Protein AF-A0A9D8AY39-F1 (afdb_monomer)

Mean predicted aligned error: 14.64 Å

Radius of gyration: 35.93 Å; Cα contacts (8 Å, |Δi|>4): 963; chains: 1; bounding box: 73×75×111 Å

Secondary structure (DSSP, 8-state):
------HHHHHHHHHHHHHH-TT-EEHHHHHHHHT--HHHHHHHHHHHHHHH-EEE-TTSEEEE-TTS--------HHHHHHHHHHHHHHHHH-SB--HHHHHHHHHHHHHHTTT-HHHHHHHHHHHHHTT-TTSB--HHHHHHHHHHHHHHHTTEEEEEEEE-TTS-EEEEEEEEEEEEEETTTTEEEEEEEEETTTEEEEEEGGGEEEEEEEEEE----TT--HHHHTTT-SSS---SSPPEEEEEEEPGGGHHHHHTS---TT-EEEE-TTS-EEEEEEES-GGGGHHHHHHHGGGEEEEE-HHHHHHHHHHHHHHHHHTT-S---PPPGGGG-EEEEETTTTEEEEHHHHHHHHHHHHHHIIIIIS-HHHHHHHHHHHTS-HHHHHHHHHHHHHTTTGGGSSHHHHTTSHHHHHHHHHTT------SSPPP--HHHHHHHHHHHHHHHHH---HHHHHHHHHHHHTTTSSPPPHHHHHH--HHHH--HHHHHHHHHHHHHHHHHH-PPP---S-SSHHHHHHHHHHHHHHHHHHHHHHT-TTTSPPPPSS--HHHHHHHHHHHHHHHHHHTTSSS----SS---HHHHSSSPPPHHHHHHHHHHTT--S---------TTS-HHHHHHHHHHHHHHHS---------SSHHHHHHHHHHHHHHHHHH-TTS-------STTGGG-GGG---

Foldseek 3Di:
DDDPDDPVNLLVVLLVVQVVPQVFAALVRSCVVSVHDSVVSVVCVVVNCVPFVWDADPVRGIHGDPVPGDDDDDDDPVRLVVLLVVLLLLLVQALAQDLVSLVVLQVSLVVCCVPPVVVSVSSNVSSVSSVDPNRDHDVQLVVLVVLLVVLQVVQFWKWWWFADPLRDIDIKTWRFPDKDQWRLVSFIWTWTAIPVVGGTDIGTSVRTRDMDTDPHGHDDDPPDDPCVQCQQALTNDADPDWFDKWKKKFALVCVVVVVVDDSHPQWDWDADPNNIIIIMGGHRDCVVCLSVQVVRPPRMATPDDVVSNVVVVVVVVVVCVVVVNDPPPAADLLQLQFDDADPSVRFGFGLLLLLLLLLLLLLCCLPFQDDPVVLVVQCVLQVHPSLLSSLQLSLLLSLLQLLSLWLLNQVVDPVSVVVSVVVVFDQDDDPDNDDALSLLLQLLLQLVVCCVPQVEDSVLSSLSSQLSSCLVPHGDDPCNSVVDDCNRNPDVSSSVSSNVSSVLSCVQSVRHHGHGGGPDPVSNVVSSNVSSVSSNVSSVLSVPCVLPPGDDPDDDSNVSSVSSNVSSVVSCQVLQSGFDWQDQDDDDLCLLPVDDADPLLVVLVVVLVVDLDDDDDDRDDDPPNCVVSSVVNSVSSCCHRVVDDDDDDDDPDLVVLVVVQVSVVSSCCSVCVPTDHRGDRDDPCRVVDPVPPDD

Sequence (695 aa):
MERATGKAERLLQIETLLLAYPEGLTQAEIARRTGVNRSTINRYLPDLTSRFSIHEDDEGRLFIDRDHYLMNVKLTLHEAMSVHLAARLMATRMDKQNPHAAAALRKLGLALEKLAPRIAEHLKASAEVMEDQAQRHDPVYLDVLETLTRAWSDGRVARLWHRMEDGRVFAYRFAPYFIEPYAVGQTTHAIGWRKPPEAVRTLKLERIQRIELTDELYTIPEDFELRALLADAWGIWYSETEPVEVALRFHPRVVSRVRETQWHRSEEVEEQEDGSLVWRARVAEVREMVPWIRGWGADVEVLEPEELKEQMIAESRRMATLYGIAEARPPPLYQLLWAKTDRKTEQTHPLICHMIDVGQVAWTLWSEALTESIRSQLADALGLDVDAAGRTIAFWASLHDLGKASPCFQRKYRPAQEALEQAGIAFPKLFVKEPCPHGTISAAALGSMLEAQNGLPRRLAQRVARALGGHHGEWPAPDEVQGLRSSQKGDSGWTALQDDLLQVLVDLYKAPVVERLGHTTEEENALLTLLSGLVSAADWLGSMERFFPYATLPVDPVRYSERATKQARQALHKLGWIGWSPPTQARSFSELFTFSPRPAQDTVIELAQRLDQPSLVIIEAPTGTGKTESALYLADHWARTCKQRGLYVAMPTMATSNQMFARVQEVLARRYPHSLVNTHLIHSQARWRKDMQDI

Solvent-accessible surface area (backbone atoms only — not comparable to full-atom values): 38778 Å² total; per-residue (Å²): 136,81,76,84,74,50,74,69,59,53,52,52,52,50,50,56,48,30,70,75,36,70,89,32,42,36,55,65,55,50,15,62,77,70,71,48,56,48,72,55,48,63,70,40,42,67,58,41,37,74,73,64,56,44,44,69,51,99,87,56,25,38,21,48,51,72,96,76,58,79,86,86,81,89,72,55,74,66,56,51,47,52,53,46,53,54,51,48,49,46,50,77,43,37,59,62,57,43,67,67,62,20,52,50,31,37,54,52,14,62,71,27,44,85,81,39,48,75,59,15,52,52,29,36,53,48,19,50,60,30,62,38,84,88,40,47,85,48,73,55,50,50,53,41,53,53,47,49,51,48,22,43,75,69,32,18,27,28,40,33,32,39,46,46,94,90,66,52,71,46,75,33,41,33,38,54,75,47,78,48,81,38,76,91,78,31,42,49,33,36,36,23,42,27,39,80,92,70,44,75,46,76,44,55,48,89,35,39,75,48,68,41,79,48,90,49,72,60,79,83,62,93,86,68,51,68,70,70,61,42,58,39,22,75,65,82,52,61,50,99,54,79,56,44,64,37,32,36,42,32,38,49,94,48,43,69,69,56,67,76,47,88,86,51,92,62,54,46,79,44,81,42,98,87,52,28,32,39,40,34,34,53,32,29,36,65,76,70,44,51,68,59,55,56,73,52,45,93,43,49,43,63,70,32,45,62,71,60,32,51,50,52,51,52,49,51,52,51,49,31,46,76,71,65,75,42,86,74,75,71,59,61,73,52,59,65,38,52,70,46,70,43,86,87,79,72,46,48,24,30,30,59,57,51,25,43,26,13,13,28,25,35,32,44,40,50,74,64,47,51,37,70,68,59,43,50,53,55,6,57,30,38,73,40,55,56,68,53,34,37,29,37,52,12,42,53,33,24,47,30,60,49,19,37,54,15,46,45,46,41,53,77,39,61,72,53,34,52,55,39,47,76,71,70,49,85,68,69,90,72,94,62,94,73,88,65,60,32,28,37,40,15,20,49,55,36,19,59,49,35,28,73,75,38,63,20,51,61,72,56,17,38,51,52,17,25,28,34,14,14,40,89,78,55,64,55,51,72,66,60,44,68,65,60,48,58,65,44,53,37,58,70,70,33,50,50,39,44,50,53,51,48,49,56,46,45,70,71,42,62,46,67,70,42,87,49,59,33,95,43,74,68,45,28,50,51,51,42,53,52,48,20,55,50,35,29,53,16,42,60,57,43,60,36,52,94,56,48,62,71,60,71,86,69,74,56,71,68,66,48,42,60,51,29,36,54,30,33,49,50,48,36,40,76,63,28,63,27,78,64,74,55,47,87,72,89,76,57,68,49,72,60,42,95,50,81,80,44,77,72,32,48,56,45,57,62,49,46,79,75,56,75,63,98,73,92,82,85,86,89,73,69,86,92,60,50,69,65,59,39,52,53,50,48,50,54,49,37,17,42,69,61,47,41,78,83,85,82,86,89,56,98,42,71,71,54,40,57,59,46,49,58,56,50,50,53,37,46,47,66,74,41,76,88,40,60,74,65,83,83,76,89,53,98,68,48,85,77,42,81,94,63,73,87,129

pLDDT: mean 88.05, std 9.13, range [33.03, 98.75]

Structure (mmCIF, N/CA/C/O backbone):
data_AF-A0A9D8AY39-F1
#
_entry.id   AF-A0A9D8AY39-F1
#
loop_
_atom_site.group_PDB
_atom_site.id
_atom_site.type_symbol
_atom_site.label_atom_id
_atom_site.label_alt_id
_atom_site.label_comp_id
_atom_site.label_asym_id
_atom_site.label_entity_id
_atom_site.label_seq_id
_atom_site.pdbx_PDB_ins_code
_atom_site.Cartn_x
_atom_site.Cartn_y
_atom_site.Cartn_z
_atom_site.occupancy
_atom_site.B_iso_or_equiv
_atom_site.auth_seq_id
_atom_site.auth_comp_id
_atom_site.auth_asym_id
_atom_site.auth_atom_id
_atom_site.pdbx_PDB_model_num
ATOM 1 N N . MET A 1 1 ? 10.915 -6.606 -73.318 1.00 33.03 1 MET A N 1
ATOM 2 C CA . MET A 1 1 ? 10.438 -5.327 -73.888 1.00 33.03 1 MET A CA 1
ATOM 3 C C . MET A 1 1 ? 9.623 -4.619 -72.818 1.00 33.03 1 MET A C 1
ATOM 5 O O . MET A 1 1 ? 8.421 -4.833 -72.733 1.00 33.03 1 MET A O 1
ATOM 9 N N . GLU A 1 2 ? 10.283 -3.850 -71.954 1.00 40.47 2 GLU A N 1
ATOM 10 C CA . GLU A 1 2 ? 9.591 -2.965 -71.012 1.00 40.47 2 GLU A CA 1
ATOM 11 C C . GLU A 1 2 ? 9.042 -1.762 -71.781 1.00 40.47 2 GLU A C 1
ATOM 13 O O . GLU A 1 2 ? 9.735 -1.161 -72.604 1.00 40.47 2 GLU A O 1
ATOM 18 N N . ARG A 1 3 ? 7.758 -1.469 -71.566 1.00 45.03 3 ARG A N 1
ATOM 19 C CA . ARG A 1 3 ? 7.065 -0.319 -72.150 1.00 45.03 3 ARG A CA 1
ATOM 20 C C . ARG A 1 3 ? 7.813 0.961 -71.779 1.00 45.03 3 ARG A C 1
ATOM 22 O O . ARG A 1 3 ? 8.257 1.108 -70.646 1.00 45.03 3 ARG A O 1
ATOM 29 N N . ALA A 1 4 ? 7.905 1.897 -72.719 1.00 50.34 4 ALA A N 1
ATOM 30 C CA . ALA A 1 4 ? 8.368 3.249 -72.446 1.00 50.34 4 ALA A CA 1
ATOM 31 C C . ALA A 1 4 ? 7.462 3.891 -71.378 1.00 50.34 4 ALA A C 1
ATOM 33 O O . ALA A 1 4 ? 6.379 4.379 -71.699 1.00 50.34 4 ALA A O 1
ATOM 34 N N . THR A 1 5 ? 7.883 3.863 -70.111 1.00 59.78 5 THR A N 1
ATOM 35 C CA . THR A 1 5 ? 7.279 4.663 -69.037 1.00 59.78 5 THR A CA 1
ATOM 36 C C . THR A 1 5 ? 7.329 6.125 -69.463 1.00 59.78 5 THR A C 1
ATOM 38 O O . THR A 1 5 ? 8.392 6.633 -69.842 1.00 59.78 5 THR A O 1
ATOM 41 N N . GLY A 1 6 ? 6.178 6.794 -69.469 1.00 77.62 6 GLY A N 1
ATOM 42 C CA . GLY A 1 6 ? 6.071 8.174 -69.932 1.00 77.62 6 GLY A CA 1
ATOM 43 C C . GLY A 1 6 ? 6.905 9.125 -69.067 1.00 77.62 6 GLY A C 1
ATOM 44 O O . GLY A 1 6 ? 7.145 8.866 -67.890 1.00 77.62 6 GLY A O 1
ATOM 45 N N . LYS A 1 7 ? 7.312 10.272 -69.629 1.00 83.00 7 LYS A N 1
ATOM 46 C CA . LYS A 1 7 ? 8.082 11.311 -68.913 1.00 83.00 7 LYS A CA 1
ATOM 47 C C . LYS A 1 7 ? 7.482 11.648 -67.536 1.00 83.00 7 LYS A C 1
ATOM 49 O O . LYS A 1 7 ? 8.226 11.796 -66.579 1.00 83.00 7 LYS A O 1
ATOM 54 N N . ALA A 1 8 ? 6.153 11.729 -67.428 1.00 79.81 8 ALA A N 1
ATOM 55 C CA . ALA A 1 8 ? 5.457 12.048 -66.178 1.00 79.81 8 ALA A CA 1
ATOM 56 C C . ALA A 1 8 ? 5.640 10.983 -65.079 1.00 79.81 8 ALA A C 1
ATOM 58 O O . ALA A 1 8 ? 5.870 11.332 -63.928 1.00 79.81 8 ALA A O 1
ATOM 59 N N . GLU A 1 9 ? 5.591 9.700 -65.434 1.00 83.00 9 GLU A N 1
ATOM 60 C CA . GLU A 1 9 ? 5.790 8.585 -64.499 1.00 83.00 9 GLU A CA 1
ATOM 61 C C . GLU A 1 9 ? 7.237 8.542 -63.996 1.00 83.00 9 GLU A C 1
ATOM 63 O O . GLU A 1 9 ? 7.494 8.344 -62.811 1.00 83.00 9 GLU A O 1
ATOM 68 N N . ARG A 1 10 ? 8.194 8.836 -64.885 1.00 86.38 10 ARG A N 1
ATOM 69 C CA . ARG A 1 10 ? 9.616 8.898 -64.532 1.00 86.38 10 ARG A CA 1
ATOM 70 C C . ARG A 1 10 ? 9.937 10.056 -63.587 1.00 86.38 10 ARG A C 1
ATOM 72 O O . ARG A 1 10 ? 10.782 9.901 -62.714 1.00 86.38 10 ARG A O 1
ATOM 79 N N . LEU A 1 11 ? 9.266 11.197 -63.748 1.00 87.00 11 LEU A N 1
ATOM 80 C CA . LEU A 1 11 ? 9.397 12.331 -62.833 1.00 87.00 11 LEU A CA 1
ATOM 81 C C . LEU A 1 11 ? 8.888 11.981 -61.422 1.00 87.00 11 LEU A C 1
ATOM 83 O O . LEU A 1 11 ? 9.601 12.243 -60.460 1.00 87.00 11 LEU A O 1
ATOM 87 N N . LEU A 1 12 ? 7.731 11.314 -61.307 1.00 84.56 12 LEU A N 1
ATOM 88 C CA . LEU A 1 12 ? 7.191 10.834 -60.021 1.00 84.56 12 LEU A CA 1
ATOM 89 C C . LEU A 1 12 ? 8.103 9.788 -59.357 1.00 84.56 12 LEU A C 1
ATOM 91 O O . LEU A 1 12 ? 8.261 9.767 -58.138 1.00 84.56 12 LEU A O 1
ATOM 95 N N . GLN A 1 13 ? 8.739 8.924 -60.154 1.00 86.44 13 GLN A N 1
ATOM 96 C CA . GLN A 1 13 ? 9.707 7.952 -59.643 1.00 86.44 13 GLN A CA 1
ATOM 97 C C . GLN A 1 13 ? 10.954 8.639 -59.061 1.00 86.44 13 GLN A C 1
ATOM 99 O O . GLN A 1 13 ? 11.463 8.208 -58.029 1.00 86.44 13 GLN A O 1
ATOM 104 N N . ILE A 1 14 ? 11.443 9.703 -59.709 1.00 88.50 14 ILE A N 1
ATOM 105 C CA . ILE A 1 14 ? 12.576 10.496 -59.209 1.00 88.50 14 ILE A CA 1
ATOM 106 C C . ILE A 1 14 ? 12.178 11.263 -57.942 1.00 88.50 14 ILE A C 1
ATOM 108 O O . ILE A 1 14 ? 12.948 11.269 -56.990 1.00 88.50 14 ILE A O 1
ATOM 112 N N . GLU A 1 15 ? 10.980 11.847 -57.899 1.00 87.50 15 GLU A N 1
ATOM 113 C CA . GLU A 1 15 ? 10.433 12.489 -56.696 1.00 87.50 15 GLU A CA 1
ATOM 114 C C . GLU A 1 15 ? 10.370 11.505 -55.517 1.00 87.50 15 GLU A C 1
ATOM 116 O O . GLU A 1 15 ? 10.936 11.773 -54.461 1.00 87.50 15 GLU A O 1
ATOM 121 N N . THR A 1 16 ? 9.768 10.328 -55.718 1.00 84.81 16 THR A N 1
ATOM 122 C CA . THR A 1 16 ? 9.678 9.275 -54.688 1.00 84.81 16 THR A CA 1
ATOM 123 C C . THR A 1 16 ? 11.065 8.859 -54.196 1.00 84.81 16 THR A C 1
ATOM 125 O O . THR A 1 16 ? 11.271 8.637 -53.004 1.00 84.81 16 THR A O 1
ATOM 128 N N . LEU A 1 17 ? 12.035 8.772 -55.112 1.00 88.81 17 LEU A N 1
ATOM 129 C CA . LEU A 1 17 ? 13.410 8.435 -54.773 1.00 88.81 17 LEU A CA 1
ATOM 130 C C . LEU A 1 17 ? 14.070 9.530 -53.925 1.00 88.81 17 LEU A C 1
ATOM 132 O O . LEU A 1 17 ? 14.690 9.211 -52.920 1.00 88.81 17 LEU A O 1
ATOM 136 N N . LEU A 1 18 ? 13.936 10.801 -54.298 1.00 87.56 18 LEU A N 1
ATOM 137 C CA . LEU A 1 18 ? 14.520 11.910 -53.539 1.00 87.56 18 LEU A CA 1
ATOM 138 C C . LEU A 1 18 ? 13.842 12.113 -52.178 1.00 87.56 18 LEU A C 1
ATOM 140 O O . LEU A 1 18 ? 14.512 12.473 -51.217 1.00 87.56 18 LEU A O 1
ATOM 144 N N . LEU A 1 19 ? 12.549 11.797 -52.050 1.00 83.25 19 LEU A N 1
ATOM 145 C CA . LEU A 1 19 ? 11.874 11.755 -50.750 1.00 83.25 19 LEU A CA 1
ATOM 146 C C . LEU A 1 19 ? 12.456 10.668 -49.831 1.00 83.25 19 LEU A C 1
ATOM 148 O O . LEU A 1 19 ? 12.510 10.875 -48.619 1.00 83.25 19 LEU A O 1
ATOM 152 N N . ALA A 1 20 ? 12.923 9.545 -50.386 1.00 82.75 20 ALA A N 1
ATOM 153 C CA . ALA A 1 20 ? 13.543 8.455 -49.628 1.00 82.75 20 ALA A CA 1
ATOM 154 C C . ALA A 1 20 ? 15.005 8.727 -49.212 1.00 82.75 20 ALA A C 1
ATOM 156 O O . ALA A 1 20 ? 15.500 8.048 -48.316 1.00 82.75 20 ALA A O 1
ATOM 157 N N . TYR A 1 21 ? 15.679 9.701 -49.836 1.00 85.38 21 TYR A N 1
ATOM 158 C CA . TYR A 1 21 ? 17.082 10.064 -49.584 1.00 85.38 21 TYR A CA 1
ATOM 159 C C . TYR A 1 21 ? 17.201 11.566 -49.255 1.00 85.38 21 TYR A C 1
ATOM 161 O O . TYR A 1 21 ? 17.571 12.356 -50.129 1.00 85.38 21 TYR A O 1
ATOM 169 N N . PRO A 1 22 ? 16.840 11.986 -48.024 1.00 76.19 22 PRO A N 1
ATOM 170 C CA . PRO A 1 22 ? 16.809 13.397 -47.626 1.00 76.19 22 PRO A CA 1
ATOM 171 C C . PRO A 1 22 ? 18.162 14.115 -47.695 1.00 76.19 22 PRO A C 1
ATOM 173 O O . PRO A 1 22 ? 18.190 15.327 -47.869 1.00 76.19 22 PRO A O 1
ATOM 176 N N . GLU A 1 23 ? 19.274 13.389 -47.603 1.00 80.50 23 GLU A N 1
ATOM 177 C CA . GLU A 1 23 ? 20.635 13.907 -47.789 1.00 80.50 23 GLU A CA 1
ATOM 178 C C . GLU A 1 23 ? 20.968 14.278 -49.245 1.00 80.50 23 GLU A C 1
ATOM 180 O O . GLU A 1 23 ? 22.042 14.807 -49.526 1.00 80.50 23 GLU A O 1
ATOM 185 N N . GLY A 1 24 ? 20.061 13.984 -50.178 1.00 86.12 24 GLY A N 1
ATOM 186 C CA . GLY A 1 24 ? 20.229 14.260 -51.594 1.00 86.12 24 GLY A CA 1
ATOM 187 C C . GLY A 1 24 ? 21.087 13.234 -52.330 1.00 86.12 24 GLY A C 1
ATOM 188 O O . GLY A 1 24 ? 21.971 12.572 -51.781 1.00 86.12 24 GLY A O 1
ATOM 189 N N . LEU A 1 25 ? 20.828 13.107 -53.630 1.00 90.94 25 LEU A N 1
ATOM 190 C CA . LEU A 1 25 ? 21.525 12.181 -54.518 1.00 90.94 25 LEU A CA 1
ATOM 191 C C . LEU A 1 25 ? 22.137 12.921 -55.701 1.00 90.94 25 LEU A C 1
ATOM 193 O O . LEU A 1 25 ? 21.512 13.784 -56.316 1.00 90.94 25 LEU A O 1
ATOM 197 N N . THR A 1 26 ? 23.334 12.518 -56.109 1.00 92.00 26 THR A N 1
ATOM 198 C CA . THR A 1 26 ? 23.928 13.010 -57.354 1.00 92.00 26 THR A CA 1
ATOM 199 C C . THR A 1 26 ? 23.119 12.533 -58.563 1.00 92.00 26 THR A C 1
ATOM 201 O O . THR A 1 26 ? 22.514 11.453 -58.570 1.00 92.00 26 THR A O 1
ATOM 204 N N . GLN A 1 27 ? 23.177 13.277 -59.672 1.00 90.06 27 GLN A N 1
ATOM 205 C CA . GLN A 1 27 ? 22.509 12.872 -60.920 1.00 90.06 27 GLN A CA 1
ATOM 206 C C . GLN A 1 27 ? 22.921 11.465 -61.401 1.00 90.06 27 GLN A C 1
ATOM 208 O O . GLN A 1 27 ? 22.136 10.775 -62.054 1.00 90.06 27 GLN A O 1
ATOM 213 N N . ALA A 1 28 ? 24.152 11.029 -61.099 1.00 87.94 28 ALA A N 1
ATOM 214 C CA . ALA A 1 28 ? 24.653 9.700 -61.446 1.00 87.94 28 ALA A CA 1
ATOM 215 C C . ALA A 1 28 ? 24.011 8.587 -60.598 1.00 87.94 28 ALA A C 1
ATOM 217 O O . ALA A 1 28 ? 23.727 7.504 -61.114 1.00 87.94 28 ALA A O 1
ATOM 218 N N . GLU A 1 29 ? 23.752 8.849 -59.318 1.00 90.31 29 GLU A N 1
ATOM 219 C CA . GLU A 1 29 ? 23.069 7.918 -58.416 1.00 90.31 29 GLU A CA 1
ATOM 220 C C . GLU A 1 29 ? 21.588 7.795 -58.762 1.00 90.31 29 GLU A C 1
ATOM 222 O O . GLU A 1 29 ? 21.074 6.678 -58.846 1.00 90.31 29 GLU A O 1
ATOM 227 N N . ILE A 1 30 ? 20.925 8.916 -59.061 1.00 90.94 30 ILE A N 1
ATOM 228 C CA . ILE A 1 30 ? 19.529 8.932 -59.517 1.00 90.94 30 ILE A CA 1
ATOM 229 C C . ILE A 1 30 ? 19.400 8.157 -60.831 1.00 90.94 30 ILE A C 1
ATOM 231 O O . ILE A 1 30 ? 18.527 7.299 -60.962 1.00 90.94 30 ILE A O 1
ATOM 235 N N . ALA A 1 31 ? 20.296 8.400 -61.793 1.00 89.94 31 ALA A N 1
ATOM 236 C CA . ALA A 1 31 ? 20.328 7.691 -63.071 1.00 89.94 31 ALA A CA 1
ATOM 237 C C . ALA A 1 31 ? 20.461 6.169 -62.884 1.00 89.94 31 ALA A C 1
ATOM 239 O O . ALA A 1 31 ? 19.694 5.403 -63.468 1.00 89.94 31 ALA A O 1
ATOM 240 N N . ARG A 1 32 ? 21.371 5.733 -62.002 1.00 89.75 32 ARG A N 1
ATOM 241 C CA . ARG A 1 32 ? 21.591 4.314 -61.683 1.00 89.75 32 ARG A CA 1
ATOM 242 C C . ARG A 1 32 ? 20.368 3.667 -61.031 1.00 89.75 32 ARG A C 1
ATOM 244 O O . ARG A 1 32 ? 19.972 2.584 -61.441 1.00 89.75 32 ARG A O 1
ATOM 251 N N . ARG A 1 33 ? 19.771 4.330 -60.037 1.00 89.56 33 ARG A N 1
ATOM 252 C CA . ARG A 1 33 ? 18.642 3.807 -59.242 1.00 89.56 33 ARG A CA 1
ATOM 253 C C . ARG A 1 33 ? 17.317 3.818 -60.002 1.00 89.56 33 ARG A C 1
ATOM 255 O O . ARG A 1 33 ? 16.462 2.981 -59.745 1.00 89.56 33 ARG A O 1
ATOM 262 N N . THR A 1 34 ? 17.155 4.737 -60.951 1.00 86.56 34 THR A N 1
ATOM 263 C CA . THR A 1 34 ? 15.968 4.797 -61.816 1.00 86.56 34 THR A CA 1
ATOM 264 C C . THR A 1 34 ? 16.155 4.062 -63.142 1.00 86.56 34 THR A C 1
ATOM 266 O O . THR A 1 34 ? 15.185 3.900 -63.869 1.00 86.56 34 THR A O 1
ATOM 269 N N . GLY A 1 35 ? 17.368 3.612 -63.487 1.00 85.19 35 GLY A N 1
ATOM 270 C CA . GLY A 1 35 ? 17.657 2.897 -64.735 1.00 85.19 35 GLY A CA 1
ATOM 271 C C . GLY A 1 35 ? 17.619 3.780 -65.991 1.00 85.19 35 GLY A C 1
ATOM 272 O O . GLY A 1 35 ? 17.210 3.314 -67.051 1.00 85.19 35 GLY A O 1
ATOM 273 N N . VAL A 1 36 ? 17.965 5.073 -65.890 1.00 87.06 36 VAL A N 1
ATOM 274 C CA . VAL A 1 36 ? 18.155 5.975 -67.053 1.00 87.06 36 VAL A CA 1
ATOM 275 C C . VAL A 1 36 ? 19.613 6.389 -67.221 1.00 87.06 36 VAL A C 1
ATOM 277 O O . VAL A 1 36 ? 20.426 6.259 -66.316 1.00 87.06 36 VAL A O 1
ATOM 280 N N . ASN A 1 37 ? 19.931 7.000 -68.363 1.00 87.81 37 ASN A N 1
ATOM 281 C CA . ASN A 1 37 ? 21.193 7.713 -68.547 1.00 87.81 37 ASN A CA 1
ATOM 282 C C . ASN A 1 37 ? 21.195 9.064 -67.815 1.00 87.81 37 ASN A C 1
ATOM 284 O O . ASN A 1 37 ? 20.185 9.767 -67.792 1.00 87.81 37 ASN A O 1
ATOM 288 N N . ARG A 1 38 ? 22.363 9.495 -67.322 1.00 87.06 38 ARG A N 1
ATOM 289 C CA . ARG A 1 38 ? 22.559 10.805 -66.665 1.00 87.06 38 ARG A CA 1
ATOM 290 C C . ARG A 1 38 ? 22.073 11.988 -67.514 1.00 87.06 38 ARG A C 1
ATOM 292 O O . ARG A 1 38 ? 21.470 12.916 -66.987 1.00 87.06 38 ARG A O 1
ATOM 299 N N . SER A 1 39 ? 22.242 11.924 -68.837 1.00 85.44 39 SER A N 1
ATOM 300 C CA . SER A 1 39 ? 21.727 12.936 -69.775 1.00 85.44 39 SER A CA 1
ATOM 301 C C . SER A 1 39 ? 20.199 13.077 -69.746 1.00 85.44 39 SER A C 1
ATOM 303 O O . SER A 1 39 ? 19.671 14.145 -70.043 1.00 85.44 39 SER A O 1
ATOM 305 N N . THR A 1 40 ? 19.479 12.020 -69.358 1.00 86.81 40 THR A N 1
ATOM 306 C CA . THR A 1 40 ? 18.021 12.045 -69.183 1.00 86.81 40 THR A CA 1
ATOM 307 C C . THR A 1 40 ? 17.624 12.740 -67.884 1.00 86.81 40 THR A C 1
ATOM 309 O O . THR A 1 40 ? 16.682 13.524 -67.916 1.00 86.81 40 THR A O 1
ATOM 312 N N . ILE A 1 41 ? 18.365 12.528 -66.789 1.00 88.69 41 ILE A N 1
ATOM 313 C CA . ILE A 1 41 ? 18.161 13.254 -65.522 1.00 88.69 41 ILE A CA 1
ATOM 314 C C . ILE A 1 41 ? 18.408 14.750 -65.721 1.00 88.69 41 ILE A C 1
ATOM 316 O O . ILE A 1 41 ? 17.540 15.551 -65.394 1.00 88.69 41 ILE A O 1
ATOM 320 N N . ASN A 1 42 ? 19.513 15.123 -66.373 1.00 87.56 42 ASN A N 1
ATOM 321 C CA . ASN A 1 42 ? 19.813 16.524 -66.677 1.00 87.56 42 ASN A CA 1
ATOM 322 C C . ASN A 1 42 ? 18.719 17.185 -67.541 1.00 87.56 42 ASN A C 1
ATOM 324 O O . ASN A 1 42 ? 18.335 18.327 -67.319 1.00 87.56 42 ASN A O 1
ATOM 328 N N . ARG A 1 43 ? 18.151 16.445 -68.504 1.00 88.50 43 ARG A N 1
ATOM 329 C CA . ARG A 1 43 ? 17.026 16.923 -69.326 1.00 88.50 43 ARG A CA 1
ATOM 330 C C . ARG A 1 43 ? 15.721 17.068 -68.534 1.00 88.50 43 ARG A C 1
ATOM 332 O O . ARG A 1 43 ? 14.866 17.850 -68.934 1.00 88.50 43 ARG A O 1
ATOM 339 N N . TYR A 1 44 ? 15.534 16.288 -67.472 1.00 90.25 44 TYR A N 1
ATOM 340 C CA . TYR A 1 44 ? 14.359 16.355 -66.600 1.00 90.25 44 TYR A CA 1
ATOM 341 C C . TYR A 1 44 ? 14.506 17.378 -65.476 1.00 90.25 44 TYR A C 1
ATOM 343 O O . TYR A 1 44 ? 13.492 17.765 -64.907 1.00 90.25 44 TYR A O 1
ATOM 351 N N . LEU A 1 45 ? 15.721 17.854 -65.197 1.00 85.62 45 LEU A N 1
ATOM 352 C CA . LEU A 1 45 ? 16.007 18.794 -64.117 1.00 85.62 45 LEU A CA 1
ATOM 353 C C . LEU A 1 45 ? 15.111 20.051 -64.141 1.00 85.62 45 LEU A C 1
ATOM 355 O O . LEU A 1 45 ? 14.522 20.347 -63.108 1.00 85.62 45 LEU A O 1
ATOM 359 N N . PRO A 1 46 ? 14.855 20.718 -65.289 1.00 86.06 46 PRO A N 1
ATOM 360 C CA . PRO A 1 46 ? 13.935 21.860 -65.317 1.00 86.06 46 PRO A CA 1
ATOM 361 C C . PRO A 1 46 ? 12.490 21.504 -64.923 1.00 86.06 46 PRO A C 1
ATOM 363 O O . PRO A 1 46 ? 11.812 22.287 -64.258 1.00 86.06 46 PRO A O 1
ATOM 366 N N . ASP A 1 47 ? 12.000 20.321 -65.310 1.00 84.81 47 ASP A N 1
ATOM 367 C CA . ASP A 1 47 ? 10.665 19.848 -64.915 1.00 84.81 47 ASP A CA 1
ATOM 368 C C . ASP A 1 47 ? 10.628 19.422 -63.443 1.00 84.81 47 ASP A C 1
ATOM 370 O O . ASP A 1 47 ? 9.613 19.609 -62.781 1.00 84.81 47 ASP A O 1
ATOM 374 N N . LEU A 1 48 ? 11.722 18.852 -62.934 1.00 83.00 48 LEU A N 1
ATOM 375 C CA . LEU A 1 48 ? 11.868 18.436 -61.542 1.00 83.00 48 LEU A CA 1
ATOM 376 C C . LEU A 1 48 ? 11.879 19.647 -60.600 1.00 83.00 48 LEU A C 1
ATOM 378 O O . LEU A 1 48 ? 11.099 19.690 -59.651 1.00 83.00 48 LEU A O 1
ATOM 382 N N . THR A 1 49 ? 12.678 20.667 -60.913 1.00 82.94 49 THR A N 1
ATOM 383 C CA . THR A 1 49 ? 12.762 21.909 -60.132 1.00 82.94 49 THR A CA 1
ATOM 384 C C . THR A 1 49 ? 11.462 22.714 -60.189 1.00 82.94 49 THR A C 1
ATOM 386 O O . THR A 1 49 ? 11.033 23.245 -59.172 1.00 82.94 49 THR A O 1
ATOM 389 N N . SER A 1 50 ? 10.786 22.777 -61.345 1.00 80.19 50 SER A N 1
ATOM 390 C CA . SER A 1 50 ? 9.537 23.552 -61.479 1.00 80.19 50 SER A CA 1
ATOM 391 C C . SER A 1 50 ? 8.298 22.874 -60.888 1.00 80.19 50 SER A C 1
ATOM 393 O O . SER A 1 50 ? 7.348 23.572 -60.538 1.00 80.19 50 SER A O 1
ATOM 395 N N . ARG A 1 51 ? 8.268 21.536 -60.801 1.00 76.69 51 ARG A N 1
ATOM 396 C CA . ARG A 1 51 ? 7.081 20.787 -60.344 1.00 76.69 51 ARG A CA 1
ATOM 397 C C . ARG A 1 51 ? 7.177 20.258 -58.918 1.00 76.69 51 ARG A C 1
ATOM 399 O O . ARG A 1 51 ? 6.132 20.113 -58.293 1.00 76.69 51 ARG A O 1
ATOM 406 N N . PHE A 1 52 ? 8.379 19.951 -58.432 1.00 74.69 52 PHE A N 1
ATOM 407 C CA . PHE A 1 52 ? 8.580 19.227 -57.169 1.00 74.69 52 PHE A CA 1
ATOM 408 C C . PHE A 1 52 ? 9.545 19.929 -56.205 1.00 74.69 52 PHE A C 1
ATOM 410 O O . PHE A 1 52 ? 9.980 19.309 -55.240 1.00 74.69 52 PHE A O 1
ATOM 417 N N . SER A 1 53 ? 9.891 21.199 -56.463 1.00 76.88 53 SER A N 1
ATOM 418 C CA . SER A 1 53 ? 10.796 22.003 -55.622 1.00 76.88 53 SER A CA 1
ATOM 419 C C . SER A 1 53 ? 12.109 21.276 -55.291 1.00 76.88 53 SER A C 1
ATOM 421 O O . SER A 1 53 ? 12.529 21.198 -54.141 1.00 76.88 53 SER A O 1
ATOM 423 N N . ILE A 1 54 ? 12.735 20.679 -56.310 1.00 84.06 54 ILE A N 1
ATOM 424 C CA . ILE A 1 54 ? 14.028 19.998 -56.169 1.00 84.06 54 ILE A CA 1
ATOM 425 C C . ILE A 1 54 ? 15.160 21.024 -56.272 1.00 84.06 54 ILE A C 1
ATOM 427 O O . ILE A 1 54 ? 15.241 21.764 -57.260 1.00 84.06 54 ILE A O 1
ATOM 431 N N . HIS A 1 55 ? 16.034 21.019 -55.268 1.00 84.75 55 HIS A N 1
ATOM 432 C CA . HIS A 1 55 ? 17.197 21.891 -55.116 1.00 84.75 55 HIS A CA 1
ATOM 433 C C . HIS A 1 55 ? 18.495 21.117 -55.366 1.00 84.75 55 HIS A C 1
ATOM 435 O O . HIS A 1 55 ? 18.521 19.895 -55.236 1.00 84.75 55 HIS A O 1
ATOM 441 N N . GLU A 1 56 ? 19.560 21.829 -55.735 1.00 87.31 56 GLU A N 1
ATOM 442 C CA . GLU A 1 56 ? 20.915 21.289 -55.884 1.00 87.31 56 GLU A CA 1
ATOM 443 C C . GLU A 1 56 ? 21.822 21.959 -54.847 1.00 87.31 56 GLU A C 1
ATOM 445 O O . GLU A 1 56 ? 21.776 23.183 -54.711 1.00 87.31 56 GLU A O 1
ATOM 450 N N . ASP A 1 57 ? 22.585 21.172 -54.087 1.00 85.56 57 ASP A N 1
ATOM 451 C CA . ASP A 1 57 ? 23.574 21.696 -53.139 1.00 85.56 57 ASP A CA 1
ATOM 452 C C . ASP A 1 57 ? 24.917 22.031 -53.818 1.00 85.56 57 ASP A C 1
ATOM 454 O O . ASP A 1 57 ? 25.128 21.767 -55.006 1.00 85.56 57 ASP A O 1
ATOM 458 N N . ASP A 1 58 ? 25.852 22.596 -53.050 1.00 82.31 58 ASP A N 1
ATOM 459 C CA . ASP A 1 58 ? 27.189 22.969 -53.533 1.00 82.31 58 ASP A CA 1
ATOM 460 C C . ASP A 1 58 ? 28.039 21.755 -53.981 1.00 82.31 58 ASP A C 1
ATOM 462 O O . ASP A 1 58 ? 29.041 21.919 -54.683 1.00 82.31 58 ASP A O 1
ATOM 466 N N . GLU A 1 59 ? 27.644 20.530 -53.611 1.00 82.75 59 GLU A N 1
ATOM 467 C CA . GLU A 1 59 ? 28.284 19.271 -54.012 1.00 82.75 59 GLU A CA 1
ATOM 468 C C . GLU A 1 59 ? 27.632 18.629 -55.257 1.00 82.75 59 GLU A C 1
ATOM 470 O O . GLU A 1 59 ? 28.089 17.584 -55.736 1.00 82.75 59 GLU A O 1
ATOM 475 N N . GLY A 1 60 ? 26.588 19.246 -55.824 1.00 83.44 60 GLY A N 1
ATOM 476 C CA . GLY A 1 60 ? 25.866 18.749 -56.998 1.00 83.44 60 GLY A CA 1
ATOM 477 C C . GLY A 1 60 ? 24.882 17.609 -56.697 1.00 83.44 60 GLY A C 1
ATOM 478 O O . GLY A 1 60 ? 24.572 16.790 -57.580 1.00 83.44 60 GLY A O 1
ATOM 479 N N . ARG A 1 61 ? 24.419 17.497 -55.447 1.00 89.56 61 ARG A N 1
ATOM 480 C CA . ARG A 1 61 ? 23.363 16.567 -55.030 1.00 89.56 61 ARG A CA 1
ATOM 481 C C . ARG A 1 61 ? 22.009 17.236 -55.170 1.00 89.56 61 ARG A C 1
ATOM 483 O O . ARG A 1 61 ? 21.796 18.352 -54.713 1.00 89.56 61 ARG A O 1
ATOM 490 N N . LEU A 1 62 ? 21.072 16.513 -55.771 1.00 90.06 62 LEU A N 1
ATOM 491 C CA . LEU A 1 62 ? 19.680 16.922 -55.864 1.00 90.06 62 LEU A CA 1
ATOM 492 C C . LEU A 1 62 ? 18.920 16.432 -54.633 1.00 90.06 62 LEU A C 1
ATOM 494 O O . LEU A 1 62 ? 18.977 15.241 -54.326 1.00 90.06 62 LEU A O 1
ATOM 498 N N . PHE A 1 63 ? 18.183 17.318 -53.971 1.00 87.12 63 PHE A N 1
ATOM 499 C CA . PHE A 1 63 ? 17.362 17.009 -52.800 1.00 87.12 63 PHE A CA 1
ATOM 500 C C . PHE A 1 63 ? 16.028 17.765 -52.839 1.00 87.12 63 PHE A C 1
ATOM 502 O O . PHE A 1 63 ? 15.855 18.718 -53.600 1.00 87.12 63 PHE A O 1
ATOM 509 N N . ILE A 1 64 ? 15.062 17.316 -52.038 1.00 84.69 64 ILE A N 1
ATOM 510 C CA . ILE A 1 64 ? 13.778 18.001 -51.848 1.00 84.69 64 ILE A CA 1
ATOM 511 C C . ILE A 1 64 ? 13.835 18.738 -50.515 1.00 84.69 64 ILE A C 1
ATOM 513 O O . ILE A 1 64 ? 14.115 18.123 -49.486 1.00 84.69 64 ILE A O 1
ATOM 517 N N . ASP A 1 65 ? 13.533 20.036 -50.533 1.00 77.00 65 ASP A N 1
ATOM 518 C CA . ASP A 1 65 ? 13.337 20.796 -49.303 1.00 77.00 65 ASP A CA 1
ATOM 519 C C . ASP A 1 65 ? 12.019 20.365 -48.644 1.00 77.00 65 ASP A C 1
ATOM 521 O O . ASP A 1 65 ? 10.925 20.709 -49.099 1.00 77.00 65 ASP A O 1
ATOM 525 N N . ARG A 1 66 ? 12.129 19.573 -47.574 1.00 73.12 66 ARG A N 1
ATOM 526 C CA . ARG A 1 66 ? 10.978 19.029 -46.845 1.00 73.12 66 ARG A CA 1
ATOM 527 C C . ARG A 1 66 ? 10.194 20.097 -46.085 1.00 73.12 66 ARG A C 1
ATOM 529 O O . ARG A 1 66 ? 8.996 19.904 -45.901 1.00 73.12 66 ARG A O 1
ATOM 536 N N . ASP A 1 67 ? 10.820 21.215 -45.711 1.00 66.62 67 ASP A N 1
ATOM 537 C CA . ASP A 1 67 ? 10.148 22.299 -44.979 1.00 66.62 67 ASP A CA 1
ATOM 538 C C . ASP A 1 67 ? 9.155 23.056 -45.889 1.00 66.62 67 ASP A C 1
ATOM 540 O O . ASP A 1 67 ? 8.177 23.632 -45.410 1.00 66.62 67 ASP A O 1
ATOM 544 N N . HIS A 1 68 ? 9.354 23.000 -47.212 1.00 68.94 68 HIS A N 1
ATOM 545 C CA . HIS A 1 68 ? 8.517 23.677 -48.213 1.00 68.94 68 HIS A CA 1
ATOM 546 C C . HIS A 1 68 ? 7.835 22.721 -49.207 1.00 68.94 68 HIS A C 1
ATOM 548 O O . HIS A 1 68 ? 7.208 23.166 -50.176 1.00 68.94 68 HIS A O 1
ATOM 554 N N . TYR A 1 69 ? 7.929 21.407 -48.986 1.00 74.31 69 TYR A N 1
ATOM 555 C CA . TYR A 1 69 ? 7.324 20.410 -49.863 1.00 74.31 69 TYR A CA 1
ATOM 556 C C . TYR A 1 69 ? 5.793 20.383 -49.714 1.00 74.31 69 TYR A C 1
ATOM 558 O O . TYR A 1 69 ? 5.245 20.202 -48.626 1.00 74.31 69 TYR A O 1
ATOM 566 N N . LEU A 1 70 ? 5.077 20.526 -50.833 1.00 70.31 70 LEU A N 1
ATOM 567 C CA . LEU A 1 70 ? 3.616 20.462 -50.870 1.00 70.31 70 LEU A CA 1
ATOM 568 C C . LEU A 1 70 ? 3.148 19.052 -51.239 1.00 70.31 70 LEU A C 1
ATOM 570 O O . LEU A 1 70 ? 3.322 18.602 -52.370 1.00 70.31 70 LEU A O 1
ATOM 574 N N . MET A 1 71 ? 2.478 18.378 -50.303 1.00 69.88 71 MET A N 1
ATOM 575 C CA . MET A 1 71 ? 1.888 17.065 -50.564 1.00 69.88 71 MET A CA 1
ATOM 576 C C . MET A 1 71 ? 0.648 17.170 -51.463 1.00 69.88 71 MET A C 1
ATOM 578 O O . MET A 1 71 ? -0.313 17.872 -51.144 1.00 69.88 71 MET A O 1
ATOM 582 N N . ASN A 1 72 ? 0.634 16.406 -52.558 1.00 72.44 72 ASN A N 1
ATOM 583 C CA . ASN A 1 72 ? -0.515 16.291 -53.458 1.00 72.44 72 ASN A CA 1
ATOM 584 C C . ASN A 1 72 ? -1.275 14.982 -53.205 1.00 72.44 72 ASN A C 1
ATOM 586 O O . ASN A 1 72 ? -0.921 13.933 -53.740 1.00 72.44 72 ASN A O 1
ATOM 590 N N . VAL A 1 73 ? -2.353 15.047 -52.420 1.00 77.31 73 VAL A N 1
ATOM 591 C CA . VAL A 1 73 ? -3.207 13.887 -52.115 1.00 77.31 73 VAL A CA 1
ATOM 592 C C . VAL A 1 73 ? -4.473 13.924 -52.971 1.00 77.31 73 VAL A C 1
ATOM 594 O O . VAL A 1 73 ? -5.159 14.944 -53.043 1.00 77.31 73 VAL A O 1
ATOM 597 N N . LYS A 1 74 ? -4.806 12.804 -53.622 1.00 81.56 74 LYS A N 1
ATOM 598 C CA . LYS A 1 74 ? -6.095 12.622 -54.304 1.00 81.56 74 LYS A CA 1
ATOM 599 C C . LYS A 1 74 ? -7.041 11.886 -53.369 1.00 81.56 74 LYS A C 1
ATOM 601 O O . LYS A 1 74 ? -6.718 10.787 -52.939 1.00 81.56 74 LYS A O 1
ATOM 606 N N . LEU A 1 75 ? -8.194 12.486 -53.094 1.00 83.50 75 LEU A N 1
ATOM 607 C CA . LEU A 1 75 ? -9.225 11.916 -52.233 1.00 83.50 75 LEU A CA 1
ATOM 608 C C . LEU A 1 75 ? -10.518 11.724 -53.023 1.00 83.50 75 LEU A C 1
ATOM 610 O O . LEU A 1 75 ? -10.910 12.571 -53.829 1.00 83.50 75 LEU A O 1
ATOM 614 N N . THR A 1 76 ? -11.198 10.620 -52.761 1.00 86.81 76 THR A N 1
ATOM 615 C CA . THR A 1 76 ? -12.601 10.420 -53.114 1.00 86.81 76 THR A CA 1
ATOM 616 C C . THR A 1 76 ? -13.501 11.303 -52.248 1.00 86.81 76 THR A C 1
ATOM 618 O O . THR A 1 76 ? -13.098 11.827 -51.206 1.00 86.81 76 THR A O 1
ATOM 621 N N . LEU A 1 77 ? -14.769 11.436 -52.647 1.00 83.19 77 LEU A N 1
ATOM 622 C CA . LEU A 1 77 ? -15.754 12.175 -51.857 1.00 83.19 77 LEU A CA 1
ATOM 623 C C . LEU A 1 77 ? -15.942 11.578 -50.449 1.00 83.19 77 LEU A C 1
ATOM 625 O O . LEU A 1 77 ? -16.087 12.322 -49.482 1.00 83.19 77 LEU A O 1
ATOM 629 N N . HIS A 1 78 ? -15.923 10.246 -50.330 1.00 86.94 78 HIS A N 1
ATOM 630 C CA . HIS A 1 78 ? -16.086 9.557 -49.049 1.00 86.94 78 HIS A CA 1
ATOM 631 C C . HIS A 1 78 ? -14.866 9.732 -48.141 1.00 86.94 78 HIS A C 1
ATOM 633 O O . HIS A 1 78 ? -15.038 9.998 -46.957 1.00 86.94 78 HIS A O 1
ATOM 639 N N . GLU A 1 79 ? -13.646 9.679 -48.682 1.00 86.81 79 GLU A N 1
ATOM 640 C CA . GLU A 1 79 ? -12.427 9.954 -47.907 1.00 86.81 79 GLU A CA 1
ATOM 641 C C . GLU A 1 79 ? -12.387 11.407 -47.422 1.00 86.81 79 GLU A C 1
ATOM 643 O O . GLU A 1 79 ? -12.076 11.662 -46.260 1.00 86.81 79 GLU A O 1
ATOM 648 N N . ALA A 1 80 ? -12.785 12.365 -48.266 1.00 84.69 80 ALA A N 1
ATOM 649 C CA . ALA A 1 80 ? -12.895 13.763 -47.856 1.00 84.69 80 ALA A CA 1
ATOM 650 C C . ALA A 1 80 ? -13.951 13.970 -46.752 1.00 84.69 80 ALA A C 1
ATOM 652 O O . ALA A 1 80 ? -13.743 14.774 -45.842 1.00 84.69 80 ALA A O 1
ATOM 653 N N . MET A 1 81 ? -15.059 13.220 -46.788 1.00 84.19 81 MET A N 1
ATOM 654 C CA . MET A 1 81 ? -16.056 13.224 -45.713 1.00 84.19 81 MET A CA 1
ATOM 655 C C . MET A 1 81 ? -15.506 12.611 -44.416 1.00 84.19 81 MET A C 1
ATOM 657 O O . MET A 1 81 ? -15.755 13.147 -43.340 1.00 84.19 81 MET A O 1
ATOM 661 N N . SER A 1 82 ? -14.718 11.537 -44.485 1.00 87.25 82 SER A N 1
ATOM 662 C CA . SER A 1 82 ? -14.058 10.974 -43.299 1.00 87.25 82 SER A CA 1
ATOM 663 C C . SER A 1 82 ? -13.107 11.983 -42.647 1.00 87.25 82 SER A C 1
ATOM 665 O O . SER A 1 82 ? -13.137 12.155 -41.428 1.00 87.25 82 SER A O 1
ATOM 667 N N . VAL A 1 83 ? -12.329 12.721 -43.450 1.00 84.50 83 VAL A N 1
ATOM 668 C CA . VAL A 1 83 ? -11.472 13.813 -42.952 1.00 84.50 83 VAL A CA 1
ATOM 669 C C . VAL A 1 83 ? -12.311 14.939 -42.335 1.00 84.50 83 VAL A C 1
ATOM 671 O O . VAL A 1 83 ? -11.955 15.447 -41.272 1.00 84.50 83 VAL A O 1
ATOM 674 N N . HIS A 1 84 ? -13.453 15.294 -42.938 1.00 82.62 84 HIS A N 1
ATOM 675 C CA . HIS A 1 84 ? -14.391 16.263 -42.359 1.00 82.62 84 HIS A CA 1
ATOM 676 C C . HIS A 1 84 ? -14.882 15.835 -40.971 1.00 82.62 84 HIS A C 1
ATOM 678 O O . HIS A 1 84 ? -14.843 16.637 -40.042 1.00 82.62 84 HIS A O 1
ATOM 684 N N . LEU A 1 85 ? -15.335 14.586 -40.819 1.00 83.69 85 LEU A N 1
ATOM 685 C CA . LEU A 1 85 ? -15.847 14.070 -39.548 1.00 83.69 85 LEU A CA 1
ATOM 686 C C . LEU A 1 85 ? -14.763 14.063 -38.464 1.00 83.69 85 LEU A C 1
ATOM 688 O O . LEU A 1 85 ? -15.019 14.522 -37.351 1.00 83.69 85 LEU A O 1
ATOM 692 N N . ALA A 1 86 ? -13.548 13.616 -38.797 1.00 82.56 86 ALA A N 1
ATOM 693 C CA . ALA A 1 86 ? -12.412 13.624 -37.877 1.00 82.56 86 ALA A CA 1
ATOM 694 C C . ALA A 1 86 ? -12.062 15.048 -37.417 1.00 82.56 86 ALA A C 1
ATOM 696 O O . ALA A 1 86 ? -11.944 15.316 -36.221 1.00 82.56 86 ALA A O 1
ATOM 697 N N . ALA A 1 87 ? -11.976 15.992 -38.354 1.00 78.88 87 ALA A N 1
ATOM 698 C CA . ALA A 1 87 ? -11.673 17.375 -38.022 1.00 78.88 87 ALA A CA 1
ATOM 699 C C . ALA A 1 87 ? -12.819 18.056 -37.256 1.00 78.88 87 ALA A C 1
ATOM 701 O O . ALA A 1 87 ? -12.568 18.844 -36.352 1.00 78.88 87 ALA A O 1
ATOM 702 N N . ARG A 1 88 ? -14.082 17.717 -37.536 1.00 77.69 88 ARG A N 1
ATOM 703 C CA . ARG A 1 88 ? -15.234 18.225 -36.776 1.00 77.69 88 ARG A CA 1
ATOM 704 C C . ARG A 1 88 ? -15.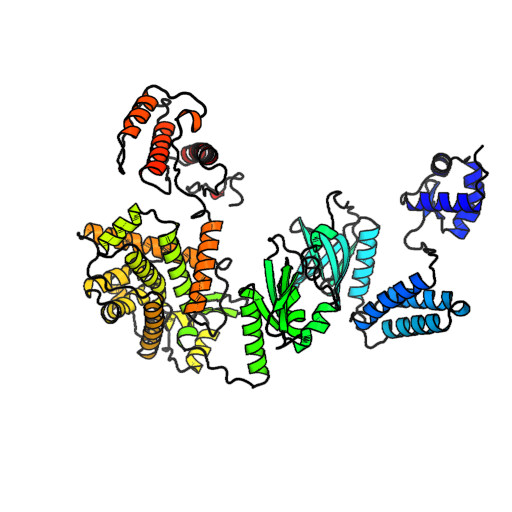267 17.691 -35.343 1.00 77.69 88 ARG A C 1
ATOM 706 O O . ARG A 1 88 ? -15.623 18.431 -34.424 1.00 77.69 88 ARG A O 1
ATOM 713 N N . LEU A 1 89 ? -14.871 16.436 -35.127 1.00 78.38 89 LEU A N 1
ATOM 714 C CA . LEU A 1 89 ? -14.664 15.898 -33.781 1.00 78.38 89 LEU A CA 1
ATOM 715 C C . LEU A 1 89 ? -13.570 16.681 -33.053 1.00 78.38 89 LEU A C 1
ATOM 717 O O . LEU A 1 89 ? -13.808 17.124 -31.936 1.00 78.38 89 LEU A O 1
ATOM 721 N N . MET A 1 90 ? -12.430 16.947 -33.698 1.00 75.31 90 MET A N 1
ATOM 722 C CA . MET A 1 90 ? -11.381 17.796 -33.116 1.00 75.31 90 MET A CA 1
ATOM 723 C C . MET A 1 90 ? -11.901 19.207 -32.797 1.00 75.31 90 MET A C 1
ATOM 725 O O . MET A 1 90 ? -11.712 19.686 -31.686 1.00 75.31 90 MET A O 1
ATOM 729 N N . ALA A 1 91 ? -12.639 19.837 -33.714 1.00 73.00 91 ALA A N 1
ATOM 730 C CA . ALA A 1 91 ? -13.171 21.192 -33.550 1.00 73.00 91 ALA A CA 1
ATOM 731 C C . ALA A 1 91 ? -14.119 21.335 -32.351 1.00 73.00 91 ALA A C 1
ATOM 733 O O . ALA A 1 91 ? -14.192 22.392 -31.733 1.00 73.00 91 ALA A O 1
ATOM 734 N N . THR A 1 92 ? -14.873 20.277 -32.046 1.00 71.69 92 THR A N 1
ATOM 735 C CA . THR A 1 92 ? -15.894 20.274 -30.986 1.00 71.69 92 THR A CA 1
ATOM 736 C C . THR A 1 92 ? -15.395 19.696 -29.666 1.00 71.69 92 THR A C 1
ATOM 738 O O . THR A 1 92 ? -16.063 19.845 -28.642 1.00 71.69 92 THR A O 1
ATOM 741 N N . ARG A 1 93 ? -14.251 19.005 -29.680 1.00 73.69 93 ARG A N 1
ATOM 742 C CA . ARG A 1 93 ? -13.700 18.291 -28.523 1.00 73.69 93 ARG A CA 1
ATOM 743 C C . ARG A 1 93 ? -12.325 18.781 -28.100 1.00 73.69 93 ARG A C 1
ATOM 745 O O . ARG A 1 93 ? -11.814 18.215 -27.152 1.00 73.69 93 ARG A O 1
ATOM 752 N N . MET A 1 94 ? -11.711 19.754 -28.763 1.00 73.06 94 MET A N 1
ATOM 753 C CA . MET A 1 94 ? -10.421 20.317 -28.354 1.00 73.06 94 MET A CA 1
ATOM 754 C C . MET A 1 94 ? -10.572 21.794 -28.002 1.00 73.06 94 MET A C 1
ATOM 756 O O . MET A 1 94 ? -11.282 22.527 -28.686 1.00 73.06 94 MET A O 1
ATOM 760 N N . ASP A 1 95 ? -9.897 22.229 -26.936 1.00 70.25 95 ASP A N 1
ATOM 761 C CA . ASP A 1 95 ? -9.959 23.614 -26.447 1.00 70.25 95 ASP A CA 1
ATOM 762 C C . ASP A 1 95 ? -8.863 24.524 -27.038 1.00 70.25 95 ASP A C 1
ATOM 764 O O . ASP A 1 95 ? -8.908 25.750 -26.871 1.00 70.25 95 ASP A O 1
ATOM 768 N N . LYS A 1 96 ? -7.880 23.926 -27.726 1.00 74.88 96 LYS A N 1
ATOM 769 C CA . LYS A 1 96 ? -6.766 24.607 -28.393 1.00 74.88 96 LYS A CA 1
ATOM 770 C C . LYS A 1 96 ? -7.050 24.830 -29.867 1.00 74.88 96 LYS A C 1
ATOM 772 O O . LYS A 1 96 ? -7.444 23.907 -30.580 1.00 74.88 96 LYS A O 1
ATOM 777 N N . GLN A 1 97 ? -6.742 26.039 -30.326 1.00 75.00 97 GLN A N 1
ATOM 778 C CA . GLN A 1 97 ? -6.794 26.365 -31.742 1.00 75.00 97 GLN A CA 1
ATOM 779 C C . GLN A 1 97 ? -5.783 25.510 -32.519 1.00 75.00 97 GLN A C 1
ATOM 781 O O . GLN A 1 97 ? -4.625 25.385 -32.118 1.00 75.00 97 GLN A O 1
ATOM 786 N N . ASN A 1 98 ? -6.212 24.947 -33.649 1.00 78.94 98 ASN A N 1
ATOM 787 C CA . ASN A 1 98 ? -5.336 24.248 -34.586 1.00 78.94 98 ASN A CA 1
ATOM 788 C C . ASN A 1 98 ? -5.490 24.865 -35.990 1.00 78.94 98 ASN A C 1
ATOM 790 O O . ASN A 1 98 ? -6.320 24.402 -36.784 1.00 78.94 98 ASN A O 1
ATOM 794 N N . PRO A 1 99 ? -4.706 25.911 -36.312 1.00 81.50 99 PRO A N 1
ATOM 795 C CA . PRO A 1 99 ? -4.807 26.604 -37.591 1.00 81.50 99 PRO A CA 1
ATOM 796 C C . PRO A 1 99 ? -4.452 25.686 -38.769 1.00 81.50 99 PRO A C 1
ATOM 798 O O . PRO A 1 99 ? -5.001 25.854 -3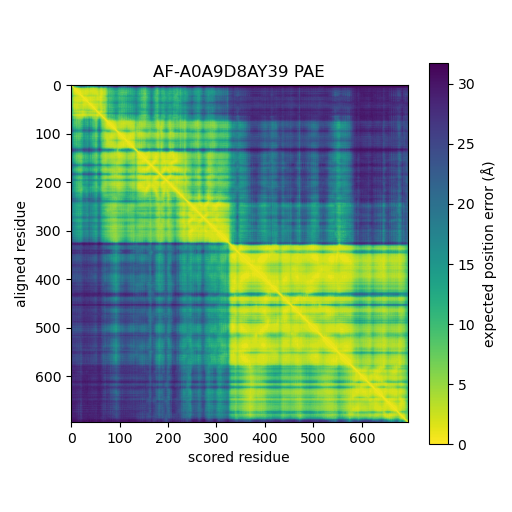9.857 1.00 81.50 99 PRO A O 1
ATOM 801 N N . HIS A 1 100 ? -3.610 24.666 -38.556 1.00 84.75 100 HIS A N 1
ATOM 802 C CA . HIS A 1 100 ? -3.253 23.683 -39.584 1.00 84.75 100 HIS A CA 1
ATOM 803 C C . HIS A 1 100 ? -4.455 22.832 -40.000 1.00 84.75 100 HIS A C 1
ATOM 805 O O . HIS A 1 100 ? -4.717 22.674 -41.194 1.00 84.75 100 HIS A O 1
ATOM 811 N N . ALA A 1 101 ? -5.235 22.343 -39.030 1.00 83.62 101 ALA A N 1
ATOM 812 C CA . ALA A 1 101 ? -6.460 21.587 -39.295 1.00 83.62 101 ALA A CA 1
ATOM 813 C C . ALA A 1 101 ? -7.521 22.451 -39.999 1.00 83.62 101 ALA A C 1
ATOM 815 O O . ALA A 1 101 ? -8.119 22.021 -40.989 1.00 83.62 101 ALA A O 1
ATOM 816 N N . ALA A 1 102 ? -7.700 23.697 -39.549 1.00 85.44 102 ALA A N 1
ATOM 817 C CA . ALA A 1 102 ? -8.627 24.635 -40.173 1.00 85.44 102 ALA A CA 1
ATOM 818 C C . ALA A 1 102 ? -8.223 24.952 -41.627 1.00 85.44 102 ALA A C 1
ATOM 820 O O . ALA A 1 102 ? -9.048 24.883 -42.543 1.00 85.44 102 ALA A O 1
ATOM 821 N N . ALA A 1 103 ? -6.938 25.227 -41.871 1.00 87.12 103 ALA A N 1
ATOM 822 C CA . ALA A 1 103 ? -6.413 25.488 -43.206 1.00 87.12 103 ALA A CA 1
ATOM 823 C C . ALA A 1 103 ? -6.576 24.275 -44.137 1.00 87.12 103 ALA A C 1
ATOM 825 O O . ALA A 1 103 ? -6.941 24.443 -45.304 1.00 87.12 103 ALA A O 1
ATOM 826 N N . ALA A 1 104 ? -6.349 23.057 -43.633 1.00 86.06 104 ALA A N 1
ATOM 827 C CA . ALA A 1 104 ? -6.567 21.824 -44.385 1.00 86.06 104 ALA A CA 1
ATOM 828 C C . ALA A 1 104 ? -8.039 21.662 -44.801 1.00 86.06 104 ALA A C 1
ATOM 830 O O . ALA A 1 104 ? -8.320 21.427 -45.980 1.00 86.06 104 ALA A O 1
ATOM 831 N N . LEU A 1 105 ? -8.988 21.874 -43.880 1.00 87.56 105 LEU A N 1
ATOM 832 C CA . LEU A 1 105 ? -10.420 21.823 -44.195 1.00 87.56 105 LEU A CA 1
ATOM 833 C C . LEU A 1 105 ? -10.846 22.892 -45.201 1.00 87.56 105 LEU A C 1
ATOM 835 O O . LEU A 1 105 ? -11.622 22.592 -46.108 1.00 87.56 105 LEU A O 1
ATOM 839 N N . ARG A 1 106 ? -10.313 24.115 -45.099 1.00 88.69 106 ARG A N 1
ATOM 840 C CA . ARG A 1 106 ? -10.564 25.177 -46.087 1.00 88.69 106 ARG A CA 1
ATOM 841 C C . ARG A 1 106 ? -10.097 24.771 -47.479 1.00 88.69 106 ARG A C 1
ATOM 843 O O . ARG A 1 106 ? -10.856 24.908 -48.438 1.00 88.69 106 ARG A O 1
ATOM 850 N N . LYS A 1 107 ? -8.874 24.242 -47.593 1.00 87.94 107 LYS A N 1
ATOM 851 C CA . LYS A 1 107 ? -8.311 23.761 -48.866 1.00 87.94 107 LYS A CA 1
ATOM 852 C C . LYS A 1 107 ? -9.159 22.630 -49.455 1.00 87.94 107 LYS A C 1
ATOM 854 O O . LYS A 1 107 ? -9.467 22.666 -50.645 1.00 87.94 107 LYS A O 1
ATOM 859 N N . LEU A 1 108 ? -9.605 21.679 -48.629 1.00 87.50 108 LEU A N 1
ATOM 860 C CA . LEU A 1 108 ? -10.517 20.608 -49.051 1.00 87.50 108 LEU A CA 1
ATOM 861 C C . LEU A 1 108 ? -11.881 21.148 -49.497 1.00 87.50 108 LEU A C 1
ATOM 863 O O . LEU A 1 108 ? -12.395 20.740 -50.537 1.00 87.50 108 LEU A O 1
ATOM 867 N N . GLY A 1 109 ? -12.450 22.099 -48.754 1.00 87.81 109 GLY A N 1
ATOM 868 C CA . GLY A 1 109 ? -13.707 22.753 -49.111 1.00 87.81 109 GLY A CA 1
ATOM 869 C C . GLY A 1 109 ? -13.620 23.482 -50.454 1.00 87.81 109 GLY A C 1
ATOM 870 O O . GLY A 1 109 ? -14.517 23.351 -51.280 1.00 87.81 109 GLY A O 1
ATOM 871 N N . LEU A 1 110 ? -12.519 24.194 -50.715 1.00 89.25 110 LEU A N 1
ATOM 872 C CA . LEU A 1 110 ? -12.262 24.835 -52.011 1.00 89.25 110 LEU A CA 1
ATOM 873 C C . LEU A 1 110 ? -12.126 23.807 -53.145 1.00 89.25 110 LEU A C 1
ATOM 875 O O . LEU A 1 110 ? -12.721 23.980 -54.206 1.00 89.25 110 LEU A O 1
ATOM 879 N N . ALA A 1 111 ? -11.400 22.709 -52.919 1.00 86.81 111 ALA A N 1
ATOM 880 C CA . ALA A 1 111 ? -11.237 21.649 -53.916 1.00 86.81 111 ALA A CA 1
ATOM 881 C C . ALA A 1 111 ? -12.570 20.969 -54.289 1.00 86.81 111 ALA A C 1
ATOM 883 O O . ALA A 1 111 ? -12.762 20.562 -55.437 1.00 86.81 111 ALA A O 1
ATOM 884 N N . LEU A 1 112 ? -13.507 20.874 -53.340 1.00 87.50 112 LEU A N 1
ATOM 885 C CA . LEU A 1 112 ? -14.816 20.243 -53.531 1.00 87.50 112 LEU A CA 1
ATOM 886 C C . LEU A 1 112 ? -15.918 21.195 -54.006 1.00 87.50 112 LEU A C 1
ATOM 888 O O . LEU A 1 112 ? -17.016 20.730 -54.304 1.00 87.50 112 LEU A O 1
ATOM 892 N N . GLU A 1 113 ? -15.649 22.493 -54.130 1.00 89.31 113 GLU A N 1
ATOM 893 C CA . GLU A 1 113 ? -16.659 23.522 -54.414 1.00 89.31 113 GLU A CA 1
ATOM 894 C C . GLU A 1 113 ? -17.480 23.239 -55.682 1.00 89.31 113 GLU A C 1
ATOM 896 O O . GLU A 1 113 ? -18.691 23.452 -55.704 1.00 89.31 113 GLU A O 1
ATOM 901 N N . LYS A 1 114 ? -16.840 22.681 -56.718 1.00 85.25 114 LYS A N 1
ATOM 902 C CA . LYS A 1 114 ? -17.503 22.307 -57.979 1.00 85.25 114 LYS A CA 1
ATOM 903 C C . LYS A 1 114 ? -18.118 20.907 -57.966 1.00 85.25 114 LYS A C 1
ATOM 905 O O . LYS A 1 114 ? -19.090 20.674 -58.676 1.00 85.25 114 LYS A O 1
ATOM 910 N N . LEU A 1 115 ? -17.536 19.974 -57.211 1.00 85.06 115 LEU A N 1
ATOM 911 C CA . LEU A 1 115 ? -17.935 18.562 -57.219 1.00 85.06 115 LEU A CA 1
ATOM 912 C C . LEU A 1 115 ? -19.075 18.276 -56.230 1.00 85.06 115 LEU A C 1
ATOM 914 O O . LEU A 1 115 ? -19.964 17.485 -56.526 1.00 85.06 115 LEU A O 1
ATOM 918 N N . ALA A 1 116 ? -19.044 18.909 -55.056 1.00 87.25 116 ALA A N 1
ATOM 919 C CA . ALA A 1 116 ? -19.960 18.661 -53.949 1.00 87.25 116 ALA A CA 1
ATOM 920 C C . ALA A 1 116 ? -20.179 19.941 -53.108 1.00 87.25 116 ALA A C 1
ATOM 922 O O . ALA A 1 116 ? -19.705 20.028 -51.971 1.00 87.25 116 ALA A O 1
ATOM 923 N N . PRO A 1 117 ? -20.926 20.937 -53.622 1.00 87.19 117 PRO A N 1
ATOM 924 C CA . PRO A 1 117 ? -21.023 22.272 -53.020 1.00 87.19 117 PRO A CA 1
ATOM 925 C C . PRO A 1 117 ? -21.574 22.277 -51.584 1.00 87.19 117 PRO A C 1
ATOM 927 O O . PRO A 1 117 ? -21.082 23.021 -50.743 1.00 87.19 117 PRO A O 1
ATOM 930 N N . ARG A 1 118 ? -22.534 21.398 -51.260 1.00 84.69 118 ARG A N 1
ATOM 931 C CA . ARG A 1 118 ? -23.089 21.286 -49.894 1.00 84.69 118 ARG A CA 1
ATOM 932 C C . ARG A 1 118 ? -22.062 20.785 -48.873 1.00 84.69 118 ARG A C 1
ATOM 934 O O . ARG A 1 118 ? -22.071 21.207 -47.723 1.00 84.69 118 ARG A O 1
ATOM 941 N N . ILE A 1 119 ? -21.180 19.876 -49.291 1.00 84.25 119 ILE A N 1
ATOM 942 C CA . ILE A 1 119 ? -20.112 19.336 -48.436 1.00 84.25 119 ILE A CA 1
ATOM 943 C C . ILE A 1 119 ? -18.995 20.374 -48.302 1.00 84.25 119 ILE A C 1
ATOM 945 O O . ILE A 1 119 ? -18.481 20.585 -47.207 1.00 84.25 119 ILE A O 1
ATOM 949 N N . ALA A 1 120 ? -18.669 21.065 -49.397 1.00 87.00 120 ALA A N 1
ATOM 950 C CA . ALA A 1 120 ? -17.717 22.168 -49.403 1.00 87.00 120 ALA A CA 1
ATOM 951 C C . ALA A 1 120 ? -18.108 23.284 -48.420 1.00 87.00 120 ALA A C 1
ATOM 953 O O . ALA A 1 120 ? -17.258 23.761 -47.672 1.00 87.00 120 ALA A O 1
ATOM 954 N N . GLU A 1 121 ? -19.386 23.666 -48.377 1.00 87.88 121 GLU A N 1
ATOM 955 C CA . GLU A 1 121 ? -19.909 24.642 -47.414 1.00 87.88 121 GLU A CA 1
ATOM 956 C C . GLU A 1 121 ? -19.734 24.162 -45.965 1.00 87.88 121 GLU A C 1
ATOM 958 O O . GLU A 1 121 ? -19.215 24.895 -45.126 1.00 87.88 121 GLU A O 1
ATOM 963 N N . HIS A 1 122 ? -20.064 22.899 -45.680 1.00 84.88 122 HIS A N 1
ATOM 964 C CA . HIS A 1 122 ? -19.888 22.309 -44.349 1.00 84.88 122 HIS A CA 1
ATOM 965 C C . HIS A 1 122 ? -18.419 22.250 -43.897 1.00 84.88 122 HIS A C 1
ATOM 967 O O . HIS A 1 122 ? -18.114 22.508 -42.730 1.00 84.88 122 HIS A O 1
ATOM 973 N N . LEU A 1 123 ? -17.503 21.931 -44.817 1.00 85.44 123 LEU A N 1
ATOM 974 C CA . LEU A 1 123 ? -16.057 21.936 -44.583 1.00 85.44 123 LEU A CA 1
ATOM 975 C C . LEU A 1 123 ? -15.542 23.337 -44.244 1.00 85.44 123 LEU A C 1
ATOM 977 O O . LEU A 1 123 ? -14.800 23.492 -43.275 1.00 85.44 123 LEU A O 1
ATOM 981 N N . LYS A 1 124 ? -15.964 24.352 -45.008 1.00 87.25 124 LYS A N 1
ATOM 982 C CA . LYS A 1 124 ? -15.605 25.755 -44.760 1.00 87.25 124 LYS A CA 1
ATOM 983 C C . LYS A 1 124 ? -16.150 26.235 -43.411 1.00 87.25 124 LYS A C 1
ATOM 985 O O . LYS A 1 124 ? -15.380 26.770 -42.623 1.00 87.25 124 LYS A O 1
ATOM 990 N N . ALA A 1 125 ? -17.408 25.932 -43.090 1.00 85.00 125 ALA A N 1
ATOM 991 C CA . ALA A 1 125 ? -18.003 26.273 -41.797 1.00 85.00 125 ALA A CA 1
ATOM 992 C C . ALA A 1 125 ? -17.282 25.593 -40.616 1.00 85.00 125 ALA A C 1
ATOM 994 O O . ALA A 1 125 ? -17.061 26.207 -39.579 1.00 85.00 125 ALA A O 1
ATOM 995 N N . SER A 1 126 ? -16.861 24.330 -40.757 1.00 84.56 126 SER A N 1
ATOM 996 C CA . SER A 1 126 ? -16.051 23.669 -39.718 1.00 84.56 126 SER A CA 1
ATOM 997 C C . SER A 1 126 ? -14.660 24.288 -39.569 1.00 84.56 126 SER A C 1
ATOM 999 O O . SER A 1 126 ? -14.165 24.381 -38.450 1.00 84.56 126 SER A O 1
ATOM 1001 N N . ALA A 1 127 ? -14.050 24.755 -40.662 1.00 85.56 127 ALA A N 1
ATOM 1002 C CA . ALA A 1 127 ? -12.794 25.498 -40.604 1.00 85.56 127 ALA A CA 1
ATOM 1003 C C . ALA A 1 127 ? -12.946 26.847 -39.876 1.00 85.56 127 ALA A C 1
ATOM 1005 O O . ALA A 1 127 ? -12.042 27.234 -39.145 1.00 85.56 127 ALA A O 1
ATOM 1006 N N . GLU A 1 128 ? -14.081 27.534 -40.044 1.00 83.81 128 GLU A N 1
ATOM 1007 C CA . GLU A 1 128 ? -14.405 28.770 -39.316 1.00 83.81 128 GLU A CA 1
ATOM 1008 C C . GLU A 1 128 ? -14.595 28.514 -37.815 1.00 83.81 128 GLU A C 1
ATOM 1010 O O . GLU A 1 128 ? -14.029 29.236 -37.003 1.00 83.81 128 GLU A O 1
ATOM 1015 N N . VAL A 1 129 ? -15.304 27.445 -37.430 1.00 78.69 129 VAL A N 1
ATOM 1016 C CA . VAL A 1 129 ? -15.463 27.054 -36.013 1.00 78.69 129 VAL A CA 1
ATOM 1017 C C . VAL A 1 129 ? -14.115 26.730 -35.355 1.00 78.69 129 VAL A C 1
ATOM 1019 O O . VAL A 1 129 ? -13.901 27.071 -34.198 1.00 78.69 129 VAL A O 1
ATOM 1022 N N . MET A 1 130 ? -13.186 26.104 -36.085 1.00 76.38 130 MET A N 1
ATOM 1023 C CA . MET A 1 130 ? -11.818 25.839 -35.602 1.00 76.38 130 MET A CA 1
ATOM 1024 C C . MET A 1 130 ? -10.945 27.098 -35.497 1.00 76.38 130 MET A C 1
ATOM 1026 O O . MET A 1 130 ? -9.886 27.059 -34.877 1.00 76.38 130 MET A O 1
ATOM 1030 N N . GLU A 1 131 ? -11.349 28.196 -36.133 1.00 74.25 131 GLU A N 1
ATOM 1031 C CA . GLU A 1 131 ? -10.676 29.493 -36.053 1.00 74.25 131 GLU A CA 1
ATOM 1032 C C . GLU A 1 131 ? -11.367 30.477 -35.106 1.00 74.25 131 GLU A C 1
ATOM 1034 O O . GLU A 1 131 ? -10.842 31.573 -34.899 1.00 74.25 131 GLU A O 1
ATOM 1039 N N . ASP A 1 132 ? -12.509 30.099 -34.526 1.00 68.81 132 ASP A N 1
ATOM 1040 C CA . ASP A 1 132 ? -13.293 30.959 -33.647 1.00 68.81 132 ASP A CA 1
ATOM 1041 C C . ASP A 1 132 ? -12.446 31.472 -32.466 1.00 68.81 132 ASP A C 1
ATOM 1043 O O . ASP A 1 132 ? -11.736 30.721 -31.791 1.00 68.81 132 ASP A O 1
ATOM 1047 N N . GLN A 1 133 ? -12.551 32.776 -32.199 1.00 52.94 133 GLN A N 1
ATOM 1048 C CA . GLN A 1 133 ? -11.804 33.501 -31.166 1.00 52.94 133 GLN A CA 1
ATOM 1049 C C . GLN A 1 133 ? -12.140 33.042 -29.740 1.00 52.94 133 GLN A C 1
ATOM 1051 O O . GLN A 1 133 ? -11.419 33.381 -28.802 1.00 52.94 133 GLN A O 1
ATOM 1056 N N . ALA A 1 134 ? -13.225 32.284 -29.560 1.00 55.09 134 ALA A N 1
ATOM 1057 C CA . ALA A 1 134 ? -13.555 31.648 -28.289 1.00 55.09 134 ALA A CA 1
ATOM 1058 C C . ALA A 1 134 ? -12.592 30.499 -27.910 1.00 55.09 134 ALA A C 1
ATOM 1060 O O . ALA A 1 134 ? -12.498 30.157 -26.727 1.00 55.09 134 ALA A O 1
ATOM 1061 N N . GLN A 1 135 ? -11.866 29.907 -28.870 1.00 62.06 135 GLN A N 1
ATOM 1062 C CA . GLN A 1 135 ? -10.832 28.903 -28.589 1.00 62.06 135 GLN A CA 1
ATOM 1063 C C . GLN A 1 135 ? -9.545 29.562 -28.074 1.00 62.06 135 GLN A C 1
ATOM 1065 O O . GLN A 1 135 ? -9.170 30.662 -28.483 1.00 62.06 135 GLN A O 1
ATOM 1070 N N . ARG A 1 136 ? -8.833 28.898 -27.152 1.00 61.56 136 ARG A N 1
ATOM 1071 C CA . ARG A 1 136 ? -7.614 29.469 -26.560 1.00 61.56 136 ARG A CA 1
ATOM 1072 C C . ARG A 1 136 ? -6.488 29.485 -27.592 1.00 61.56 136 ARG A C 1
ATOM 1074 O O . ARG A 1 136 ? -5.921 28.437 -27.901 1.00 61.56 136 ARG A O 1
ATOM 1081 N N . HIS A 1 137 ? -6.115 30.677 -28.053 1.00 70.19 137 HIS A N 1
ATOM 1082 C CA . HIS A 1 137 ? -4.861 30.880 -28.773 1.00 70.19 137 HIS A CA 1
ATOM 1083 C C . HIS A 1 137 ? -3.689 30.687 -27.803 1.00 70.19 137 HIS A C 1
ATOM 1085 O O . HIS A 1 137 ? -3.482 31.480 -26.881 1.00 70.19 137 HIS A O 1
ATOM 1091 N N . ASP A 1 138 ? -2.953 29.597 -27.988 1.00 77.44 138 ASP A N 1
ATOM 1092 C CA . ASP A 1 138 ? -1.816 29.217 -27.159 1.00 77.44 138 ASP A CA 1
ATOM 1093 C C . ASP A 1 138 ? -0.589 29.035 -28.065 1.00 77.44 138 ASP A C 1
ATOM 1095 O O . ASP A 1 138 ? -0.405 27.963 -28.648 1.00 77.44 138 ASP A O 1
ATOM 1099 N N . PRO A 1 139 ? 0.235 30.085 -28.235 1.00 80.38 139 PRO A N 1
ATOM 1100 C CA . PRO A 1 139 ? 1.376 30.032 -29.144 1.00 80.38 139 PRO A CA 1
ATOM 1101 C C . PRO A 1 139 ? 2.416 28.992 -28.710 1.00 80.38 139 PRO A C 1
ATOM 1103 O O . PRO A 1 139 ? 3.113 28.447 -29.557 1.00 80.38 139 PRO A O 1
ATOM 1106 N N . VAL A 1 140 ? 2.490 28.671 -27.411 1.00 87.25 140 VAL A N 1
ATOM 1107 C CA . VAL A 1 140 ? 3.392 27.630 -26.900 1.00 87.25 140 VAL A CA 1
ATOM 1108 C C . VAL A 1 140 ? 2.905 26.252 -27.333 1.00 87.25 140 VAL A C 1
ATOM 1110 O O . VAL A 1 140 ? 3.703 25.431 -27.766 1.00 87.25 140 VAL A O 1
ATOM 1113 N N . TYR A 1 141 ? 1.599 25.992 -27.261 1.00 88.19 141 TYR A N 1
ATOM 1114 C CA . TYR A 1 141 ? 1.035 24.724 -27.731 1.00 88.19 141 TYR A CA 1
ATOM 1115 C C . TYR A 1 141 ? 1.291 24.491 -29.228 1.00 88.19 141 TYR A C 1
ATOM 1117 O O . TYR A 1 141 ? 1.643 23.377 -29.616 1.00 88.19 141 TYR A O 1
ATOM 1125 N N . LEU A 1 142 ? 1.135 25.529 -30.057 1.00 87.50 142 LEU A N 1
ATOM 1126 C CA . LEU A 1 142 ? 1.392 25.431 -31.498 1.00 87.50 142 LEU A CA 1
ATOM 1127 C C . LEU A 1 142 ? 2.865 25.142 -31.795 1.00 87.50 142 LEU A C 1
ATOM 1129 O O . LEU A 1 142 ? 3.149 24.187 -32.513 1.00 87.50 142 LEU A O 1
ATOM 1133 N N . ASP A 1 143 ? 3.780 25.885 -31.170 1.00 90.56 143 ASP A N 1
ATOM 1134 C CA . ASP A 1 143 ? 5.227 25.651 -31.272 1.00 90.56 143 ASP A CA 1
ATOM 1135 C C . ASP A 1 143 ? 5.609 24.224 -30.836 1.00 90.56 143 ASP A C 1
ATOM 1137 O O . ASP A 1 143 ? 6.398 23.538 -31.491 1.00 90.56 143 ASP A O 1
ATOM 1141 N N . VAL A 1 144 ? 4.973 23.725 -29.770 1.00 93.44 144 VAL A N 1
ATOM 1142 C CA . VAL A 1 144 ? 5.141 22.347 -29.295 1.00 93.44 144 VAL A CA 1
ATOM 1143 C C . VAL A 1 144 ? 4.687 21.324 -30.328 1.00 93.44 144 VAL A C 1
ATOM 1145 O O . VAL A 1 144 ? 5.425 20.378 -30.608 1.00 93.44 144 VAL A O 1
ATOM 1148 N N . LEU A 1 145 ? 3.491 21.492 -30.892 1.00 91.25 145 LEU A N 1
ATOM 1149 C CA . LEU A 1 145 ? 2.945 20.568 -31.882 1.00 91.25 145 LEU A CA 1
ATOM 1150 C C . LEU A 1 145 ? 3.790 20.552 -33.164 1.00 91.25 145 LEU A C 1
ATOM 1152 O O . LEU A 1 145 ? 4.100 19.475 -33.676 1.00 91.25 145 LEU A O 1
ATOM 1156 N N . GLU A 1 146 ? 4.196 21.721 -33.657 1.00 91.00 146 GLU A N 1
ATOM 1157 C CA . GLU A 1 146 ? 5.038 21.864 -34.850 1.00 91.00 146 GLU A CA 1
ATOM 1158 C C . GLU A 1 146 ? 6.419 21.238 -34.636 1.00 91.00 146 GLU A C 1
ATOM 1160 O O . GLU A 1 146 ? 6.860 20.404 -35.433 1.00 91.00 146 GLU A O 1
ATOM 1165 N N . THR A 1 147 ? 7.070 21.551 -33.514 1.00 94.00 147 THR A N 1
ATOM 1166 C CA . THR A 1 147 ? 8.395 21.011 -33.189 1.00 94.00 147 THR A CA 1
ATOM 1167 C C . THR A 1 147 ? 8.358 19.499 -32.969 1.00 94.00 147 THR A C 1
ATOM 1169 O O . THR A 1 147 ? 9.260 18.801 -33.430 1.00 94.00 147 THR A O 1
ATOM 1172 N N . LEU A 1 148 ? 7.322 18.957 -32.312 1.00 94.62 148 LEU A N 1
ATOM 1173 C CA . LEU A 1 148 ? 7.159 17.505 -32.156 1.00 94.62 148 LEU A CA 1
ATOM 1174 C C . LEU A 1 148 ? 6.887 16.807 -33.489 1.00 94.62 148 LEU A C 1
ATOM 1176 O O . LEU A 1 148 ? 7.430 15.729 -33.723 1.00 94.62 148 LEU A O 1
ATOM 1180 N N . THR A 1 149 ? 6.087 17.418 -34.366 1.00 91.12 149 THR A N 1
ATOM 1181 C CA . THR A 1 149 ? 5.824 16.885 -35.711 1.00 91.12 149 THR A CA 1
ATOM 1182 C C . THR A 1 149 ? 7.123 16.798 -36.511 1.00 91.12 149 THR A C 1
ATOM 1184 O O . THR A 1 149 ? 7.401 15.768 -37.126 1.00 91.12 149 THR A O 1
ATOM 1187 N N . ARG A 1 150 ? 7.968 17.834 -36.431 1.00 89.44 150 ARG A N 1
ATOM 1188 C CA . ARG A 1 150 ? 9.292 17.845 -37.063 1.00 89.44 150 ARG A CA 1
ATOM 1189 C C . ARG A 1 150 ? 10.238 16.812 -36.448 1.00 89.44 150 ARG A C 1
ATOM 1191 O O . ARG A 1 150 ? 10.839 16.030 -37.173 1.00 89.44 150 ARG A O 1
ATOM 1198 N N . ALA A 1 151 ? 10.317 16.750 -35.119 1.00 93.56 151 ALA A N 1
ATOM 1199 C CA . ALA A 1 151 ? 11.112 15.756 -34.395 1.00 93.56 151 ALA A CA 1
ATOM 1200 C C . ALA A 1 151 ? 10.735 14.314 -34.774 1.00 93.56 151 ALA A C 1
ATOM 1202 O O . ALA A 1 151 ? 11.607 13.460 -34.945 1.00 93.56 151 ALA A O 1
ATOM 1203 N N . TRP A 1 152 ? 9.439 14.044 -34.946 1.00 92.94 152 TRP A N 1
ATOM 1204 C CA . TRP A 1 152 ? 8.951 12.736 -35.368 1.00 92.94 152 TRP A CA 1
ATOM 1205 C C . TRP A 1 152 ? 9.297 12.430 -36.828 1.00 92.94 152 TRP A C 1
ATOM 1207 O O . TRP A 1 152 ? 9.877 11.383 -37.103 1.00 92.94 152 TRP A O 1
ATOM 1217 N N . SER A 1 153 ? 9.020 13.366 -37.740 1.00 86.62 153 SER A N 1
ATOM 1218 C CA . SER A 1 153 ? 9.332 13.242 -39.173 1.00 86.62 153 SER A CA 1
ATOM 1219 C C . SER A 1 153 ? 10.824 13.022 -39.444 1.00 86.62 153 SER A C 1
ATOM 1221 O O . SER A 1 153 ? 11.194 12.201 -40.285 1.00 86.62 153 SER A O 1
ATOM 1223 N N . ASP A 1 154 ? 11.685 13.743 -38.726 1.00 87.12 154 ASP A N 1
ATOM 1224 C CA . ASP A 1 154 ? 13.129 13.755 -38.972 1.00 87.12 154 ASP A CA 1
ATOM 1225 C C . ASP A 1 154 ? 13.887 12.691 -38.161 1.00 87.12 154 ASP A C 1
ATOM 1227 O O . ASP A 1 154 ? 15.107 12.584 -38.282 1.00 87.12 154 ASP A O 1
ATOM 1231 N N . GLY A 1 155 ? 13.195 11.924 -37.308 1.00 90.62 155 GLY A N 1
ATOM 1232 C CA . GLY A 1 155 ? 13.838 10.977 -36.395 1.00 90.62 155 GLY A CA 1
ATOM 1233 C C . GLY A 1 155 ? 14.792 11.669 -35.417 1.00 90.62 155 GLY A C 1
ATOM 1234 O O . GLY A 1 155 ? 15.847 11.129 -35.098 1.00 90.62 155 GLY A O 1
ATOM 1235 N N . ARG A 1 156 ? 14.454 12.883 -34.965 1.00 94.00 156 ARG A N 1
ATOM 1236 C CA . ARG A 1 156 ? 15.279 13.714 -34.076 1.00 94.00 156 ARG A CA 1
ATOM 1237 C C . ARG A 1 156 ? 14.716 13.788 -32.663 1.00 94.00 156 ARG A C 1
ATOM 1239 O O . ARG A 1 156 ? 13.512 13.893 -32.450 1.00 94.00 156 ARG A O 1
ATOM 1246 N N . VAL A 1 157 ? 15.600 13.790 -31.676 1.00 96.12 157 VAL A N 1
ATOM 1247 C CA . VAL A 1 157 ? 15.239 13.993 -30.272 1.00 96.12 157 VAL A CA 1
ATOM 1248 C C . VAL A 1 157 ? 14.877 15.461 -30.049 1.00 96.12 157 VAL A C 1
ATOM 1250 O O . VAL A 1 157 ? 15.567 16.369 -30.517 1.00 96.12 157 VAL A O 1
ATOM 1253 N N . ALA A 1 158 ? 13.819 15.707 -29.283 1.00 97.25 158 ALA A N 1
ATOM 1254 C CA . ALA A 1 158 ? 13.455 17.031 -28.799 1.00 97.25 158 ALA A CA 1
ATOM 1255 C C . ALA A 1 158 ? 13.829 17.189 -27.321 1.00 97.25 158 ALA A C 1
ATOM 1257 O O . ALA A 1 158 ? 13.636 16.286 -26.502 1.00 97.25 158 ALA A O 1
ATOM 1258 N N . ARG A 1 159 ? 14.341 18.360 -26.948 1.00 97.44 159 ARG A N 1
ATOM 1259 C CA . ARG A 1 159 ? 14.491 18.762 -25.551 1.00 97.44 159 ARG A CA 1
ATOM 1260 C C . ARG A 1 159 ? 13.254 19.544 -25.137 1.00 97.44 159 ARG A C 1
ATOM 1262 O O . ARG A 1 159 ? 12.955 20.567 -25.734 1.00 97.44 159 ARG A O 1
ATOM 1269 N N . LEU A 1 160 ? 12.549 19.095 -24.106 1.00 97.06 160 LEU A N 1
ATOM 1270 C CA . LEU A 1 160 ? 11.300 19.719 -23.662 1.00 97.06 160 LEU A CA 1
ATOM 1271 C C . LEU A 1 160 ? 11.282 19.982 -22.158 1.00 97.06 160 LEU A C 1
ATOM 1273 O O . LEU A 1 160 ? 11.952 19.289 -21.394 1.00 97.06 160 LEU A O 1
ATOM 1277 N N . TRP A 1 161 ? 10.496 20.972 -21.735 1.00 96.56 161 TRP A N 1
ATOM 1278 C CA . TRP A 1 161 ? 10.269 21.327 -20.333 1.00 96.56 161 TRP A CA 1
ATOM 1279 C C . TRP A 1 161 ? 8.816 21.048 -19.976 1.00 96.56 161 TRP A C 1
ATOM 1281 O O . TRP A 1 161 ? 7.918 21.780 -20.386 1.00 96.56 161 TRP A O 1
ATOM 1291 N N . HIS A 1 162 ? 8.582 19.980 -19.221 1.00 95.12 162 HIS A N 1
ATOM 1292 C CA . HIS A 1 162 ? 7.246 19.499 -18.893 1.00 95.12 162 HIS A CA 1
ATOM 1293 C C . HIS A 1 162 ? 6.895 19.819 -17.437 1.00 95.12 162 HIS A C 1
ATOM 1295 O O . HIS A 1 162 ? 7.640 19.488 -16.510 1.00 95.12 162 HIS A O 1
ATOM 1301 N N . ARG A 1 163 ? 5.741 20.458 -17.239 1.00 93.38 163 ARG A N 1
ATOM 1302 C CA . ARG A 1 163 ? 5.180 20.803 -15.931 1.00 93.38 163 ARG A CA 1
ATOM 1303 C C . ARG A 1 163 ? 4.406 19.618 -15.348 1.00 93.38 163 ARG A C 1
ATOM 1305 O O . ARG A 1 163 ? 3.499 19.084 -15.980 1.00 93.38 163 ARG A O 1
ATOM 1312 N N . MET A 1 164 ? 4.753 19.228 -14.130 1.00 87.00 164 MET A N 1
ATOM 1313 C CA . MET A 1 164 ? 4.068 18.199 -13.347 1.00 87.00 164 MET A CA 1
ATOM 1314 C C . MET A 1 164 ? 2.826 18.777 -12.654 1.00 87.00 164 MET A C 1
ATOM 1316 O O . MET A 1 164 ? 2.617 19.989 -12.628 1.00 87.00 164 MET A O 1
ATOM 1320 N N . GLU A 1 165 ? 1.986 17.910 -12.091 1.00 76.69 165 GLU A N 1
ATOM 1321 C CA . GLU A 1 165 ? 0.731 18.309 -11.428 1.00 76.69 165 GLU A CA 1
ATOM 1322 C C . GLU A 1 165 ? 0.949 19.175 -10.189 1.00 76.69 165 GLU A C 1
ATOM 1324 O O . GLU A 1 165 ? 0.173 20.088 -9.932 1.00 76.69 165 GLU A O 1
ATOM 1329 N N . ASP A 1 166 ? 2.057 18.954 -9.486 1.00 79.25 166 ASP A N 1
ATOM 1330 C CA . ASP A 1 166 ? 2.495 19.760 -8.343 1.00 79.25 166 ASP A CA 1
ATOM 1331 C C . ASP A 1 166 ? 3.137 21.106 -8.740 1.00 79.25 166 ASP A C 1
ATOM 1333 O O . ASP A 1 166 ? 3.669 21.824 -7.895 1.00 79.25 166 ASP A O 1
ATOM 1337 N N . GLY A 1 167 ? 3.124 21.443 -10.033 1.00 82.50 167 GLY A N 1
ATOM 1338 C CA . GLY A 1 167 ? 3.652 22.689 -10.580 1.00 82.50 167 GLY A CA 1
ATOM 1339 C C . GLY A 1 167 ? 5.155 22.686 -10.869 1.00 82.50 167 GLY A C 1
ATOM 1340 O O . GLY A 1 167 ? 5.634 23.618 -11.518 1.00 82.50 167 GLY A O 1
ATOM 1341 N N . ARG A 1 168 ? 5.913 21.659 -10.460 1.00 88.50 168 ARG A N 1
ATOM 1342 C CA . ARG A 1 168 ? 7.351 21.573 -10.764 1.00 88.50 168 ARG A CA 1
ATOM 1343 C C . ARG A 1 168 ? 7.583 21.334 -12.251 1.00 88.50 168 ARG A C 1
ATOM 1345 O O . ARG A 1 168 ? 6.821 20.629 -12.906 1.00 88.50 168 ARG A O 1
ATOM 1352 N N . VAL A 1 169 ? 8.672 21.882 -12.778 1.00 91.62 169 VAL A N 1
ATOM 1353 C CA . VAL A 1 169 ? 9.032 21.772 -14.196 1.00 91.62 169 VAL A CA 1
ATOM 1354 C C . VAL A 1 169 ? 10.314 20.967 -14.326 1.00 91.62 169 VAL A C 1
ATOM 1356 O O . VAL A 1 169 ? 11.303 21.255 -13.653 1.00 91.62 169 VAL A O 1
ATOM 1359 N N . PHE A 1 170 ? 10.301 19.970 -15.207 1.00 92.38 170 PHE A N 1
ATOM 1360 C CA . PHE A 1 170 ? 11.456 19.123 -15.481 1.00 92.38 170 PHE A CA 1
ATOM 1361 C C . PHE A 1 170 ? 11.812 19.158 -16.960 1.00 92.38 170 PHE A C 1
ATOM 1363 O O . PHE A 1 170 ? 10.932 19.178 -17.820 1.00 92.38 170 PHE A O 1
ATOM 1370 N N . ALA A 1 171 ? 13.112 19.145 -17.241 1.00 94.69 171 ALA A N 1
ATOM 1371 C CA . ALA A 1 171 ? 13.624 19.051 -18.597 1.00 94.69 171 ALA A CA 1
ATOM 1372 C C . ALA A 1 171 ? 13.871 17.584 -18.971 1.00 94.69 171 ALA A C 1
ATOM 1374 O O . ALA A 1 171 ? 14.508 16.852 -18.210 1.00 94.69 171 ALA A O 1
ATOM 1375 N N . TYR A 1 172 ? 13.416 17.185 -20.155 1.00 95.44 172 TYR A N 1
ATOM 1376 C CA . TYR A 1 172 ? 13.593 15.842 -20.700 1.00 95.44 172 TYR A CA 1
ATOM 1377 C C . TYR A 1 172 ? 14.170 15.907 -22.111 1.00 95.44 172 TYR A C 1
ATOM 1379 O O . TYR A 1 172 ? 13.880 16.836 -22.864 1.00 95.44 172 TYR A O 1
ATOM 1387 N N . ARG A 1 173 ? 14.962 14.897 -22.473 1.00 96.62 173 ARG A N 1
ATOM 1388 C CA . ARG A 1 173 ? 15.166 14.512 -23.874 1.00 96.62 173 ARG A CA 1
ATOM 1389 C C . ARG A 1 173 ? 14.070 13.529 -24.253 1.00 96.62 173 ARG A C 1
ATOM 1391 O O . ARG A 1 173 ? 13.820 12.609 -23.477 1.00 96.62 173 ARG A O 1
ATOM 1398 N N . PHE A 1 174 ? 13.415 13.743 -25.385 1.00 97.44 174 PHE A N 1
ATOM 1399 C CA . PHE A 1 174 ? 12.235 13.000 -25.804 1.00 97.44 174 PHE A CA 1
ATOM 1400 C C . PHE A 1 174 ? 12.325 12.617 -27.281 1.00 97.44 174 PHE A C 1
ATOM 1402 O O . PHE A 1 174 ? 12.483 13.481 -28.139 1.00 97.44 174 PHE A O 1
ATOM 1409 N N . ALA A 1 175 ? 12.217 11.325 -27.557 1.00 96.69 175 ALA A N 1
ATOM 1410 C CA . ALA A 1 175 ? 12.122 10.751 -28.889 1.00 96.69 175 ALA A CA 1
ATOM 1411 C C . ALA A 1 175 ? 10.646 10.399 -29.159 1.00 96.69 175 ALA A C 1
ATOM 1413 O O . ALA A 1 175 ? 10.157 9.423 -28.582 1.00 96.69 175 ALA A O 1
ATOM 1414 N N . PRO A 1 176 ? 9.904 11.203 -29.943 1.00 95.50 176 PRO A N 1
ATOM 1415 C CA . PRO A 1 176 ? 8.474 10.992 -30.163 1.00 95.50 176 PRO A CA 1
ATOM 1416 C C . PRO A 1 176 ? 8.225 9.773 -31.051 1.00 95.50 176 PRO A C 1
ATOM 1418 O O . PRO A 1 176 ? 8.735 9.697 -32.155 1.00 95.50 176 PRO A O 1
ATOM 1421 N N . TYR A 1 177 ? 7.420 8.819 -30.600 1.00 92.81 177 TYR A N 1
ATOM 1422 C CA . TYR A 1 177 ? 7.041 7.653 -31.410 1.00 92.81 177 TYR A CA 1
ATOM 1423 C C . TYR A 1 177 ? 5.658 7.834 -32.029 1.00 92.81 177 TYR A C 1
ATOM 1425 O O . TYR A 1 177 ? 5.373 7.274 -33.087 1.00 92.81 177 TYR A O 1
ATOM 1433 N N . PHE A 1 178 ? 4.795 8.600 -31.357 1.00 89.94 178 PHE A N 1
ATOM 1434 C CA . PHE A 1 178 ? 3.418 8.816 -31.768 1.00 89.94 178 PHE A CA 1
ATOM 1435 C C . PHE A 1 178 ? 2.827 10.090 -31.150 1.00 89.94 178 PHE A C 1
ATOM 1437 O O . PHE A 1 178 ? 3.230 10.493 -30.055 1.00 89.94 178 PHE A O 1
ATOM 1444 N N . ILE A 1 179 ? 1.843 10.692 -31.822 1.00 89.19 179 ILE A N 1
ATOM 1445 C CA . ILE A 1 179 ? 1.049 11.825 -31.327 1.00 89.19 179 ILE A CA 1
ATOM 1446 C C . ILE A 1 179 ? -0.428 11.443 -31.445 1.00 89.19 179 ILE A C 1
ATOM 1448 O O . ILE A 1 179 ? -0.889 11.162 -32.547 1.00 89.19 179 ILE A O 1
ATOM 1452 N N . GLU A 1 180 ? -1.157 11.451 -30.328 1.00 84.56 180 GLU A N 1
ATOM 1453 C CA . GLU A 1 180 ? -2.536 10.960 -30.241 1.00 84.56 180 GLU A CA 1
ATOM 1454 C C . GLU A 1 180 ? -3.472 11.993 -29.582 1.00 84.56 180 GLU A C 1
ATOM 1456 O O . GLU A 1 180 ? -3.163 12.511 -28.496 1.00 84.56 180 GLU A O 1
ATOM 1461 N N . PRO A 1 181 ? -4.631 12.309 -30.193 1.00 80.81 181 PRO A N 1
ATOM 1462 C CA . PRO A 1 181 ? -5.670 13.103 -29.549 1.00 80.81 181 PRO A CA 1
ATOM 1463 C C . PRO A 1 181 ? -6.415 12.279 -28.488 1.00 80.81 181 PRO A C 1
ATOM 1465 O O . PRO A 1 181 ? -6.889 11.177 -28.737 1.00 80.81 181 PRO A O 1
ATOM 1468 N N . TYR A 1 182 ? -6.596 12.851 -27.300 1.00 77.75 182 TYR A N 1
ATOM 1469 C CA . TYR A 1 182 ? -7.305 12.228 -26.187 1.00 77.75 182 TYR A CA 1
ATOM 1470 C C . TYR A 1 182 ? -8.690 12.853 -25.983 1.00 77.75 182 TYR A C 1
ATOM 1472 O O . TYR A 1 182 ? -8.823 13.975 -25.483 1.00 77.75 182 TYR A O 1
ATOM 1480 N N . ALA A 1 183 ? -9.731 12.100 -26.348 1.00 65.25 183 ALA A N 1
ATOM 1481 C CA . ALA A 1 183 ? -11.110 12.584 -26.431 1.00 65.25 183 ALA A CA 1
ATOM 1482 C C . ALA A 1 183 ? -11.749 12.945 -25.075 1.00 65.25 183 ALA A C 1
ATOM 1484 O O . ALA A 1 183 ? -12.503 13.914 -25.002 1.00 65.25 183 ALA A O 1
ATOM 1485 N N . VAL A 1 184 ? -11.455 12.203 -23.998 1.00 66.25 184 VAL A N 1
ATOM 1486 C CA . VAL A 1 184 ? -12.051 12.446 -22.664 1.00 66.25 184 VAL A CA 1
ATOM 1487 C C . VAL A 1 184 ? -11.512 13.738 -22.047 1.00 66.25 184 VAL A C 1
ATOM 1489 O O . VAL A 1 184 ? -12.265 14.510 -21.456 1.00 66.25 184 VAL A O 1
ATOM 1492 N N . GLY A 1 185 ? -10.209 13.986 -22.202 1.00 64.31 185 GLY A N 1
ATOM 1493 C CA . GLY A 1 185 ? -9.526 15.155 -21.649 1.00 64.31 185 GLY A CA 1
ATOM 1494 C C . GLY A 1 185 ? -9.485 16.376 -22.565 1.00 64.31 185 GLY A C 1
ATOM 1495 O O . GLY A 1 185 ? -8.999 17.409 -22.116 1.00 64.31 185 GLY A O 1
ATOM 1496 N N . GLN A 1 186 ? -9.980 16.266 -23.804 1.00 75.31 186 GLN A N 1
ATOM 1497 C CA . GLN A 1 186 ? -9.948 17.325 -24.824 1.00 75.31 186 GLN A CA 1
ATOM 1498 C C . GLN A 1 186 ? -8.535 17.798 -25.206 1.00 75.31 186 GLN A C 1
ATOM 1500 O O . GLN A 1 186 ? -8.318 18.971 -25.497 1.00 75.31 186 GLN A O 1
ATOM 1505 N N . THR A 1 187 ? -7.552 16.896 -25.163 1.00 81.06 187 THR A N 1
ATOM 1506 C CA . THR A 1 187 ? -6.119 17.256 -25.144 1.00 81.06 187 THR A CA 1
ATOM 1507 C C . THR A 1 187 ? -5.280 16.375 -26.050 1.00 81.06 187 THR A C 1
ATOM 1509 O O . THR A 1 187 ? -5.661 15.236 -26.296 1.00 81.06 187 THR A O 1
ATOM 1512 N N . THR A 1 188 ? -4.104 16.834 -26.463 1.00 86.88 188 THR A N 1
ATOM 1513 C CA . THR A 1 188 ? -3.170 16.042 -27.285 1.00 86.88 188 THR A CA 1
ATOM 1514 C C . THR A 1 188 ? -2.039 15.474 -26.440 1.00 86.88 188 THR A C 1
ATOM 1516 O O . THR A 1 188 ? -1.490 16.156 -25.571 1.00 86.88 188 THR A O 1
ATOM 1519 N N . HIS A 1 189 ? -1.650 14.230 -26.710 1.00 89.94 189 HIS A N 1
ATOM 1520 C CA . HIS A 1 189 ? -0.526 13.584 -26.041 1.00 89.94 189 HIS A CA 1
ATOM 1521 C C . HIS A 1 189 ? 0.497 13.056 -27.042 1.00 89.94 189 HIS A C 1
ATOM 1523 O O . HIS A 1 189 ? 0.156 12.708 -28.167 1.00 89.94 189 HIS A O 1
ATOM 1529 N N . ALA A 1 190 ? 1.754 12.980 -26.616 1.00 92.69 190 ALA A N 1
ATOM 1530 C CA . ALA A 1 190 ? 2.815 12.305 -27.349 1.00 92.69 190 ALA A CA 1
ATOM 1531 C C . ALA A 1 190 ? 3.313 11.102 -26.548 1.00 92.69 190 ALA A C 1
ATOM 1533 O O . ALA A 1 190 ? 3.569 11.213 -25.347 1.00 92.69 190 ALA A O 1
ATOM 1534 N N . ILE A 1 191 ? 3.473 9.965 -27.219 1.00 92.44 191 ILE A N 1
ATOM 1535 C CA . ILE A 1 191 ? 4.073 8.750 -26.663 1.00 92.44 191 ILE A CA 1
ATOM 1536 C C . ILE A 1 191 ? 5.473 8.638 -27.244 1.00 92.44 191 ILE A C 1
ATOM 1538 O O . ILE A 1 191 ? 5.653 8.757 -28.454 1.00 92.44 191 ILE A O 1
ATOM 1542 N N . GLY A 1 192 ? 6.472 8.434 -26.394 1.00 92.75 192 GLY A N 1
ATOM 1543 C CA . GLY A 1 192 ? 7.853 8.363 -26.849 1.00 92.75 192 GLY A CA 1
ATOM 1544 C C . GLY A 1 192 ? 8.833 8.020 -25.743 1.00 92.75 192 GLY A C 1
ATOM 1545 O O . GLY A 1 192 ? 8.492 8.033 -24.557 1.00 92.75 192 GLY A O 1
ATOM 1546 N N . TRP A 1 193 ? 10.065 7.700 -26.125 1.00 93.62 193 TRP A N 1
ATOM 1547 C CA . TRP A 1 193 ? 11.131 7.417 -25.169 1.00 93.62 193 TRP A CA 1
ATOM 1548 C C . TRP A 1 193 ? 11.674 8.710 -24.565 1.00 93.62 193 TRP A C 1
ATOM 1550 O O . TRP A 1 193 ? 11.988 9.656 -25.288 1.00 93.62 193 TRP A O 1
ATOM 1560 N N . ARG A 1 194 ? 11.789 8.769 -23.231 1.00 93.00 194 ARG A N 1
ATOM 1561 C CA . ARG A 1 194 ? 12.306 9.949 -22.526 1.00 93.00 194 ARG A CA 1
ATOM 1562 C C . ARG A 1 194 ? 13.497 9.645 -21.628 1.00 93.00 194 ARG A C 1
ATOM 1564 O O . ARG A 1 194 ? 13.533 8.616 -20.952 1.00 93.00 194 ARG A O 1
ATOM 1571 N N . LYS A 1 195 ? 14.390 10.625 -21.482 1.00 91.12 195 LYS A N 1
ATOM 1572 C CA . LYS A 1 195 ? 15.529 10.598 -20.554 1.00 91.12 195 LYS A CA 1
ATOM 1573 C C . LYS A 1 195 ? 15.609 11.884 -19.715 1.00 91.12 195 LYS A C 1
ATOM 1575 O O . LYS A 1 195 ? 15.640 12.970 -20.306 1.00 91.12 195 LYS A O 1
ATOM 1580 N N . PRO A 1 196 ? 15.694 11.794 -18.367 1.00 85.44 196 PRO A N 1
ATOM 1581 C CA . PRO A 1 196 ? 15.461 10.611 -17.507 1.00 85.44 196 PRO A CA 1
ATOM 1582 C C . PRO A 1 196 ? 13.959 10.231 -17.412 1.00 85.44 196 PRO A C 1
ATOM 1584 O O . PRO A 1 196 ? 13.114 11.095 -17.657 1.00 85.44 196 PRO A O 1
ATOM 1587 N N . PRO A 1 197 ? 13.571 8.990 -17.031 1.00 83.19 197 PRO A N 1
ATOM 1588 C CA . PRO A 1 197 ? 14.388 7.897 -16.492 1.00 83.19 197 PRO A CA 1
ATOM 1589 C C . PRO A 1 197 ? 14.825 6.828 -17.516 1.00 83.19 197 PRO A C 1
ATOM 1591 O O . PRO A 1 197 ? 15.184 5.745 -17.091 1.00 83.19 197 PRO A O 1
ATOM 1594 N N . GLU A 1 198 ? 14.816 7.112 -18.823 1.00 90.25 198 GLU A N 1
ATOM 1595 C CA . GLU A 1 198 ? 15.140 6.137 -19.891 1.00 90.25 198 GLU A CA 1
ATOM 1596 C C . GLU A 1 198 ? 14.039 5.096 -20.123 1.00 90.25 198 GLU A C 1
ATOM 1598 O O . GLU A 1 198 ? 14.278 3.896 -20.189 1.00 90.25 198 GLU A O 1
ATOM 1603 N N . ALA A 1 199 ? 12.805 5.574 -20.285 1.00 89.12 199 ALA A N 1
ATOM 1604 C CA . ALA A 1 199 ? 11.651 4.721 -20.551 1.00 89.12 199 ALA A CA 1
ATOM 1605 C C . ALA A 1 199 ? 10.657 5.398 -21.500 1.00 89.12 199 ALA A C 1
ATOM 1607 O O . ALA A 1 199 ? 10.609 6.631 -21.585 1.00 89.12 199 ALA A O 1
ATOM 1608 N N . VAL A 1 200 ? 9.832 4.595 -22.179 1.00 89.44 200 VAL A N 1
ATOM 1609 C CA . VAL A 1 200 ? 8.685 5.095 -22.954 1.00 89.44 200 VAL A CA 1
ATOM 1610 C C . VAL A 1 200 ? 7.670 5.699 -21.990 1.00 89.44 200 VAL A C 1
ATOM 1612 O O . VAL A 1 200 ? 7.366 5.099 -20.956 1.00 89.44 200 VAL A O 1
ATOM 1615 N N . ARG A 1 201 ? 7.193 6.912 -22.276 1.00 89.56 201 ARG A N 1
ATOM 1616 C CA . ARG A 1 201 ? 6.200 7.621 -21.463 1.00 89.56 201 ARG A CA 1
ATOM 1617 C C . ARG A 1 201 ? 5.261 8.445 -22.339 1.00 89.56 201 ARG A C 1
ATOM 1619 O O . ARG A 1 201 ? 5.659 8.958 -23.384 1.00 89.56 201 ARG A O 1
ATOM 1626 N N . THR A 1 202 ? 4.042 8.621 -21.845 1.00 89.81 202 THR A N 1
ATOM 1627 C CA . THR A 1 202 ? 3.030 9.513 -22.416 1.00 89.81 202 THR A CA 1
ATOM 1628 C C . THR A 1 202 ? 3.169 10.907 -21.801 1.00 89.81 202 THR A C 1
ATOM 1630 O O . THR A 1 202 ? 3.165 11.054 -20.577 1.00 89.81 202 THR A O 1
ATOM 1633 N N . LEU A 1 203 ? 3.304 11.940 -22.633 1.00 90.69 203 LEU A N 1
ATOM 1634 C CA . LEU A 1 203 ? 3.395 13.340 -22.217 1.00 90.69 203 LEU A CA 1
ATOM 1635 C C . LEU A 1 203 ? 2.209 14.130 -22.757 1.00 90.69 203 LEU A C 1
ATOM 1637 O O . LEU A 1 203 ? 1.875 14.041 -23.935 1.00 90.69 203 LEU A O 1
ATOM 1641 N N . LYS A 1 204 ? 1.600 14.939 -21.892 1.00 91.19 204 LYS A N 1
ATOM 1642 C CA . LYS A 1 204 ? 0.508 15.839 -22.261 1.00 91.19 204 LYS A CA 1
ATOM 1643 C C . LYS A 1 204 ? 1.081 17.113 -22.878 1.00 91.19 204 LYS A C 1
ATOM 1645 O O . LYS A 1 204 ? 1.846 17.811 -22.208 1.00 91.19 204 LYS A O 1
ATOM 1650 N N . LEU A 1 205 ? 0.715 17.438 -24.119 1.00 91.56 205 LEU A N 1
ATOM 1651 C CA . LEU A 1 205 ? 1.319 18.562 -24.847 1.00 91.56 205 LEU A CA 1
ATOM 1652 C C . LEU A 1 205 ? 1.068 19.900 -24.146 1.00 91.56 205 LEU A C 1
ATOM 1654 O O . LEU A 1 205 ? 1.978 20.712 -24.037 1.00 91.56 205 LEU A O 1
ATOM 1658 N N . GLU A 1 206 ? -0.112 20.107 -23.559 1.00 88.38 206 GLU A N 1
ATOM 1659 C CA . GLU A 1 206 ? -0.473 21.358 -22.871 1.00 88.38 206 GLU A CA 1
ATOM 1660 C C . GLU A 1 206 ? 0.300 21.573 -21.554 1.00 88.38 206 GLU A C 1
ATOM 1662 O O . GLU A 1 206 ? 0.195 22.624 -20.912 1.00 88.38 206 GLU A O 1
ATOM 1667 N N . ARG A 1 207 ? 1.058 20.566 -21.101 1.00 92.06 207 ARG A N 1
ATOM 1668 C CA . ARG A 1 207 ? 1.971 20.671 -19.956 1.00 92.06 207 ARG A CA 1
ATOM 1669 C C . ARG A 1 207 ? 3.410 20.975 -20.382 1.00 92.06 207 ARG A C 1
ATOM 1671 O O . ARG A 1 207 ? 4.234 21.243 -19.506 1.00 92.06 207 ARG A O 1
ATOM 1678 N N . ILE A 1 208 ? 3.722 20.980 -21.678 1.00 94.50 208 ILE A N 1
ATOM 1679 C CA . ILE A 1 208 ? 5.031 21.381 -22.197 1.00 94.50 208 ILE A CA 1
ATOM 1680 C C . ILE A 1 208 ? 5.076 22.910 -22.276 1.00 94.50 208 ILE A C 1
ATOM 1682 O O . ILE A 1 208 ? 4.258 23.537 -22.935 1.00 94.50 208 ILE A O 1
ATOM 1686 N N . GLN A 1 209 ? 6.023 23.519 -21.564 1.00 94.06 209 GLN A N 1
ATOM 1687 C CA . GLN A 1 209 ? 6.184 24.977 -21.505 1.00 94.06 209 GLN A CA 1
ATOM 1688 C C . GLN A 1 209 ? 7.161 25.520 -22.548 1.00 94.06 209 GLN A C 1
ATOM 1690 O O . GLN A 1 209 ? 7.169 26.716 -22.823 1.00 94.06 209 GLN A O 1
ATOM 1695 N N . ARG A 1 210 ? 8.038 24.650 -23.047 1.00 95.19 210 ARG A N 1
ATOM 1696 C CA . ARG A 1 210 ? 9.080 24.952 -24.025 1.00 95.19 210 ARG A CA 1
ATOM 1697 C C . ARG A 1 210 ? 9.526 23.648 -24.664 1.00 95.19 210 ARG A C 1
ATOM 1699 O O . ARG A 1 210 ? 9.605 22.628 -23.969 1.00 95.19 210 ARG A O 1
ATOM 1706 N N . ILE A 1 211 ? 9.870 23.700 -25.940 1.00 97.38 211 ILE A N 1
ATOM 1707 C CA . ILE A 1 211 ? 10.491 22.601 -26.665 1.00 97.38 211 ILE A CA 1
ATOM 1708 C C . ILE A 1 211 ? 11.575 23.141 -27.597 1.00 97.38 211 ILE A C 1
ATOM 1710 O O . ILE A 1 211 ? 11.512 24.281 -28.040 1.00 97.38 211 ILE A O 1
ATOM 1714 N N . GLU A 1 212 ? 12.591 22.332 -27.852 1.00 96.69 212 GLU A N 1
ATOM 1715 C CA . GLU A 1 212 ? 13.680 22.635 -28.771 1.00 96.69 212 GLU A CA 1
ATOM 1716 C C . GLU A 1 212 ? 14.036 21.369 -29.541 1.00 96.69 212 GLU A C 1
ATOM 1718 O O . GLU A 1 212 ? 14.250 20.309 -28.943 1.00 96.69 212 GLU A O 1
ATOM 1723 N N . LEU A 1 213 ? 14.124 21.474 -30.863 1.00 95.62 213 LEU A N 1
ATOM 1724 C CA . LEU A 1 213 ? 14.641 20.392 -31.690 1.00 95.62 213 LEU A CA 1
ATOM 1725 C C . LEU A 1 213 ? 16.155 20.270 -31.491 1.00 95.62 213 LEU A C 1
ATOM 1727 O O . LEU A 1 213 ? 16.859 21.274 -31.395 1.00 95.62 213 LEU A O 1
ATOM 1731 N N . THR A 1 214 ? 16.658 19.041 -31.432 1.00 95.06 214 THR A N 1
ATOM 1732 C CA . THR A 1 214 ? 18.098 18.776 -31.338 1.00 95.06 214 THR A CA 1
ATOM 1733 C C . THR A 1 214 ? 18.612 18.091 -32.604 1.00 95.06 214 THR A C 1
ATOM 1735 O O . THR A 1 214 ? 17.831 17.631 -33.438 1.00 95.06 214 THR A O 1
ATOM 1738 N N . ASP A 1 215 ? 19.934 18.008 -32.747 1.00 91.50 215 ASP A N 1
ATOM 1739 C CA . ASP A 1 215 ? 20.584 17.262 -33.834 1.00 91.50 215 ASP A CA 1
ATOM 1740 C C . ASP A 1 215 ? 20.795 15.772 -33.504 1.00 91.50 215 ASP A C 1
ATOM 1742 O O . ASP A 1 215 ? 21.337 15.026 -34.315 1.00 91.50 215 ASP A O 1
ATOM 1746 N N . GLU A 1 216 ? 20.390 15.320 -32.312 1.00 94.00 216 GLU A N 1
ATOM 1747 C CA . GLU A 1 216 ? 20.472 13.911 -31.922 1.00 94.00 216 GLU A CA 1
ATOM 1748 C C . GLU A 1 216 ? 19.399 13.101 -32.657 1.00 94.00 216 GLU A C 1
ATOM 1750 O O . GLU A 1 216 ? 18.216 13.432 -32.593 1.00 94.00 216 GLU A O 1
ATOM 1755 N N . LEU A 1 217 ? 19.811 12.027 -33.332 1.00 92.75 217 LEU A N 1
ATOM 1756 C CA . LEU A 1 217 ? 18.918 11.121 -34.052 1.00 92.75 217 LEU A CA 1
ATOM 1757 C C . LEU A 1 217 ? 18.477 9.950 -33.165 1.00 92.75 217 LEU A C 1
ATOM 1759 O O . LEU A 1 217 ? 19.230 9.497 -32.302 1.00 92.75 217 LEU A O 1
ATOM 1763 N N . TYR A 1 218 ? 17.283 9.419 -33.418 1.00 94.00 218 TYR A N 1
ATOM 1764 C CA . TYR A 1 218 ? 16.782 8.187 -32.816 1.00 94.00 218 TYR A CA 1
ATOM 1765 C C . TYR A 1 218 ? 16.144 7.280 -33.873 1.00 94.00 218 TYR A C 1
ATOM 1767 O O . TYR A 1 218 ? 15.752 7.711 -34.955 1.00 94.00 218 TYR A O 1
ATOM 1775 N N . THR A 1 219 ? 16.029 6.001 -33.530 1.00 90.25 219 THR A N 1
ATOM 1776 C CA . THR A 1 219 ? 15.251 5.016 -34.286 1.00 90.25 219 THR A CA 1
ATOM 1777 C C . THR A 1 219 ? 14.253 4.364 -33.343 1.00 90.25 219 THR A C 1
ATOM 1779 O O . THR A 1 219 ? 14.533 4.194 -32.155 1.00 90.25 219 THR A O 1
ATOM 1782 N N . ILE A 1 220 ? 13.063 4.056 -33.855 1.00 89.38 220 ILE A N 1
ATOM 1783 C CA . ILE A 1 220 ? 12.053 3.326 -33.089 1.00 89.38 220 ILE A CA 1
ATOM 1784 C C . ILE A 1 220 ? 12.463 1.845 -33.102 1.00 89.38 220 ILE A C 1
ATOM 1786 O O . ILE A 1 220 ? 12.738 1.330 -34.188 1.00 89.38 220 ILE A O 1
ATOM 1790 N N . PRO A 1 221 ? 12.537 1.168 -31.941 1.00 89.44 221 PRO A N 1
ATOM 1791 C CA . PRO A 1 221 ? 12.842 -0.261 -31.885 1.00 89.44 221 PRO A CA 1
ATOM 1792 C C . PRO A 1 221 ? 11.879 -1.086 -32.753 1.00 89.44 221 PRO A C 1
ATOM 1794 O O . PRO A 1 221 ? 10.679 -0.819 -32.755 1.00 89.44 221 PRO A O 1
ATOM 1797 N N . GLU A 1 222 ? 12.389 -2.082 -33.486 1.00 86.06 222 GLU A N 1
ATOM 1798 C CA . GLU A 1 222 ? 11.575 -2.907 -34.401 1.00 86.06 222 GLU A CA 1
ATOM 1799 C C . GLU A 1 222 ? 10.495 -3.726 -33.673 1.00 86.06 222 GLU A C 1
ATOM 1801 O O . GLU A 1 222 ? 9.469 -4.058 -34.259 1.00 86.06 222 GLU A O 1
ATOM 1806 N N . ASP A 1 223 ? 10.714 -4.030 -32.395 1.00 85.38 223 ASP A N 1
ATOM 1807 C CA . ASP A 1 223 ? 9.806 -4.752 -31.504 1.00 85.38 223 ASP A CA 1
ATOM 1808 C C . ASP A 1 223 ? 8.767 -3.847 -30.817 1.00 85.38 223 ASP A C 1
ATOM 1810 O O . ASP A 1 223 ? 7.904 -4.329 -30.080 1.00 85.38 223 ASP A O 1
ATOM 1814 N N . PHE A 1 224 ? 8.816 -2.531 -31.045 1.00 85.31 224 PHE A N 1
ATOM 1815 C CA . PHE A 1 224 ? 7.856 -1.603 -30.461 1.00 85.31 224 PHE A CA 1
ATOM 1816 C C . PHE A 1 224 ? 6.517 -1.627 -31.214 1.00 85.31 224 PHE A C 1
ATOM 1818 O O . PHE A 1 224 ? 6.379 -1.067 -32.303 1.00 85.31 224 PHE A O 1
ATOM 1825 N N . GLU A 1 225 ? 5.482 -2.191 -30.585 1.00 83.69 225 GLU A N 1
ATOM 1826 C CA . GLU A 1 225 ? 4.117 -2.191 -31.117 1.00 83.69 225 GLU A CA 1
ATOM 1827 C C . GLU A 1 225 ? 3.165 -1.298 -30.306 1.00 83.69 225 GLU A C 1
ATOM 1829 O O . GLU A 1 225 ? 2.702 -1.654 -29.221 1.00 83.69 225 GLU A O 1
ATOM 1834 N N . LEU A 1 226 ? 2.772 -0.153 -30.877 1.00 79.81 226 LEU A N 1
ATOM 1835 C CA . LEU A 1 226 ? 1.833 0.782 -30.237 1.00 79.81 226 LEU A CA 1
ATOM 1836 C C . LEU A 1 226 ? 0.471 0.143 -29.922 1.00 79.81 226 LEU A C 1
ATOM 1838 O O . LEU A 1 226 ? -0.103 0.385 -28.862 1.00 79.81 226 LEU A O 1
ATOM 1842 N N . ARG A 1 227 ? -0.053 -0.677 -30.843 1.00 79.50 227 ARG A N 1
ATOM 1843 C CA . ARG A 1 227 ? -1.341 -1.362 -30.653 1.00 79.50 227 ARG A CA 1
ATOM 1844 C C . ARG A 1 227 ? -1.302 -2.330 -29.479 1.00 79.50 227 ARG A C 1
ATOM 1846 O O . ARG A 1 227 ? -2.322 -2.473 -28.820 1.00 79.50 227 ARG A O 1
ATOM 1853 N N . ALA A 1 228 ? -0.161 -2.974 -29.236 1.00 81.56 228 ALA A N 1
ATOM 1854 C CA . ALA A 1 228 ? 0.041 -3.845 -28.085 1.00 81.56 228 ALA A CA 1
ATOM 1855 C C . ALA A 1 228 ? 0.199 -3.032 -26.789 1.00 81.56 228 ALA A C 1
ATOM 1857 O O . ALA A 1 228 ? -0.339 -3.419 -25.757 1.00 81.56 228 ALA A O 1
ATOM 1858 N N . LEU A 1 229 ? 0.863 -1.872 -26.852 1.00 80.38 229 LEU A N 1
ATOM 1859 C CA . LEU A 1 229 ? 1.058 -0.984 -25.703 1.00 80.38 229 LEU A CA 1
ATOM 1860 C C . LEU A 1 229 ? -0.257 -0.403 -25.160 1.00 80.38 229 LEU A C 1
ATOM 1862 O O . LEU A 1 229 ? -0.462 -0.355 -23.951 1.00 80.38 229 LEU A O 1
ATOM 1866 N N . LEU A 1 230 ? -1.140 0.052 -26.052 1.00 82.81 230 LEU A N 1
ATOM 1867 C CA . LEU A 1 230 ? -2.419 0.684 -25.693 1.00 82.81 230 LEU A CA 1
ATOM 1868 C C . LEU A 1 230 ? -3.587 -0.302 -25.639 1.00 82.81 230 LEU A C 1
ATOM 1870 O O . LEU A 1 230 ? -4.737 0.095 -25.495 1.00 82.81 230 LEU A O 1
ATOM 1874 N N . ALA A 1 231 ? -3.307 -1.590 -25.783 1.00 83.19 231 ALA A N 1
ATOM 1875 C CA . ALA A 1 231 ? -4.326 -2.591 -26.025 1.00 83.19 231 ALA A CA 1
ATOM 1876 C C . ALA A 1 231 ? -5.312 -2.720 -24.849 1.00 83.19 231 ALA A C 1
ATOM 1878 O O . ALA A 1 231 ? -6.514 -2.848 -25.060 1.00 83.19 231 ALA A O 1
ATOM 1879 N N . ASP A 1 232 ? -4.799 -2.652 -23.622 1.00 83.81 232 ASP A N 1
ATOM 1880 C CA . ASP A 1 232 ? -5.594 -2.697 -22.388 1.00 83.81 232 ASP A CA 1
ATOM 1881 C C . ASP A 1 232 ? -5.776 -1.307 -21.754 1.00 83.81 232 ASP A C 1
ATOM 1883 O O . ASP A 1 232 ? -6.211 -1.192 -20.608 1.00 83.81 232 ASP A O 1
ATOM 1887 N N . ALA A 1 233 ? -5.409 -0.234 -22.462 1.00 83.75 233 ALA A N 1
ATOM 1888 C CA . ALA A 1 233 ? -5.628 1.128 -21.992 1.00 83.75 233 ALA A CA 1
ATOM 1889 C C . ALA A 1 233 ? -7.098 1.522 -22.193 1.00 83.75 233 ALA A C 1
ATOM 1891 O O . ALA A 1 233 ? -7.685 1.268 -23.243 1.00 83.75 233 ALA A O 1
ATOM 1892 N N . TRP A 1 234 ? -7.688 2.201 -21.205 1.00 83.56 234 TRP A N 1
ATOM 1893 C CA . TRP A 1 234 ? -9.010 2.811 -21.386 1.00 83.56 234 TRP A CA 1
ATOM 1894 C C . TRP A 1 234 ? -8.951 3.992 -22.363 1.00 83.56 234 TRP A C 1
ATOM 1896 O O . TRP A 1 234 ? -9.890 4.249 -23.114 1.00 83.56 234 TRP A O 1
ATOM 1906 N N . GLY A 1 235 ? -7.835 4.718 -22.349 1.00 80.56 235 GLY A N 1
ATOM 1907 C CA . GLY A 1 235 ? -7.540 5.771 -23.300 1.00 80.56 235 GLY A CA 1
ATOM 1908 C C . GLY A 1 235 ? -6.109 5.677 -23.795 1.00 80.56 235 GLY A C 1
ATOM 1909 O O . GLY A 1 235 ? -5.789 4.905 -24.690 1.00 80.56 235 GLY A O 1
ATOM 1910 N N . ILE A 1 236 ? -5.247 6.507 -23.221 1.00 74.06 236 ILE A N 1
ATOM 1911 C CA . ILE A 1 236 ? -3.842 6.640 -23.639 1.00 74.06 236 ILE A CA 1
ATOM 1912 C C . ILE A 1 236 ? -2.869 6.390 -22.483 1.00 74.06 236 ILE A C 1
ATOM 1914 O O . ILE A 1 236 ? -1.651 6.527 -22.654 1.00 74.06 236 ILE A O 1
ATOM 1918 N N . TRP A 1 237 ? -3.386 6.091 -21.286 1.00 75.81 237 TRP A N 1
ATOM 1919 C CA . TRP A 1 237 ? -2.567 5.740 -20.138 1.00 75.81 237 TRP A CA 1
ATOM 1920 C C . TRP A 1 237 ? -2.459 4.225 -20.072 1.00 75.81 237 TRP A C 1
ATOM 1922 O O . TRP A 1 237 ? -3.443 3.497 -19.972 1.00 75.81 237 TRP A O 1
ATOM 1932 N N . TYR A 1 238 ? -1.220 3.761 -20.131 1.00 75.00 238 TYR A N 1
ATOM 1933 C CA . TYR A 1 238 ? -0.874 2.373 -19.903 1.00 75.00 238 TYR A CA 1
ATOM 1934 C C . TYR A 1 238 ? -0.028 2.286 -18.636 1.00 75.00 238 TYR A C 1
ATOM 1936 O O . TYR A 1 238 ? 0.629 3.253 -18.231 1.00 75.00 238 TYR A O 1
ATOM 1944 N N . SER A 1 239 ? -0.040 1.112 -18.023 1.00 70.06 239 SER A N 1
ATOM 1945 C CA . SER A 1 239 ? 0.768 0.801 -16.852 1.00 70.06 239 SER A CA 1
ATOM 1946 C C . SER A 1 239 ? 1.716 -0.351 -17.170 1.00 70.06 239 SER A C 1
ATOM 1948 O O . SER A 1 239 ? 1.431 -1.186 -18.023 1.00 70.06 239 SER A O 1
ATOM 1950 N N . GLU A 1 240 ? 2.847 -0.399 -16.467 1.00 68.06 240 GLU A N 1
ATOM 1951 C CA . GLU A 1 240 ? 3.742 -1.567 -16.448 1.00 68.06 240 GLU A CA 1
ATOM 1952 C C . GLU A 1 240 ? 3.167 -2.695 -15.554 1.00 68.06 240 GLU A C 1
ATOM 1954 O O . GLU A 1 240 ? 3.716 -3.792 -15.499 1.00 68.06 240 GLU A O 1
ATOM 1959 N N . THR A 1 241 ? 2.064 -2.436 -14.839 1.00 71.81 241 THR A N 1
ATOM 1960 C CA . THR A 1 241 ? 1.329 -3.430 -14.043 1.00 71.81 241 THR A CA 1
ATOM 1961 C C . THR A 1 241 ? 0.313 -4.188 -14.889 1.00 71.81 241 THR A C 1
ATOM 1963 O O . THR A 1 241 ? -0.237 -3.640 -15.841 1.00 71.81 241 THR A O 1
ATOM 1966 N N . GLU A 1 242 ? 0.006 -5.427 -14.499 1.00 80.31 242 GLU A N 1
ATOM 1967 C CA . GLU A 1 242 ? -1.025 -6.214 -15.179 1.00 80.31 242 GLU A CA 1
ATOM 1968 C C . GLU A 1 242 ? -2.394 -5.505 -15.170 1.00 80.31 242 GLU A C 1
ATOM 1970 O O . GLU A 1 242 ? -2.760 -4.903 -14.153 1.00 80.31 242 GLU A O 1
ATOM 1975 N N . PRO A 1 243 ? -3.169 -5.597 -16.270 1.00 86.00 243 PRO A N 1
ATOM 1976 C CA . PRO A 1 243 ? -4.526 -5.074 -16.330 1.00 86.00 243 PRO A CA 1
ATOM 1977 C C . PRO A 1 243 ? -5.424 -5.687 -15.259 1.00 86.00 243 PRO A C 1
ATOM 1979 O O . PRO A 1 243 ? -5.472 -6.915 -15.105 1.00 86.00 243 PRO A O 1
ATOM 1982 N N . VAL A 1 244 ? -6.167 -4.824 -14.572 1.00 90.31 244 VAL A N 1
ATOM 1983 C CA . VAL A 1 244 ? -7.110 -5.184 -13.512 1.00 90.31 244 VAL A CA 1
ATOM 1984 C C . VAL A 1 244 ? -8.476 -5.456 -14.129 1.00 90.31 244 VAL A C 1
ATOM 1986 O O . VAL A 1 244 ? -8.884 -4.783 -15.077 1.00 90.31 244 VAL A O 1
ATOM 1989 N N . GLU A 1 245 ? -9.183 -6.455 -13.611 1.00 93.88 245 GLU A N 1
ATOM 1990 C CA . GLU A 1 245 ? -10.569 -6.702 -13.997 1.00 93.88 245 GLU A CA 1
ATOM 1991 C C . GLU A 1 245 ? -11.483 -5.628 -13.395 1.00 93.88 245 GLU A C 1
ATOM 1993 O O . GLU A 1 245 ? -11.418 -5.317 -12.204 1.00 93.88 245 GLU A O 1
ATOM 1998 N N . VAL A 1 246 ? -12.316 -5.039 -14.244 1.00 96.31 246 VAL A N 1
ATOM 1999 C CA . VAL A 1 246 ? -13.308 -4.035 -13.877 1.00 96.31 246 VAL A CA 1
ATOM 2000 C C . VAL A 1 246 ? -14.674 -4.621 -14.148 1.00 96.31 246 VAL A C 1
ATOM 2002 O O . VAL A 1 246 ? -14.942 -5.019 -15.278 1.00 96.31 246 VAL A O 1
ATOM 2005 N N . ALA A 1 247 ? -15.541 -4.622 -13.141 1.00 97.38 247 ALA A N 1
ATOM 2006 C CA . ALA A 1 247 ? -16.918 -5.077 -13.259 1.00 97.38 247 ALA A CA 1
ATOM 2007 C C . ALA A 1 247 ? -17.871 -3.950 -12.855 1.00 97.38 247 ALA A C 1
ATOM 2009 O O . ALA A 1 247 ? -17.794 -3.419 -11.745 1.00 97.38 247 ALA A O 1
ATOM 2010 N N . LEU A 1 248 ? -18.780 -3.587 -13.759 1.00 97.69 248 LEU A N 1
ATOM 2011 C CA . LEU A 1 248 ? -19.756 -2.515 -13.585 1.00 97.69 248 LEU A CA 1
ATOM 2012 C C . LEU A 1 248 ? -21.167 -3.057 -13.783 1.00 97.69 248 LEU A C 1
ATOM 2014 O O . LEU A 1 248 ? -21.429 -3.763 -14.753 1.00 97.69 248 LEU A O 1
ATOM 2018 N N . ARG A 1 249 ? -22.097 -2.684 -12.907 1.00 97.38 249 ARG A N 1
ATOM 2019 C CA . ARG A 1 249 ? -23.521 -2.996 -13.057 1.00 97.38 249 ARG A CA 1
ATOM 2020 C C . ARG A 1 249 ? -24.279 -1.764 -13.527 1.00 97.38 249 ARG A C 1
ATOM 2022 O O . ARG A 1 249 ? -24.339 -0.767 -12.814 1.00 97.38 249 ARG A O 1
ATOM 2029 N N . PHE A 1 250 ? -24.881 -1.845 -14.705 1.00 97.56 250 PHE A N 1
ATOM 2030 C CA . PHE A 1 250 ? -25.677 -0.787 -15.313 1.00 97.56 250 PHE A CA 1
ATOM 2031 C C . PHE A 1 250 ? -27.173 -1.017 -15.101 1.00 97.56 250 PHE A C 1
ATOM 2033 O O . PHE A 1 250 ? -27.690 -2.115 -15.310 1.00 97.56 250 PHE A O 1
ATOM 2040 N N . HIS A 1 251 ? -27.883 0.042 -14.719 1.00 97.12 251 HIS A N 1
ATOM 2041 C CA . HIS A 1 251 ? -29.327 0.022 -14.498 1.00 97.12 251 HIS A CA 1
ATOM 2042 C C . HIS A 1 251 ? -30.099 -0.255 -15.812 1.00 97.12 251 HIS A C 1
ATOM 2044 O O . HIS A 1 251 ? -29.718 0.292 -16.851 1.00 97.12 251 HIS A O 1
ATOM 2050 N N . PRO A 1 252 ? -31.237 -0.990 -15.793 1.00 95.50 252 PRO A N 1
ATOM 2051 C CA . PRO A 1 252 ? -32.005 -1.352 -16.998 1.00 95.50 252 PRO A CA 1
ATOM 2052 C C . PRO A 1 252 ? -32.261 -0.193 -17.975 1.00 95.50 252 PRO A C 1
ATOM 2054 O O . PRO A 1 252 ? -32.158 -0.337 -19.191 1.00 95.50 252 PRO A O 1
ATOM 2057 N N . ARG A 1 253 ? -32.535 1.003 -17.433 1.00 95.12 253 ARG A N 1
ATOM 2058 C CA . ARG A 1 253 ? -32.834 2.222 -18.209 1.00 95.12 253 ARG A CA 1
ATOM 2059 C C . ARG A 1 253 ? -31.715 2.672 -19.164 1.00 95.12 253 ARG A C 1
ATOM 2061 O O . ARG A 1 253 ? -32.001 3.422 -20.090 1.00 95.12 253 ARG A O 1
ATOM 2068 N N . VAL A 1 254 ? -30.462 2.275 -18.922 1.00 94.50 254 VAL A N 1
ATOM 2069 C CA . VAL A 1 254 ? -29.300 2.685 -19.732 1.00 94.50 254 VAL A CA 1
ATOM 2070 C C . VAL A 1 254 ? -28.694 1.552 -20.564 1.00 94.50 254 VAL A C 1
ATOM 2072 O O . VAL A 1 254 ? -27.805 1.812 -21.372 1.00 94.50 254 VAL A O 1
ATOM 2075 N N . VAL A 1 255 ? -29.189 0.318 -20.420 1.00 93.69 255 VAL A N 1
ATOM 2076 C CA . VAL A 1 255 ? -28.620 -0.883 -21.059 1.00 93.69 255 VAL A CA 1
ATOM 2077 C C . VAL A 1 255 ? -28.577 -0.772 -22.583 1.00 93.69 255 VAL A C 1
ATOM 2079 O O . VAL A 1 255 ? -27.574 -1.148 -23.188 1.00 93.69 255 VAL A O 1
ATOM 2082 N N . SER A 1 256 ? -29.614 -0.207 -23.214 1.00 91.25 256 SER A N 1
ATOM 2083 C CA . SER A 1 256 ? -29.625 0.005 -24.669 1.00 91.25 256 SER A CA 1
ATOM 2084 C C . SER A 1 256 ? -28.461 0.889 -25.120 1.00 91.25 256 SER A C 1
ATOM 2086 O O . SER A 1 256 ? -27.716 0.506 -26.016 1.00 91.25 256 SER A O 1
ATOM 2088 N N . ARG A 1 257 ? -28.236 2.015 -24.432 1.00 92.62 257 ARG A N 1
ATOM 2089 C CA . ARG A 1 257 ? -27.160 2.965 -24.749 1.00 92.62 257 ARG A CA 1
ATOM 2090 C C . ARG A 1 257 ? -25.773 2.376 -24.505 1.00 92.62 257 ARG A C 1
ATOM 2092 O O . ARG A 1 257 ? -24.846 2.690 -25.241 1.00 92.62 257 ARG A O 1
ATOM 2099 N N . VAL A 1 258 ? -25.614 1.539 -23.478 1.00 91.50 258 VAL A N 1
ATOM 2100 C CA . VAL A 1 258 ? -24.334 0.861 -23.214 1.00 91.50 258 VAL A CA 1
ATOM 2101 C C . VAL A 1 258 ? -23.979 -0.073 -24.375 1.00 91.50 258 VAL A C 1
ATOM 2103 O O . VAL A 1 258 ? -22.829 -0.092 -24.789 1.00 91.50 258 VAL A O 1
ATOM 2106 N N . ARG A 1 259 ? -24.964 -0.769 -24.955 1.00 90.25 259 ARG A N 1
ATOM 2107 C CA . ARG A 1 259 ? -24.777 -1.737 -26.053 1.00 90.25 259 ARG A CA 1
ATOM 2108 C C . ARG A 1 259 ? -24.546 -1.140 -27.432 1.00 90.25 259 ARG A C 1
ATOM 2110 O O . ARG A 1 259 ? -24.038 -1.826 -28.312 1.00 90.25 259 ARG A O 1
ATOM 2117 N N . GLU A 1 260 ? -24.949 0.105 -27.646 1.00 89.62 260 GLU A N 1
ATOM 2118 C CA . GLU A 1 260 ? -24.774 0.792 -28.930 1.00 89.62 260 GLU A CA 1
ATOM 2119 C C . GLU A 1 260 ? -23.296 1.042 -29.273 1.00 89.62 260 GLU A C 1
ATOM 2121 O O . GLU A 1 260 ? -22.978 1.403 -30.404 1.00 89.62 260 GLU A O 1
ATOM 2126 N N . THR A 1 261 ? -22.387 0.889 -28.307 1.00 86.25 261 THR A N 1
ATOM 2127 C CA . THR A 1 261 ? -20.960 1.185 -28.449 1.00 86.25 261 THR A CA 1
ATOM 2128 C C . THR A 1 261 ? -20.133 0.067 -27.831 1.00 86.25 261 THR A C 1
ATOM 2130 O O . THR A 1 261 ? -20.408 -0.333 -26.706 1.00 86.25 261 THR A O 1
ATOM 2133 N N . GLN A 1 262 ? -19.094 -0.383 -28.540 1.00 87.38 262 GLN A N 1
ATOM 2134 C CA . GLN A 1 262 ? -18.035 -1.175 -27.923 1.00 87.38 262 GLN A CA 1
ATOM 2135 C C . GLN A 1 262 ? -17.070 -0.231 -27.200 1.00 87.38 262 GLN A C 1
ATOM 2137 O O . GLN A 1 262 ? -16.380 0.554 -27.852 1.00 87.38 262 GLN A O 1
ATOM 2142 N N . TRP A 1 263 ? -17.055 -0.262 -25.867 1.00 86.69 263 TRP A N 1
ATOM 2143 C CA . TRP A 1 263 ? -16.286 0.676 -25.039 1.00 86.69 263 TRP A CA 1
ATOM 2144 C C . TRP A 1 263 ? -14.854 0.213 -24.807 1.00 86.69 263 TRP A C 1
ATOM 2146 O O . TRP A 1 263 ? -13.949 1.041 -24.735 1.00 86.69 263 TRP A O 1
ATOM 2156 N N . HIS A 1 264 ? -14.641 -1.099 -24.709 1.00 90.12 264 HIS A N 1
ATOM 2157 C CA . HIS A 1 264 ? -13.311 -1.683 -24.580 1.00 90.12 264 HIS A CA 1
ATOM 2158 C C . HIS A 1 264 ? -13.183 -2.964 -25.409 1.00 90.12 264 HIS A C 1
ATOM 2160 O O . HIS A 1 264 ? -14.146 -3.703 -25.590 1.00 90.12 264 HIS A O 1
ATOM 2166 N N . ARG A 1 265 ? -11.978 -3.268 -25.907 1.00 87.56 265 ARG A N 1
ATOM 2167 C CA . ARG A 1 265 ? -11.762 -4.449 -26.765 1.00 87.56 265 ARG A CA 1
ATOM 2168 C C . ARG A 1 265 ? -12.021 -5.781 -26.050 1.00 87.56 265 ARG A C 1
ATOM 2170 O O . ARG A 1 265 ? -12.390 -6.750 -26.699 1.00 87.56 265 ARG A O 1
ATOM 2177 N N . SER A 1 266 ? -11.767 -5.823 -24.741 1.00 91.75 266 SER A N 1
ATOM 2178 C CA . SER A 1 266 ? -11.938 -7.003 -23.883 1.00 91.75 266 SER A CA 1
ATOM 2179 C C . SER A 1 266 ? -13.268 -6.980 -23.137 1.00 91.75 266 SER A C 1
ATOM 2181 O O . SER A 1 266 ? -13.400 -7.664 -22.127 1.00 91.75 266 SER A O 1
ATOM 2183 N N . GLU A 1 267 ? -14.217 -6.149 -23.581 1.00 93.69 267 GLU A N 1
ATOM 2184 C CA . GLU A 1 267 ? -15.488 -6.054 -22.888 1.00 93.69 267 GLU A CA 1
ATOM 2185 C C . GLU A 1 267 ? -16.341 -7.314 -23.057 1.00 93.69 267 GLU A C 1
ATOM 2187 O O . GLU A 1 267 ? -16.496 -7.851 -24.155 1.00 93.69 267 GLU A O 1
ATOM 2192 N N . GLU A 1 268 ? -16.935 -7.740 -21.954 1.00 94.19 268 GLU A N 1
ATOM 2193 C CA . GLU A 1 268 ? -17.922 -8.803 -21.882 1.00 94.19 268 GLU A CA 1
ATOM 2194 C C . GLU A 1 268 ? -19.170 -8.254 -21.196 1.00 94.19 268 GLU A C 1
ATOM 2196 O O . GLU A 1 268 ? -19.087 -7.531 -20.201 1.00 94.19 268 GLU A O 1
ATOM 2201 N N . VAL A 1 269 ? -20.342 -8.576 -21.737 1.00 94.69 269 VAL A N 1
ATOM 2202 C CA . VAL A 1 269 ? -21.619 -8.060 -21.239 1.00 94.69 269 VAL A CA 1
ATOM 2203 C C . VAL A 1 269 ? -22.579 -9.199 -20.926 1.00 94.69 269 VAL A C 1
ATOM 2205 O O . VAL A 1 269 ? -22.788 -10.094 -21.740 1.00 94.69 269 VAL A O 1
ATOM 2208 N N . GLU A 1 270 ? -23.186 -9.147 -19.745 1.00 95.44 270 GLU A N 1
ATOM 2209 C CA . GLU A 1 270 ? -24.049 -10.192 -19.201 1.00 95.44 270 GLU A CA 1
ATOM 2210 C C . GLU A 1 270 ? -25.356 -9.573 -18.687 1.00 95.44 270 GLU A C 1
ATOM 2212 O O . GLU A 1 270 ? -25.349 -8.759 -17.760 1.00 95.44 270 GLU A O 1
ATOM 2217 N N . GLU A 1 271 ? -26.490 -9.941 -19.288 1.00 93.12 271 GLU A N 1
ATOM 2218 C CA . GLU A 1 271 ? -27.805 -9.528 -18.783 1.00 93.12 271 GLU A CA 1
ATOM 2219 C C . GLU A 1 271 ? -28.168 -10.284 -17.516 1.00 93.12 271 GLU A C 1
ATOM 2221 O O . GLU A 1 271 ? -27.947 -11.487 -17.402 1.00 93.12 271 GLU A O 1
ATOM 2226 N N . GLN A 1 272 ? -28.778 -9.563 -16.588 1.00 94.88 272 GLN A N 1
ATOM 2227 C CA . GLN A 1 272 ? -29.283 -10.106 -15.342 1.00 94.88 272 GLN A CA 1
ATOM 2228 C C . GLN A 1 272 ? -30.803 -10.283 -15.419 1.00 94.88 272 GLN A C 1
ATOM 2230 O O . GLN A 1 272 ? -31.488 -9.616 -16.198 1.00 94.88 272 GLN A O 1
ATOM 2235 N N . GLU A 1 273 ? -31.352 -11.156 -14.573 1.00 91.75 273 GLU A N 1
ATOM 2236 C CA . GLU A 1 273 ? -32.795 -11.447 -14.531 1.00 91.75 273 GLU A CA 1
ATOM 2237 C C . GLU A 1 273 ? -33.657 -10.209 -14.220 1.00 91.75 273 GLU A C 1
ATOM 2239 O O . GLU A 1 273 ? -34.809 -10.126 -14.643 1.00 91.75 273 GLU A O 1
ATOM 2244 N N . ASP A 1 274 ? -33.097 -9.223 -13.512 1.00 89.94 274 ASP A N 1
ATOM 2245 C CA . ASP A 1 274 ? -33.752 -7.952 -13.177 1.00 89.94 274 ASP A CA 1
ATOM 2246 C C . ASP A 1 274 ? -33.706 -6.910 -14.316 1.00 89.94 274 ASP A C 1
ATOM 2248 O O . ASP A 1 274 ? -34.187 -5.784 -14.158 1.00 89.94 274 ASP A O 1
ATOM 2252 N N . GLY A 1 275 ? -33.137 -7.275 -15.470 1.00 91.06 275 GLY A N 1
ATOM 2253 C CA . GLY A 1 275 ? -32.954 -6.411 -16.634 1.00 91.06 275 GLY A CA 1
ATOM 2254 C C . GLY A 1 275 ? -31.743 -5.479 -16.548 1.00 91.06 275 GLY A C 1
ATOM 2255 O O . GLY A 1 275 ? -31.563 -4.647 -17.439 1.00 91.06 275 GLY A O 1
ATOM 2256 N N . SER A 1 276 ? -30.931 -5.562 -15.488 1.00 95.56 276 SER A N 1
ATOM 2257 C CA . SER A 1 276 ? -29.645 -4.863 -15.413 1.00 95.56 276 SER A CA 1
ATOM 2258 C C . SER A 1 276 ? -28.592 -5.547 -16.292 1.00 95.56 276 SER A C 1
ATOM 2260 O O . SER A 1 276 ? -28.768 -6.677 -16.752 1.00 95.56 276 SER A O 1
ATOM 2262 N N . LEU A 1 277 ? -27.494 -4.843 -16.565 1.00 96.94 277 LEU A N 1
ATOM 2263 C CA . LEU A 1 277 ? -26.383 -5.362 -17.363 1.00 96.94 277 LEU A CA 1
ATOM 2264 C C . LEU A 1 277 ? -25.100 -5.313 -16.546 1.00 96.94 277 LEU A C 1
ATOM 2266 O O . LEU A 1 277 ? -24.711 -4.239 -16.089 1.00 96.94 277 LEU A O 1
ATOM 2270 N N . VAL A 1 278 ? -24.416 -6.443 -16.406 1.00 97.69 278 VAL A N 1
ATOM 2271 C CA . VAL A 1 278 ? -23.048 -6.463 -15.890 1.00 97.69 278 VAL A CA 1
ATOM 2272 C C . VAL A 1 278 ? -22.087 -6.379 -17.068 1.00 97.69 278 VAL A C 1
ATOM 2274 O O . VAL A 1 278 ? -22.111 -7.215 -17.965 1.00 97.69 278 VAL A O 1
ATOM 2277 N N . TRP A 1 279 ? -21.261 -5.342 -17.074 1.00 97.25 279 TRP A N 1
ATOM 2278 C CA . TRP A 1 279 ? -20.191 -5.112 -18.038 1.00 97.25 279 TRP A CA 1
ATOM 2279 C C . TRP A 1 279 ? -18.856 -5.413 -17.357 1.00 97.25 279 TRP A C 1
ATOM 2281 O O . TRP A 1 279 ? -18.626 -4.949 -16.236 1.00 97.25 279 TRP A O 1
ATOM 2291 N N . ARG A 1 280 ? -17.984 -6.183 -18.010 1.00 97.19 280 ARG A N 1
ATOM 2292 C CA . ARG A 1 280 ? -16.651 -6.542 -17.514 1.00 97.19 280 ARG A CA 1
ATOM 2293 C C . ARG A 1 280 ? -15.583 -6.229 -18.544 1.00 97.19 280 ARG A C 1
ATOM 2295 O O . ARG A 1 280 ? -15.831 -6.423 -19.724 1.00 97.19 280 ARG A O 1
ATOM 2302 N N . ALA A 1 281 ? -14.403 -5.792 -18.116 1.00 95.00 281 ALA A N 1
ATOM 2303 C CA . ALA A 1 281 ? -13.232 -5.676 -18.987 1.00 95.00 281 ALA A CA 1
ATOM 2304 C C . ALA A 1 281 ? -11.924 -5.717 -18.189 1.00 95.00 281 ALA A C 1
ATOM 2306 O O . ALA A 1 281 ? -11.902 -5.438 -16.992 1.00 95.00 281 ALA A O 1
ATOM 2307 N N . ARG A 1 282 ? -10.812 -5.999 -18.874 1.00 93.56 282 ARG A N 1
ATOM 2308 C CA . ARG A 1 282 ? -9.457 -5.891 -18.308 1.00 93.56 282 ARG A CA 1
ATOM 2309 C C . ARG A 1 282 ? -8.817 -4.563 -18.700 1.00 93.56 282 ARG A C 1
ATOM 2311 O O . ARG A 1 282 ? -8.605 -4.346 -19.888 1.00 93.56 282 ARG A O 1
ATOM 2318 N N . VAL A 1 283 ? -8.503 -3.714 -17.719 1.00 90.56 283 VAL A N 1
ATOM 2319 C CA . VAL A 1 283 ? -8.044 -2.330 -17.931 1.00 90.56 283 VAL A CA 1
ATOM 2320 C C . VAL A 1 283 ? -6.735 -2.058 -17.183 1.00 90.56 283 VAL A C 1
ATOM 2322 O O . VAL A 1 283 ? -6.612 -2.344 -15.993 1.00 90.56 283 VAL A O 1
ATOM 2325 N N . ALA A 1 284 ? -5.744 -1.498 -17.880 1.00 86.25 284 ALA A N 1
ATOM 2326 C CA . ALA A 1 284 ? -4.399 -1.226 -17.366 1.00 86.25 284 ALA A CA 1
ATOM 2327 C C . ALA A 1 284 ? -4.340 -0.047 -16.379 1.00 86.25 284 ALA A C 1
ATOM 2329 O O . ALA A 1 284 ? -3.577 -0.096 -15.418 1.00 86.25 284 ALA A O 1
ATOM 2330 N N . GLU A 1 285 ? -5.141 1.002 -16.597 1.00 86.69 285 GLU A N 1
ATOM 2331 C CA . GLU A 1 285 ? -5.199 2.189 -15.734 1.00 86.69 285 GLU A CA 1
ATOM 2332 C C . GLU A 1 285 ? -6.653 2.624 -15.493 1.00 86.69 285 GLU A C 1
ATOM 2334 O O . GLU A 1 285 ? -7.262 3.374 -16.258 1.00 86.69 285 GLU A O 1
ATOM 2339 N N . VAL A 1 286 ? -7.226 2.131 -14.394 1.00 87.19 286 VAL A N 1
ATOM 2340 C CA . VAL A 1 286 ? -8.638 2.325 -14.021 1.00 87.19 286 VAL A CA 1
ATOM 2341 C C . VAL A 1 286 ? -9.005 3.781 -13.726 1.00 87.19 286 VAL A C 1
ATOM 2343 O O . VAL A 1 286 ? -10.177 4.149 -13.830 1.00 87.19 286 VAL A O 1
ATOM 2346 N N . ARG A 1 287 ? -8.040 4.650 -13.391 1.00 82.94 287 ARG A N 1
ATOM 2347 C CA . ARG A 1 287 ? -8.327 6.066 -13.099 1.00 82.94 287 ARG A CA 1
ATOM 2348 C C . ARG A 1 287 ? -8.874 6.814 -14.312 1.00 82.94 287 ARG A C 1
ATOM 2350 O O . ARG A 1 287 ? -9.673 7.736 -14.136 1.00 82.94 287 ARG A O 1
ATOM 2357 N N . GLU A 1 288 ? -8.502 6.406 -15.528 1.00 83.38 288 GLU A N 1
ATOM 2358 C CA . GLU A 1 288 ? -9.044 6.984 -16.764 1.00 83.38 288 GLU A CA 1
ATOM 2359 C C . GLU A 1 288 ? -10.553 6.712 -16.931 1.00 83.38 288 GLU A C 1
ATOM 2361 O O . GLU A 1 288 ? -11.240 7.471 -17.617 1.00 83.38 288 GLU A O 1
ATOM 2366 N N . MET A 1 289 ? -11.098 5.682 -16.270 1.00 88.44 289 MET A N 1
ATOM 2367 C CA . MET A 1 289 ? -12.522 5.329 -16.348 1.00 88.44 289 MET A CA 1
ATOM 2368 C C . MET A 1 289 ? -13.412 6.206 -15.468 1.00 88.44 289 MET A C 1
ATOM 2370 O O . MET A 1 289 ? -14.607 6.334 -15.733 1.00 88.44 289 MET A O 1
ATOM 2374 N N . VAL A 1 290 ? -12.865 6.834 -14.423 1.00 89.12 290 VAL A N 1
ATOM 2375 C CA . VAL A 1 290 ? -13.651 7.571 -13.417 1.00 89.12 290 VAL A CA 1
ATOM 2376 C C . VAL A 1 290 ? -14.531 8.670 -14.042 1.00 89.12 290 VAL A C 1
ATOM 2378 O O . VAL A 1 290 ? -15.721 8.730 -13.724 1.00 89.12 290 VAL A O 1
ATOM 2381 N N . PRO A 1 291 ? -14.044 9.525 -14.970 1.00 87.88 291 PRO A N 1
ATOM 2382 C CA . PRO A 1 291 ? -14.902 10.472 -15.685 1.00 87.88 291 PRO A CA 1
ATOM 2383 C C . PRO A 1 291 ? -16.045 9.815 -16.467 1.00 87.88 291 PRO A C 1
ATOM 2385 O O . PRO A 1 291 ? -17.147 10.360 -16.483 1.00 87.88 291 PRO A O 1
ATOM 2388 N N . TRP A 1 292 ? -15.798 8.659 -17.089 1.00 89.94 292 TRP A N 1
ATOM 2389 C CA . TRP A 1 292 ? -16.812 7.932 -17.851 1.00 89.94 292 TRP A CA 1
ATOM 2390 C C . TRP A 1 292 ? -17.891 7.350 -16.937 1.00 89.94 292 TRP A C 1
ATOM 2392 O O . TRP A 1 292 ? -19.069 7.614 -17.163 1.00 89.94 292 TRP A O 1
ATOM 2402 N N . ILE A 1 293 ? -17.499 6.666 -15.856 1.00 93.75 293 ILE A N 1
ATOM 2403 C CA . ILE A 1 293 ? -18.418 6.114 -14.845 1.00 93.75 293 ILE A CA 1
ATOM 2404 C C . ILE A 1 293 ? -19.290 7.234 -14.263 1.00 93.75 293 ILE A C 1
ATOM 2406 O O . ILE A 1 293 ? -20.515 7.127 -14.237 1.00 93.75 293 ILE A O 1
ATOM 2410 N N . ARG A 1 294 ? -18.688 8.372 -13.895 1.00 90.38 294 ARG A N 1
ATOM 2411 C CA . ARG A 1 294 ? -19.431 9.557 -13.433 1.00 90.38 294 ARG A CA 1
ATOM 2412 C C . ARG A 1 294 ? -20.448 10.079 -14.440 1.00 90.38 294 ARG A C 1
ATOM 2414 O O . ARG A 1 294 ? -21.491 10.575 -14.026 1.00 90.38 294 ARG A O 1
ATOM 2421 N N . GLY A 1 295 ? -20.162 9.976 -15.737 1.00 90.38 295 GLY A N 1
ATOM 2422 C CA . GLY A 1 295 ? -21.071 10.399 -16.802 1.00 90.38 295 GLY A CA 1
ATOM 2423 C C . GLY A 1 295 ? -22.400 9.635 -16.817 1.00 90.38 295 GLY A C 1
ATOM 2424 O O . GLY A 1 295 ? -23.395 10.156 -17.321 1.00 90.38 295 GLY A O 1
ATOM 2425 N N . TRP A 1 296 ? -22.440 8.435 -16.235 1.00 93.19 296 TRP A N 1
ATOM 2426 C CA . TRP A 1 296 ? -23.666 7.657 -16.033 1.00 93.19 296 TRP A CA 1
ATOM 2427 C C . TRP A 1 296 ? -24.362 7.976 -14.702 1.00 93.19 296 TRP A C 1
ATOM 2429 O O . TRP A 1 296 ? -25.547 7.699 -14.544 1.00 93.19 296 TRP A O 1
ATOM 2439 N N . GLY A 1 297 ? -23.665 8.595 -13.748 1.00 91.69 297 GLY A N 1
ATOM 2440 C CA . GLY A 1 297 ? -24.225 8.956 -12.448 1.00 91.69 297 GLY A CA 1
ATOM 2441 C C . GLY A 1 297 ? -24.722 7.734 -11.671 1.00 91.69 297 GLY A C 1
ATOM 2442 O O . GLY A 1 297 ? -24.020 6.736 -11.557 1.00 91.69 297 GLY A O 1
ATOM 2443 N N . ALA A 1 298 ? -25.945 7.806 -11.142 1.00 91.00 298 ALA A N 1
ATOM 2444 C CA . ALA A 1 298 ? -26.554 6.729 -10.354 1.00 91.00 298 ALA A CA 1
ATOM 2445 C C . ALA A 1 298 ? -27.051 5.530 -11.194 1.00 91.00 298 ALA A C 1
ATOM 2447 O O . ALA A 1 298 ? -27.668 4.620 -10.646 1.00 91.00 298 ALA A O 1
ATOM 2448 N N . ASP A 1 299 ? -26.824 5.538 -12.511 1.00 96.62 299 ASP A N 1
ATOM 2449 C CA . ASP A 1 299 ? -27.178 4.436 -13.413 1.00 96.62 299 ASP A CA 1
ATOM 2450 C C . ASP A 1 299 ? -26.086 3.369 -13.549 1.00 96.62 299 ASP A C 1
ATOM 2452 O O . ASP A 1 299 ? -26.281 2.388 -14.269 1.00 96.62 299 ASP A O 1
ATOM 2456 N N . VAL A 1 300 ? -24.955 3.538 -12.860 1.00 97.00 300 VAL A N 1
ATOM 2457 C CA . VAL A 1 300 ? -23.860 2.569 -12.821 1.00 97.00 300 VAL A CA 1
ATOM 2458 C C . VAL A 1 300 ? -23.383 2.346 -11.386 1.00 97.00 300 VAL A C 1
ATOM 2460 O O . VAL A 1 300 ? -23.218 3.287 -10.611 1.00 97.00 300 VAL A O 1
ATOM 2463 N N . GLU A 1 301 ? -23.130 1.092 -11.036 1.00 95.88 301 GLU A N 1
ATOM 2464 C CA . GLU A 1 301 ? -22.478 0.688 -9.794 1.00 95.88 301 GLU A CA 1
ATOM 2465 C C . GLU A 1 301 ? -21.151 -0.001 -10.113 1.00 95.88 301 GLU A C 1
ATOM 2467 O O . GLU A 1 301 ? -21.095 -0.891 -10.961 1.00 95.88 301 GLU A O 1
ATOM 2472 N N . VAL A 1 302 ? -20.084 0.386 -9.412 1.00 96.94 302 VAL A N 1
ATOM 2473 C CA . VAL A 1 302 ? -18.802 -0.322 -9.484 1.00 96.94 302 VAL A CA 1
ATOM 2474 C C . VAL A 1 302 ? -18.867 -1.547 -8.578 1.00 96.94 302 VAL A C 1
ATOM 2476 O O . VAL A 1 302 ? -19.049 -1.412 -7.365 1.00 96.94 302 VAL A O 1
ATOM 2479 N N . LEU A 1 303 ? -18.714 -2.732 -9.164 1.00 95.19 303 LEU A N 1
ATOM 2480 C CA . LEU A 1 303 ? -18.610 -3.991 -8.432 1.00 95.19 303 LEU A CA 1
ATOM 2481 C C . LEU A 1 303 ? -17.147 -4.293 -8.101 1.00 95.19 303 LEU A C 1
ATOM 2483 O O . LEU A 1 303 ? -16.841 -4.586 -6.950 1.00 95.19 303 LEU A O 1
ATOM 2487 N N . GLU A 1 304 ? -16.254 -4.143 -9.084 1.00 91.94 304 GLU A N 1
ATOM 2488 C CA . GLU A 1 304 ? -14.812 -4.378 -8.955 1.00 91.94 304 GLU A CA 1
ATOM 2489 C C . GLU A 1 304 ? -14.005 -3.393 -9.827 1.00 91.94 304 GLU A C 1
ATOM 2491 O O . GLU A 1 304 ? -14.515 -2.947 -10.861 1.00 91.94 304 GLU A O 1
ATOM 2496 N N . PRO A 1 305 ? -12.754 -3.052 -9.454 1.00 91.69 305 PRO A N 1
ATOM 2497 C CA . PRO A 1 305 ? -12.083 -3.403 -8.199 1.00 91.69 305 PRO A CA 1
ATOM 2498 C C . PRO A 1 305 ? -12.589 -2.566 -7.010 1.00 91.69 305 PRO A C 1
ATOM 2500 O O . PRO A 1 305 ? -13.080 -1.448 -7.180 1.00 91.69 305 PRO A O 1
ATOM 2503 N N . GLU A 1 306 ? -12.418 -3.079 -5.786 1.00 83.75 306 GLU A N 1
ATOM 2504 C CA . GLU A 1 306 ? -12.885 -2.401 -4.559 1.00 83.75 306 GLU A CA 1
ATOM 2505 C C . GLU A 1 306 ? -12.293 -0.990 -4.413 1.00 83.75 306 GLU A C 1
ATOM 2507 O O . GLU A 1 306 ? -12.979 -0.065 -3.998 1.00 83.75 306 GLU A O 1
ATOM 2512 N N . GLU A 1 307 ? -11.045 -0.785 -4.834 1.00 81.06 307 GLU A N 1
ATOM 2513 C CA . GLU A 1 307 ? -10.382 0.522 -4.762 1.00 81.06 307 GLU A CA 1
ATOM 2514 C C . GLU A 1 307 ? -11.079 1.581 -5.644 1.00 81.06 307 GLU A C 1
ATOM 2516 O O . GLU A 1 307 ? -11.259 2.728 -5.228 1.00 81.06 307 GLU A O 1
ATOM 2521 N N . LEU A 1 308 ? -11.565 1.185 -6.830 1.00 88.62 308 LEU A N 1
ATOM 2522 C CA . LEU A 1 308 ? -12.356 2.051 -7.712 1.00 88.62 308 LEU A CA 1
ATOM 2523 C C . LEU A 1 308 ? -13.739 2.335 -7.109 1.00 88.62 308 LEU A C 1
ATOM 2525 O O . LEU A 1 308 ? -14.235 3.463 -7.172 1.00 88.62 308 LEU A O 1
ATOM 2529 N N . LYS A 1 309 ? -14.354 1.328 -6.485 1.00 89.75 309 LYS A N 1
ATOM 2530 C CA . LYS A 1 309 ? -15.633 1.472 -5.783 1.00 89.75 309 LYS A CA 1
ATOM 2531 C C . LYS A 1 309 ? -15.525 2.442 -4.609 1.00 89.75 309 LYS A C 1
ATOM 2533 O O . LYS A 1 309 ? -16.343 3.355 -4.495 1.00 89.75 309 LYS A O 1
ATOM 2538 N N . GLU A 1 310 ? -14.501 2.303 -3.771 1.00 80.19 310 GLU A N 1
ATOM 2539 C CA . GLU A 1 310 ? -14.212 3.218 -2.664 1.00 80.19 310 GLU A CA 1
ATOM 2540 C C . GLU A 1 310 ? -13.983 4.648 -3.162 1.00 80.19 310 GLU A C 1
ATOM 2542 O O . GLU A 1 310 ? -14.533 5.595 -2.588 1.00 80.19 310 GLU A O 1
ATOM 2547 N N . GLN A 1 311 ? -13.245 4.816 -4.265 1.00 84.62 311 GLN A N 1
ATOM 2548 C CA . GLN A 1 311 ? -13.065 6.121 -4.899 1.00 84.62 311 GLN A CA 1
ATOM 2549 C C . GLN A 1 311 ? -14.412 6.739 -5.307 1.00 84.62 311 GLN A C 1
ATOM 2551 O O . GLN A 1 311 ? -14.675 7.902 -4.985 1.00 84.62 311 GLN A O 1
ATOM 2556 N N . MET A 1 312 ? -15.293 5.969 -5.954 1.00 89.75 312 MET A N 1
ATOM 2557 C CA . MET A 1 312 ? -16.628 6.433 -6.350 1.00 89.75 312 MET A CA 1
ATOM 2558 C C . MET A 1 312 ? -17.531 6.739 -5.147 1.00 89.75 312 MET A C 1
ATOM 2560 O O . MET A 1 312 ? -18.291 7.711 -5.184 1.00 89.75 312 MET A O 1
ATOM 2564 N N . ILE A 1 313 ? -17.428 5.978 -4.051 1.00 84.81 313 ILE A N 1
ATOM 2565 C CA . ILE A 1 313 ? -18.133 6.258 -2.788 1.00 84.81 313 ILE A CA 1
ATOM 2566 C C . ILE A 1 313 ? -17.646 7.581 -2.189 1.00 84.81 313 ILE A C 1
ATOM 2568 O O . ILE A 1 313 ? -18.464 8.425 -1.813 1.00 84.81 313 ILE A O 1
ATOM 2572 N N . ALA A 1 314 ? -16.330 7.787 -2.108 1.00 79.31 314 ALA A N 1
ATOM 2573 C CA . ALA A 1 314 ? -15.746 9.018 -1.586 1.00 79.31 314 ALA A CA 1
ATOM 2574 C C . ALA A 1 314 ? -16.151 10.235 -2.435 1.00 79.31 314 ALA A C 1
ATOM 2576 O O . ALA A 1 314 ? -16.534 11.270 -1.887 1.00 79.31 314 ALA A O 1
ATOM 2577 N N . GLU A 1 315 ? -16.134 10.108 -3.765 1.00 85.06 315 GLU A N 1
ATOM 2578 C CA . GLU A 1 315 ? -16.624 11.143 -4.682 1.00 85.06 315 GLU A CA 1
ATOM 2579 C C . GLU A 1 315 ? -18.114 11.425 -4.492 1.00 85.06 315 GLU A C 1
ATOM 2581 O O . GLU A 1 315 ? -18.495 12.588 -4.373 1.00 85.06 315 GLU A O 1
ATOM 2586 N N . SER A 1 316 ? -18.943 10.389 -4.366 1.00 86.38 316 SER A N 1
ATOM 2587 C CA . SER A 1 316 ? -20.385 10.535 -4.145 1.00 86.38 316 SER A CA 1
ATOM 2588 C C . SER A 1 316 ? -20.699 11.226 -2.817 1.00 86.38 316 SER A C 1
ATOM 2590 O O . SER A 1 316 ? -21.568 12.093 -2.767 1.00 86.38 316 SER A O 1
ATOM 2592 N N . ARG A 1 317 ? -19.958 10.910 -1.744 1.00 80.19 317 ARG A N 1
ATOM 2593 C CA . ARG A 1 317 ? -20.069 11.605 -0.450 1.00 80.19 317 ARG A CA 1
ATOM 2594 C C . ARG A 1 317 ? -19.672 13.073 -0.569 1.00 80.19 317 ARG A C 1
ATOM 2596 O O . ARG A 1 317 ? -20.424 13.934 -0.128 1.00 80.19 317 ARG A O 1
ATOM 2603 N N . ARG A 1 318 ? -18.530 13.370 -1.204 1.00 78.88 318 ARG A N 1
ATOM 2604 C CA . ARG A 1 318 ? -18.094 14.757 -1.456 1.00 78.88 318 ARG A CA 1
ATOM 2605 C C . ARG A 1 318 ? -19.130 15.532 -2.263 1.00 78.88 318 ARG A C 1
ATOM 2607 O O . ARG A 1 318 ? -19.423 16.674 -1.931 1.00 78.88 318 ARG A O 1
ATOM 2614 N N . MET A 1 319 ? -19.696 14.902 -3.288 1.00 84.62 319 MET A N 1
ATOM 2615 C CA . MET A 1 319 ? -20.756 15.471 -4.111 1.00 84.62 319 MET A CA 1
ATOM 2616 C C . MET A 1 319 ? -22.009 15.755 -3.273 1.00 84.62 319 MET A C 1
ATOM 2618 O O . MET A 1 319 ? -22.518 16.870 -3.305 1.00 84.62 319 MET A O 1
ATOM 2622 N N . ALA A 1 320 ? -22.462 14.798 -2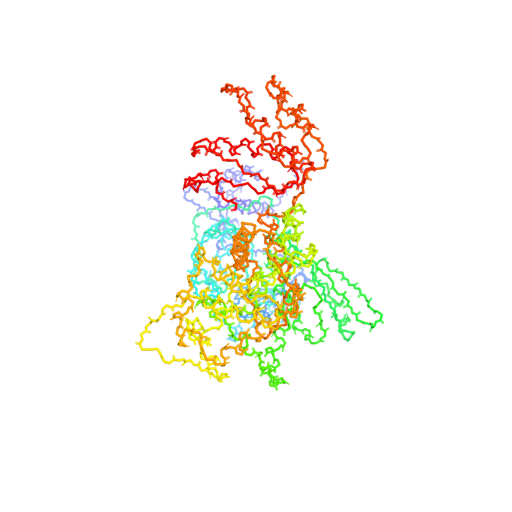.457 1.00 81.94 320 ALA A N 1
ATOM 2623 C CA . ALA A 1 320 ? -23.597 14.990 -1.557 1.00 81.94 320 ALA A CA 1
ATOM 2624 C C . ALA A 1 320 ? -23.373 16.152 -0.573 1.00 81.94 320 ALA A C 1
ATOM 2626 O O . ALA A 1 320 ? -24.284 16.953 -0.377 1.00 81.94 320 ALA A O 1
ATOM 2627 N N . THR A 1 321 ? -22.166 16.289 -0.010 1.00 76.81 321 THR A N 1
ATOM 2628 C CA . THR A 1 321 ? -21.794 17.432 0.840 1.00 76.81 321 THR A CA 1
ATOM 2629 C C . THR A 1 321 ? -21.807 18.747 0.060 1.00 76.81 321 THR A C 1
ATOM 2631 O O . THR A 1 321 ? -22.386 19.723 0.528 1.00 76.81 321 THR A O 1
ATOM 2634 N N . LEU A 1 322 ? -21.210 18.781 -1.137 1.00 80.81 322 LEU A N 1
ATOM 2635 C CA . LEU A 1 322 ? -21.145 19.976 -1.988 1.00 80.81 322 LEU A CA 1
ATOM 2636 C C . LEU A 1 322 ? -22.540 20.510 -2.341 1.00 80.81 322 LEU A C 1
ATOM 2638 O O . LEU A 1 322 ? -22.743 21.721 -2.381 1.00 80.81 322 LEU A O 1
ATOM 2642 N N . TYR A 1 323 ? -23.495 19.607 -2.569 1.00 84.56 323 TYR A N 1
ATOM 2643 C CA . TYR A 1 323 ? -24.889 19.944 -2.864 1.00 84.56 323 TYR A CA 1
ATOM 2644 C C . TYR A 1 323 ? -25.779 20.066 -1.615 1.00 84.56 323 TYR A C 1
ATOM 2646 O O . TYR A 1 323 ? -26.976 20.304 -1.753 1.00 84.56 323 TYR A O 1
ATOM 2654 N N . GLY A 1 324 ? -25.231 19.900 -0.406 1.00 81.19 324 GLY A N 1
ATOM 2655 C CA . GLY A 1 324 ? -25.982 20.010 0.849 1.00 81.19 324 GLY A CA 1
ATOM 2656 C C . GLY A 1 324 ? -27.045 18.921 1.060 1.00 81.19 324 GLY A C 1
ATOM 2657 O O . GLY A 1 324 ? -28.011 19.148 1.779 1.00 81.19 324 GLY A O 1
ATOM 2658 N N . ILE A 1 325 ? -26.897 17.755 0.421 1.00 78.06 325 ILE A N 1
ATOM 2659 C CA . ILE A 1 325 ? -27.872 16.647 0.453 1.00 78.06 325 ILE A CA 1
ATOM 2660 C C . ILE A 1 325 ? -27.708 15.782 1.710 1.00 78.06 325 ILE A C 1
ATOM 2662 O O . ILE A 1 325 ? -28.679 15.216 2.207 1.00 78.06 325 ILE A O 1
ATOM 2666 N N . ALA A 1 326 ? -26.487 15.667 2.233 1.00 59.22 326 ALA A N 1
ATOM 2667 C CA . ALA A 1 326 ? -26.200 14.907 3.441 1.00 59.22 326 ALA A CA 1
ATOM 2668 C C . ALA A 1 326 ? -25.609 15.826 4.512 1.00 59.22 326 ALA A C 1
ATOM 2670 O O . ALA A 1 326 ? -24.599 16.488 4.269 1.00 59.22 326 ALA A O 1
ATOM 2671 N N . GLU A 1 327 ? -26.173 15.797 5.723 1.00 53.38 327 GLU A N 1
ATOM 2672 C CA . GLU A 1 327 ? -25.369 16.087 6.907 1.00 53.38 327 GLU A CA 1
ATOM 2673 C C . GLU A 1 327 ? -24.289 15.007 6.947 1.00 53.38 327 GLU A C 1
ATOM 2675 O O . GLU A 1 327 ? -24.568 13.835 7.216 1.00 53.38 327 GLU A O 1
ATOM 2680 N N . ALA A 1 328 ? -23.055 15.365 6.592 1.00 54.91 328 ALA A N 1
ATOM 2681 C CA . ALA A 1 328 ? -21.925 14.487 6.822 1.00 54.91 328 ALA A CA 1
ATOM 2682 C C . ALA A 1 328 ? -21.908 14.204 8.325 1.00 54.91 328 ALA A C 1
ATOM 2684 O O . ALA A 1 328 ? -21.541 15.084 9.101 1.00 54.91 328 ALA A O 1
ATOM 2685 N N . ARG A 1 329 ? -22.348 13.008 8.751 1.00 60.53 329 ARG A N 1
ATOM 2686 C CA . ARG A 1 329 ? -22.131 12.581 10.133 1.00 60.53 329 ARG A CA 1
ATOM 2687 C C . ARG A 1 329 ? -20.628 12.704 10.351 1.00 60.53 329 ARG A C 1
ATOM 2689 O O . ARG A 1 329 ? -19.882 12.030 9.629 1.00 60.53 329 ARG A O 1
ATOM 2696 N N . PRO A 1 330 ? -20.178 13.599 11.245 1.00 70.12 330 PRO A N 1
ATOM 2697 C CA . PRO A 1 330 ? -18.760 13.768 11.462 1.00 70.12 330 PRO A CA 1
ATOM 2698 C C . PRO A 1 330 ? -18.192 12.408 11.875 1.00 70.12 330 PRO A C 1
ATOM 2700 O O . PRO A 1 330 ? -18.887 11.632 12.545 1.00 70.12 330 PRO A O 1
ATOM 2703 N N . PRO A 1 331 ? -16.970 12.071 11.435 1.00 84.19 331 PRO A N 1
ATOM 2704 C CA . PRO A 1 331 ? -16.334 10.851 11.895 1.00 84.19 331 PRO A CA 1
ATOM 2705 C C . PRO A 1 331 ? -16.305 10.851 13.434 1.00 84.19 331 PRO A C 1
ATOM 2707 O O . PRO A 1 331 ? -16.171 11.922 14.038 1.00 84.19 331 PRO A O 1
ATOM 2710 N N . PRO A 1 332 ? -16.416 9.680 14.083 1.00 90.50 332 PRO A N 1
ATOM 2711 C CA . PRO A 1 332 ? -16.168 9.573 15.515 1.00 90.50 332 PRO A CA 1
ATOM 2712 C C . PRO A 1 332 ? -14.840 10.240 15.889 1.00 90.50 332 PRO A C 1
ATOM 2714 O O . PRO A 1 332 ? -13.870 10.149 15.133 1.00 90.50 332 PRO A O 1
ATOM 2717 N N . LEU A 1 333 ? -14.777 10.891 17.053 1.00 93.56 333 LEU A N 1
ATOM 2718 C CA . LEU A 1 333 ? -13.625 11.718 17.441 1.00 93.56 333 LEU A CA 1
ATOM 2719 C C . LEU A 1 333 ? -12.296 10.954 17.415 1.00 93.56 333 LEU A C 1
ATOM 2721 O O . LEU A 1 333 ? -11.284 11.504 16.987 1.00 93.56 333 LEU A O 1
ATOM 2725 N N . TYR A 1 334 ? -12.299 9.672 17.793 1.00 94.75 334 TYR A N 1
ATOM 2726 C CA . TYR A 1 334 ? -11.103 8.829 17.750 1.00 94.75 334 TYR A CA 1
ATOM 2727 C C . TYR A 1 334 ? -10.523 8.668 16.333 1.00 94.75 334 TYR A C 1
ATOM 2729 O O . TYR A 1 334 ? -9.325 8.430 16.186 1.00 94.75 334 TYR A O 1
ATOM 2737 N N . GLN A 1 335 ? -11.335 8.823 15.280 1.00 95.00 335 GLN A N 1
ATOM 2738 C CA . GLN A 1 335 ? -10.868 8.752 13.893 1.00 95.00 335 GLN A CA 1
ATOM 2739 C C . GLN A 1 335 ? -10.135 10.026 13.452 1.00 95.00 335 GLN A C 1
ATOM 2741 O O . GLN A 1 335 ? -9.371 9.972 12.494 1.00 95.00 335 GLN A O 1
ATOM 2746 N N . LEU A 1 336 ? -10.330 11.156 14.143 1.00 94.81 336 LEU A N 1
ATOM 2747 C CA . LEU A 1 336 ? -9.608 12.406 13.868 1.00 94.81 336 LEU A CA 1
ATOM 2748 C C . LEU A 1 336 ? -8.149 12.365 14.350 1.00 94.81 336 LEU A C 1
ATOM 2750 O O . LEU A 1 336 ? -7.336 13.191 13.933 1.00 94.81 336 LEU A O 1
ATOM 2754 N N . LEU A 1 337 ? -7.810 11.417 15.227 1.00 97.19 337 LEU A N 1
ATOM 2755 C CA . LEU A 1 337 ? -6.445 11.209 15.698 1.00 97.19 337 LEU A CA 1
ATOM 2756 C C . LEU A 1 337 ? -5.573 10.712 14.546 1.00 97.19 337 LEU A C 1
ATOM 2758 O O . LEU A 1 337 ? -5.944 9.766 13.856 1.00 97.19 337 LEU A O 1
ATOM 2762 N N . TRP A 1 338 ? -4.390 11.294 14.359 1.00 96.50 338 TRP A N 1
ATOM 2763 C CA . TRP A 1 338 ? -3.452 10.867 13.315 1.00 96.50 338 TRP A CA 1
ATOM 2764 C C . TRP A 1 338 ? -2.298 10.034 13.885 1.00 96.50 338 TRP A C 1
ATOM 2766 O O . TRP A 1 338 ? -1.814 10.296 14.990 1.00 96.50 338 TRP A O 1
ATOM 2776 N N . ALA A 1 339 ? -1.824 9.055 13.109 1.00 95.94 339 ALA A N 1
ATOM 2777 C CA . ALA A 1 339 ? -0.586 8.314 13.374 1.00 95.94 339 ALA A CA 1
ATOM 2778 C C . ALA A 1 339 ? 0.568 8.745 12.467 1.00 95.94 339 ALA A C 1
ATOM 2780 O O . ALA A 1 339 ? 1.723 8.775 12.908 1.00 95.94 339 ALA A O 1
ATOM 2781 N N . LYS A 1 340 ? 0.253 9.071 11.206 1.00 94.00 340 LYS A N 1
ATOM 2782 C CA . LYS A 1 340 ? 1.207 9.531 10.188 1.00 94.00 340 LYS A CA 1
ATOM 2783 C C . LYS A 1 340 ? 0.703 10.778 9.481 1.00 94.00 340 LYS A C 1
ATOM 2785 O O . LYS A 1 340 ? -0.499 11.024 9.434 1.00 94.00 340 LYS A O 1
ATOM 2790 N N . THR A 1 341 ? 1.625 11.569 8.951 1.00 92.62 341 THR A N 1
ATOM 2791 C CA . THR A 1 341 ? 1.299 12.762 8.173 1.00 92.62 341 THR A CA 1
ATOM 2792 C C . THR A 1 341 ? 2.360 13.007 7.117 1.00 92.62 341 THR A C 1
ATOM 2794 O O . THR A 1 341 ? 3.557 12.916 7.404 1.00 92.62 341 THR A O 1
ATOM 2797 N N . ASP A 1 342 ? 1.912 13.378 5.924 1.00 86.31 342 ASP A N 1
ATOM 2798 C CA . ASP A 1 342 ? 2.761 13.951 4.895 1.00 86.31 342 ASP A CA 1
ATOM 2799 C C . ASP A 1 342 ? 2.531 15.463 4.851 1.00 86.31 342 ASP A C 1
ATOM 2801 O O . ASP A 1 342 ? 1.481 15.967 4.456 1.00 86.31 342 ASP A O 1
ATOM 2805 N N . ARG A 1 343 ? 3.562 16.211 5.247 1.00 78.38 343 ARG A N 1
ATOM 2806 C CA . ARG A 1 343 ? 3.519 17.676 5.294 1.00 78.38 343 ARG A CA 1
ATOM 2807 C C . ARG A 1 343 ? 3.420 18.329 3.917 1.00 78.38 343 ARG A C 1
ATOM 2809 O O . ARG A 1 343 ? 3.120 19.514 3.862 1.00 78.38 343 ARG A O 1
ATOM 2816 N N . LYS A 1 344 ? 3.731 17.613 2.832 1.00 77.50 344 LYS A N 1
ATOM 2817 C CA . LYS A 1 344 ? 3.667 18.158 1.468 1.00 77.50 344 LYS A CA 1
ATOM 2818 C C . LYS A 1 344 ? 2.259 18.099 0.901 1.00 77.50 344 LYS A C 1
ATOM 2820 O O . LYS A 1 344 ? 1.846 19.029 0.222 1.00 77.50 344 LYS A O 1
ATOM 2825 N N . THR A 1 345 ? 1.564 16.997 1.151 1.00 78.44 345 THR A N 1
ATOM 2826 C CA . THR A 1 345 ? 0.199 16.764 0.666 1.00 78.44 345 THR A CA 1
ATOM 2827 C C . THR A 1 345 ? -0.861 17.169 1.688 1.00 78.44 345 THR A C 1
ATOM 2829 O O . THR A 1 345 ? -2.043 17.156 1.361 1.00 78.44 345 THR A O 1
ATOM 2832 N N . GLU A 1 346 ? -0.443 17.512 2.913 1.00 82.19 346 GLU A N 1
ATOM 2833 C CA . GLU A 1 346 ? -1.306 17.774 4.074 1.00 82.19 346 GLU A CA 1
ATOM 2834 C C . GLU A 1 346 ? -2.221 16.596 4.435 1.00 82.19 346 GLU A C 1
ATOM 2836 O O . GLU A 1 346 ? -3.178 16.734 5.195 1.00 82.19 346 GLU A O 1
ATOM 2841 N N . GLN A 1 347 ? -1.912 15.404 3.923 1.00 84.56 347 GLN A N 1
ATOM 2842 C CA . GLN A 1 347 ? -2.661 14.205 4.239 1.00 84.56 347 GLN A CA 1
ATOM 2843 C C . GLN A 1 347 ? -2.191 13.622 5.572 1.00 84.56 347 GLN A C 1
ATOM 2845 O O . GLN A 1 347 ? -1.008 13.657 5.934 1.00 84.56 347 GLN A O 1
ATOM 2850 N N . THR A 1 348 ? -3.137 13.048 6.303 1.00 91.31 348 THR A N 1
ATOM 2851 C CA . THR A 1 348 ? -2.884 12.296 7.526 1.00 91.31 348 THR A CA 1
ATOM 2852 C C . THR A 1 348 ? -3.392 10.877 7.363 1.00 91.31 348 THR A C 1
ATOM 2854 O O . THR A 1 348 ? -4.397 10.628 6.700 1.00 91.31 348 THR A O 1
ATOM 2857 N N . HIS A 1 349 ? -2.693 9.939 7.991 1.00 95.44 349 HIS A N 1
ATOM 2858 C CA . HIS A 1 349 ? -3.211 8.599 8.178 1.00 95.44 349 HIS A CA 1
ATOM 2859 C C . HIS A 1 349 ? -3.847 8.491 9.568 1.00 95.44 349 HIS A C 1
ATOM 2861 O O . HIS A 1 349 ? -3.142 8.751 10.558 1.00 95.44 349 HIS A O 1
ATOM 2867 N N . PRO A 1 350 ? -5.143 8.135 9.669 1.00 96.75 350 PRO A N 1
ATOM 2868 C CA . PRO A 1 350 ? -5.819 7.992 10.952 1.00 96.75 350 PRO A CA 1
ATOM 2869 C C . PRO A 1 350 ? -5.127 6.966 11.854 1.00 96.75 350 PRO A C 1
ATOM 2871 O O . PRO A 1 350 ? -4.672 5.920 11.392 1.00 96.75 350 PRO A O 1
ATOM 2874 N N . LEU A 1 351 ? -5.070 7.253 13.154 1.00 98.06 351 LEU A N 1
ATOM 2875 C CA . LEU A 1 351 ? -4.428 6.398 14.149 1.00 98.06 351 LEU A CA 1
ATOM 2876 C C . LEU A 1 351 ? -5.077 5.016 14.194 1.00 98.06 351 LEU A C 1
ATOM 2878 O O . LEU A 1 351 ? -4.365 4.021 14.135 1.00 98.06 351 LEU A O 1
ATOM 2882 N N . ILE A 1 352 ? -6.410 4.954 14.207 1.00 98.12 352 ILE A N 1
ATOM 2883 C CA . ILE A 1 352 ? -7.134 3.678 14.191 1.00 98.12 352 ILE A CA 1
ATOM 2884 C C . ILE A 1 352 ? -6.801 2.831 12.954 1.00 98.12 352 ILE A C 1
ATOM 2886 O O . ILE A 1 352 ? -6.644 1.622 13.075 1.00 98.12 352 ILE A O 1
ATOM 2890 N N . CYS A 1 353 ? -6.633 3.453 11.782 1.00 98.06 353 CYS A N 1
ATOM 2891 C CA . CYS A 1 353 ? -6.251 2.747 10.561 1.00 98.06 353 CYS A CA 1
ATOM 2892 C C . CYS A 1 353 ? -4.853 2.143 10.702 1.00 98.06 353 CYS A C 1
ATOM 2894 O O . CYS A 1 353 ? -4.699 0.946 10.501 1.00 98.06 353 CYS A O 1
ATOM 2896 N N . HIS A 1 354 ? -3.876 2.918 11.178 1.00 98.38 354 HIS A N 1
ATOM 2897 C CA . HIS A 1 354 ? -2.525 2.404 11.405 1.00 98.38 354 HIS A CA 1
ATOM 2898 C C . HIS A 1 354 ? -2.481 1.277 12.452 1.00 98.38 354 HIS A C 1
ATOM 2900 O O . HIS A 1 354 ? -1.788 0.279 12.267 1.00 98.38 354 HIS A O 1
ATOM 2906 N N . MET A 1 355 ? -3.244 1.403 13.543 1.00 98.62 355 MET A N 1
ATOM 2907 C CA . MET A 1 355 ? -3.377 0.347 14.554 1.00 98.62 355 MET A CA 1
ATOM 2908 C C . MET A 1 355 ? -3.941 -0.941 13.935 1.00 98.62 355 MET A C 1
ATOM 2910 O O . MET A 1 355 ? -3.432 -2.032 14.198 1.00 98.62 355 MET A O 1
ATOM 2914 N N . ILE A 1 356 ? -4.953 -0.822 13.068 1.00 98.69 356 ILE A N 1
ATOM 2915 C CA . ILE A 1 356 ? -5.503 -1.955 12.318 1.00 98.69 356 ILE A CA 1
ATOM 2916 C C . ILE A 1 356 ? -4.462 -2.519 11.346 1.00 98.69 356 ILE A C 1
ATOM 2918 O O . ILE A 1 356 ? -4.284 -3.731 11.342 1.00 98.69 356 ILE A O 1
ATOM 2922 N N . ASP A 1 357 ? -3.733 -1.691 10.593 1.00 98.56 357 ASP A N 1
ATOM 2923 C CA . ASP A 1 357 ? -2.690 -2.147 9.663 1.00 98.56 357 ASP A CA 1
ATOM 2924 C C . ASP A 1 357 ? -1.660 -3.024 10.376 1.00 98.56 357 ASP A C 1
ATOM 2926 O O . ASP A 1 357 ? -1.387 -4.145 9.949 1.00 98.56 357 ASP A O 1
ATOM 2930 N N . VAL A 1 358 ? -1.129 -2.551 11.508 1.00 98.62 358 VAL A N 1
ATOM 2931 C CA . VAL A 1 358 ? -0.122 -3.283 12.288 1.00 98.62 358 VAL A CA 1
ATOM 2932 C C . VAL A 1 358 ? -0.692 -4.574 12.868 1.00 98.62 358 VAL A C 1
ATOM 2934 O O . VAL A 1 358 ? -0.032 -5.614 12.814 1.00 98.62 358 VAL A O 1
ATOM 2937 N N . GLY A 1 359 ? -1.930 -4.556 13.365 1.00 98.56 359 GLY A N 1
ATOM 2938 C CA . GLY A 1 359 ? -2.582 -5.776 13.837 1.00 98.56 359 GLY A CA 1
ATOM 2939 C C . GLY A 1 359 ? -2.859 -6.783 12.710 1.00 98.56 359 GLY A C 1
ATOM 2940 O O . GLY A 1 359 ? -2.627 -7.976 12.895 1.00 98.56 359 GLY A O 1
ATOM 2941 N N . GLN A 1 360 ? -3.245 -6.332 11.511 1.00 98.62 360 GLN A N 1
ATOM 2942 C CA . GLN A 1 360 ? -3.452 -7.199 10.343 1.00 98.62 360 GLN A CA 1
ATOM 2943 C C . GLN A 1 360 ? -2.138 -7.741 9.774 1.00 98.62 360 GLN A C 1
ATOM 2945 O O . GLN A 1 360 ? -2.078 -8.891 9.329 1.00 98.62 360 GLN A O 1
ATOM 2950 N N . VAL A 1 361 ? -1.054 -6.969 9.847 1.00 98.75 361 VAL A N 1
ATOM 2951 C CA . VAL A 1 361 ? 0.293 -7.465 9.552 1.00 98.75 361 VAL A CA 1
ATOM 2952 C C . VAL A 1 361 ? 0.708 -8.530 10.562 1.00 98.75 361 VAL A C 1
ATOM 2954 O O . VAL A 1 361 ? 1.159 -9.597 10.149 1.00 98.75 361 VAL A O 1
ATOM 2957 N N . ALA A 1 362 ? 0.527 -8.292 11.862 1.00 98.56 362 ALA A N 1
ATOM 2958 C CA . ALA A 1 362 ? 0.831 -9.273 12.903 1.00 98.56 362 ALA A CA 1
ATOM 2959 C C . ALA A 1 362 ? 0.006 -10.561 12.739 1.00 98.56 362 ALA A C 1
ATOM 2961 O O . ALA A 1 362 ? 0.554 -11.659 12.837 1.00 98.56 362 ALA A O 1
ATOM 2962 N N . TRP A 1 363 ? -1.282 -10.434 12.406 1.00 98.25 363 TRP A N 1
ATOM 2963 C CA . TRP A 1 363 ? -2.143 -11.564 12.066 1.00 98.25 363 TRP A CA 1
ATOM 2964 C C . TRP A 1 363 ? -1.618 -12.337 10.854 1.00 98.25 363 TRP A C 1
ATOM 2966 O O . TRP A 1 363 ? -1.480 -13.553 10.921 1.00 98.25 363 TRP A O 1
ATOM 2976 N N . THR A 1 364 ? -1.249 -11.646 9.772 1.00 98.12 364 THR A N 1
ATOM 2977 C CA . THR A 1 364 ? -0.749 -12.297 8.549 1.00 98.12 364 THR A CA 1
ATOM 2978 C C . THR A 1 364 ? 0.616 -12.961 8.776 1.00 98.12 364 THR A C 1
ATOM 2980 O O . THR A 1 364 ? 0.869 -14.063 8.286 1.00 98.12 364 THR A O 1
ATOM 2983 N N . LEU A 1 365 ? 1.491 -12.339 9.574 1.00 96.81 365 LEU A N 1
ATOM 2984 C CA . LEU A 1 365 ? 2.743 -12.945 10.035 1.00 96.81 365 LEU A CA 1
ATOM 2985 C C . LEU A 1 365 ? 2.471 -14.239 10.806 1.00 96.81 365 LEU A C 1
ATOM 2987 O O . LEU A 1 365 ? 3.089 -15.265 10.521 1.00 96.81 365 LEU A O 1
ATOM 2991 N N . TRP A 1 366 ? 1.524 -14.212 11.744 1.00 96.81 366 TRP A N 1
ATOM 2992 C CA . TRP A 1 366 ? 1.107 -15.392 12.491 1.00 96.81 366 TRP A CA 1
ATOM 2993 C C . TRP A 1 366 ? 0.546 -16.479 11.569 1.00 96.81 366 TRP A C 1
ATOM 2995 O O . TRP A 1 366 ? 1.005 -17.622 11.595 1.00 96.81 366 TRP A O 1
ATOM 3005 N N . SER A 1 367 ? -0.430 -16.151 10.726 1.00 95.19 367 SER A N 1
ATOM 3006 C CA . SER A 1 367 ? -1.173 -17.138 9.945 1.00 95.19 367 SER A CA 1
ATOM 3007 C C . SER A 1 367 ? -0.358 -17.738 8.797 1.00 95.19 367 SER A C 1
ATOM 3009 O O . SER A 1 367 ? -0.525 -18.925 8.502 1.00 95.19 367 SER A O 1
ATOM 3011 N N . GLU A 1 368 ? 0.529 -16.960 8.169 1.00 93.31 368 GLU A N 1
ATOM 3012 C CA . GLU A 1 368 ? 1.175 -17.340 6.904 1.00 93.31 368 GLU A CA 1
ATOM 3013 C C . GLU A 1 368 ? 2.708 -17.406 6.956 1.00 93.31 368 GLU A C 1
ATOM 3015 O O . GLU A 1 368 ? 3.288 -18.191 6.201 1.00 93.31 368 GLU A O 1
ATOM 3020 N N . ALA A 1 369 ? 3.377 -16.650 7.836 1.00 92.00 369 ALA A N 1
ATOM 3021 C CA . ALA A 1 369 ? 4.843 -16.626 7.905 1.00 92.00 369 ALA A CA 1
ATOM 3022 C C . ALA A 1 369 ? 5.410 -17.564 8.986 1.00 92.00 369 ALA A C 1
ATOM 3024 O O . ALA A 1 369 ? 6.326 -18.344 8.709 1.00 92.00 369 ALA A O 1
ATOM 3025 N N . LEU A 1 370 ? 4.862 -17.525 10.206 1.00 92.06 370 LEU A N 1
ATOM 3026 C CA . LEU A 1 370 ? 5.337 -18.351 11.318 1.00 92.06 370 LEU A CA 1
ATOM 3027 C C . LEU A 1 370 ? 5.073 -19.844 11.082 1.00 92.06 370 LEU A C 1
ATOM 3029 O O . LEU A 1 370 ? 4.063 -20.254 10.508 1.00 92.06 370 LEU A O 1
ATOM 3033 N N . THR A 1 371 ? 6.001 -20.678 11.556 1.00 89.88 371 THR A N 1
ATOM 3034 C CA . THR A 1 371 ? 5.843 -22.137 11.502 1.00 89.88 371 THR A CA 1
ATOM 3035 C C . THR A 1 371 ? 4.788 -22.610 12.496 1.00 89.88 371 THR A C 1
ATOM 3037 O O . THR A 1 371 ? 4.587 -22.004 13.548 1.00 89.88 371 THR A O 1
ATOM 3040 N N . GLU A 1 372 ? 4.157 -23.744 12.194 1.00 89.00 372 GLU A N 1
ATOM 3041 C CA . GLU A 1 372 ? 3.199 -24.389 13.096 1.00 89.00 372 GLU A CA 1
ATOM 3042 C C . GLU A 1 372 ? 3.805 -24.676 14.475 1.00 89.00 372 GLU A C 1
ATOM 3044 O O . GLU A 1 372 ? 3.167 -24.401 15.483 1.00 89.00 372 GLU A O 1
ATOM 3049 N N . SER A 1 373 ? 5.064 -25.123 14.527 1.00 88.06 373 SER A N 1
ATOM 3050 C CA . SER A 1 373 ? 5.776 -25.380 15.784 1.00 88.06 373 SER A CA 1
ATOM 3051 C C . SER A 1 373 ? 5.890 -24.126 16.660 1.00 88.06 373 SER A C 1
ATOM 3053 O O . SER A 1 373 ? 5.516 -24.160 17.831 1.00 88.06 373 SER A O 1
ATOM 3055 N N . ILE A 1 374 ? 6.320 -22.993 16.086 1.00 90.25 374 ILE A N 1
ATOM 3056 C CA . ILE A 1 374 ? 6.417 -21.719 16.820 1.00 90.25 374 ILE A CA 1
ATOM 3057 C C . ILE A 1 374 ? 5.035 -21.267 17.294 1.00 90.25 374 ILE A C 1
ATOM 3059 O O . ILE A 1 374 ? 4.885 -20.862 18.444 1.00 90.25 374 ILE A O 1
ATOM 3063 N N . ARG A 1 375 ? 4.012 -21.363 16.436 1.00 94.56 375 ARG A N 1
ATOM 3064 C CA . ARG A 1 375 ? 2.643 -21.006 16.822 1.00 94.56 375 ARG A CA 1
ATOM 3065 C C . ARG A 1 375 ? 2.137 -21.840 17.989 1.00 94.56 375 ARG A C 1
ATOM 3067 O O . ARG A 1 375 ? 1.589 -21.274 18.926 1.00 94.56 375 ARG A O 1
ATOM 3074 N N . SER A 1 376 ? 2.346 -23.153 17.955 1.00 93.44 376 SER A N 1
ATOM 3075 C CA . SER A 1 376 ? 1.933 -24.055 19.031 1.00 93.44 376 SER A CA 1
ATOM 3076 C C . SER A 1 376 ? 2.669 -23.763 20.339 1.00 93.44 376 SER A C 1
ATOM 3078 O O . SER A 1 376 ? 2.040 -23.749 21.390 1.00 93.44 376 SER A O 1
ATOM 3080 N N . GLN A 1 377 ? 3.972 -23.462 20.288 1.00 91.62 377 GLN A N 1
ATOM 3081 C CA . GLN A 1 377 ? 4.746 -23.067 21.473 1.00 91.62 377 GLN A CA 1
ATOM 3082 C C . GLN A 1 377 ? 4.243 -21.751 22.080 1.00 91.62 377 GLN A C 1
ATOM 3084 O O . GLN A 1 377 ? 4.065 -21.654 23.291 1.00 91.62 377 GLN A O 1
ATOM 3089 N N . LEU A 1 378 ? 3.985 -20.740 21.246 1.00 93.88 378 LEU A N 1
ATOM 3090 C CA . LEU A 1 378 ? 3.459 -19.452 21.704 1.00 93.88 378 LEU A CA 1
ATOM 3091 C C . LEU A 1 378 ? 2.024 -19.580 22.235 1.00 93.88 378 LEU A C 1
ATOM 3093 O O . LEU A 1 378 ? 1.689 -18.954 23.237 1.00 93.88 378 LEU A O 1
ATOM 3097 N N . ALA A 1 379 ? 1.194 -20.410 21.602 1.00 95.50 379 ALA A N 1
ATOM 3098 C CA . ALA A 1 379 ? -0.168 -20.685 22.047 1.00 95.50 379 ALA A CA 1
ATOM 3099 C C . ALA A 1 379 ? -0.190 -21.398 23.410 1.00 95.50 379 ALA A C 1
ATOM 3101 O O . ALA A 1 379 ? -0.894 -20.953 24.316 1.00 95.50 379 ALA A O 1
ATOM 3102 N N . ASP A 1 380 ? 0.655 -22.416 23.604 1.00 95.00 380 ASP A N 1
ATOM 3103 C CA . ASP A 1 380 ? 0.811 -23.085 24.900 1.00 95.00 380 ASP A CA 1
ATOM 3104 C C . ASP A 1 380 ? 1.321 -22.131 25.989 1.00 95.00 380 ASP A C 1
ATOM 3106 O O . ASP A 1 380 ? 0.792 -22.123 27.100 1.00 95.00 380 ASP A O 1
ATOM 3110 N N . ALA A 1 381 ? 2.288 -21.265 25.670 1.00 93.31 381 ALA A N 1
ATOM 3111 C CA . ALA A 1 381 ? 2.772 -20.249 26.602 1.00 93.31 381 ALA A CA 1
ATOM 3112 C C . ALA A 1 381 ? 1.670 -19.250 27.006 1.00 93.31 381 ALA A C 1
ATOM 3114 O O . ALA A 1 381 ? 1.666 -18.762 28.135 1.00 93.31 381 ALA A O 1
ATOM 3115 N N . LEU A 1 382 ? 0.721 -18.963 26.112 1.00 92.81 382 LEU A N 1
ATOM 3116 C CA . LEU A 1 382 ? -0.452 -18.129 26.394 1.00 92.81 382 LEU A CA 1
ATOM 3117 C C . LEU A 1 382 ? -1.595 -18.900 27.076 1.00 92.81 382 LEU A C 1
ATOM 3119 O O . LEU A 1 382 ? -2.538 -18.282 27.564 1.00 92.81 382 LEU A O 1
ATOM 3123 N N . GLY A 1 383 ? -1.531 -20.235 27.116 1.00 93.25 383 GLY A N 1
ATOM 3124 C CA . GLY A 1 383 ? -2.633 -21.085 27.569 1.00 93.25 383 GLY A CA 1
ATOM 3125 C C . GLY A 1 383 ? -3.860 -21.036 26.652 1.00 93.25 383 GLY A C 1
ATOM 3126 O O . GLY A 1 383 ? -4.977 -21.210 27.130 1.00 93.25 383 GLY A O 1
ATOM 3127 N N . LEU A 1 384 ? -3.660 -20.776 25.359 1.00 94.75 384 LEU A N 1
ATOM 3128 C CA . LEU A 1 384 ? -4.711 -20.620 24.354 1.00 94.75 384 LEU A CA 1
ATOM 3129 C C . LEU A 1 384 ? -4.545 -21.645 23.226 1.00 94.75 384 LEU A C 1
ATOM 3131 O O . LEU A 1 384 ? -3.473 -22.219 23.041 1.00 94.75 384 LEU A O 1
ATOM 3135 N N . ASP A 1 385 ? -5.593 -21.849 22.427 1.00 96.56 385 ASP A N 1
ATOM 3136 C CA . ASP A 1 385 ? -5.437 -22.500 21.127 1.00 96.56 385 ASP A CA 1
ATOM 3137 C C . ASP A 1 385 ? -4.711 -21.577 20.123 1.00 96.56 385 ASP A C 1
ATOM 3139 O O . ASP A 1 385 ? -4.555 -20.373 20.339 1.00 96.56 385 ASP A O 1
ATOM 3143 N N . VAL A 1 386 ? -4.243 -22.144 19.008 1.00 97.25 386 VAL A N 1
ATOM 3144 C CA . VAL A 1 386 ? -3.420 -21.434 18.010 1.00 97.25 386 VAL A CA 1
ATOM 3145 C C . VAL A 1 386 ? -4.149 -20.252 17.362 1.00 97.25 386 VAL A C 1
ATOM 3147 O O . VAL A 1 386 ? -3.526 -19.243 17.031 1.00 97.25 386 VAL A O 1
ATOM 3150 N N . ASP A 1 387 ? -5.456 -20.356 17.158 1.00 96.94 387 ASP A N 1
ATOM 3151 C CA . ASP A 1 387 ? -6.251 -19.311 16.517 1.00 96.94 387 ASP A CA 1
ATOM 3152 C C . ASP A 1 387 ? -6.513 -18.161 17.507 1.00 96.94 387 ASP A C 1
ATOM 3154 O O . ASP A 1 387 ? -6.250 -16.990 17.212 1.00 96.94 387 ASP A O 1
ATOM 3158 N N . ALA A 1 388 ? -6.899 -18.503 18.739 1.00 96.38 388 ALA A N 1
ATOM 3159 C CA . ALA A 1 388 ? -7.012 -17.577 19.861 1.00 96.38 388 ALA A CA 1
ATOM 3160 C C . ALA A 1 388 ? -5.705 -16.822 20.154 1.00 96.38 388 ALA A C 1
ATOM 3162 O O . ALA A 1 388 ? -5.721 -15.597 20.286 1.00 96.38 388 ALA A O 1
ATOM 3163 N N . ALA A 1 389 ? -4.570 -17.524 20.207 1.00 96.62 389 ALA A N 1
ATOM 3164 C CA . ALA A 1 389 ? -3.254 -16.923 20.410 1.00 96.62 389 ALA A CA 1
ATOM 3165 C C . ALA A 1 389 ? -2.901 -15.918 19.302 1.00 96.62 389 ALA A C 1
ATOM 3167 O O . ALA A 1 389 ? -2.415 -14.822 19.591 1.00 96.62 389 ALA A O 1
ATOM 3168 N N . GLY A 1 390 ? -3.213 -16.252 18.046 1.00 97.44 390 GLY A N 1
ATOM 3169 C CA . GLY A 1 390 ? -3.032 -15.351 16.909 1.00 97.44 390 GLY A CA 1
ATOM 3170 C C . GLY A 1 390 ? -3.836 -14.061 17.040 1.00 97.44 390 GLY A C 1
ATOM 3171 O O . GLY A 1 390 ? -3.286 -12.976 16.842 1.00 97.44 390 GLY A O 1
ATOM 3172 N N . ARG A 1 391 ? -5.117 -14.157 17.428 1.00 96.75 391 ARG A N 1
ATOM 3173 C CA . ARG A 1 391 ? -5.976 -12.977 17.635 1.00 96.75 391 ARG A CA 1
ATOM 3174 C C . ARG A 1 391 ? -5.468 -12.107 18.778 1.00 96.75 391 ARG A C 1
ATOM 3176 O O . ARG A 1 391 ? -5.445 -10.888 18.640 1.00 96.75 391 ARG A O 1
ATOM 3183 N N . THR A 1 392 ? -5.005 -12.717 19.867 1.00 95.81 392 THR A N 1
ATOM 3184 C CA . THR A 1 392 ? -4.404 -12.006 21.004 1.00 95.81 392 THR A CA 1
ATOM 3185 C C . THR A 1 392 ? -3.132 -11.259 20.607 1.00 95.81 392 THR A C 1
ATOM 3187 O O . THR A 1 392 ? -2.983 -10.087 20.946 1.00 95.81 392 THR A O 1
ATOM 3190 N N . ILE A 1 393 ? -2.227 -11.893 19.855 1.00 96.69 393 ILE A N 1
ATOM 3191 C CA . ILE A 1 393 ? -0.986 -11.251 19.394 1.00 96.69 393 ILE A CA 1
ATOM 3192 C C . ILE A 1 393 ? -1.290 -10.109 18.417 1.00 96.69 393 ILE A C 1
ATOM 3194 O O . ILE A 1 393 ? -0.707 -9.034 18.545 1.00 96.69 393 ILE A O 1
ATOM 3198 N N . ALA A 1 394 ? -2.222 -10.307 17.479 1.00 98.19 394 ALA A N 1
ATOM 3199 C CA . ALA A 1 394 ? -2.656 -9.267 16.548 1.00 98.19 394 ALA A CA 1
ATOM 3200 C C . ALA A 1 394 ? -3.306 -8.076 17.273 1.00 98.19 394 ALA A C 1
ATOM 3202 O O . ALA A 1 394 ? -2.980 -6.921 16.993 1.00 98.19 394 ALA A O 1
ATOM 3203 N N . PHE A 1 395 ? -4.156 -8.355 18.265 1.00 97.25 395 PHE A N 1
ATOM 3204 C CA . PHE A 1 395 ? -4.743 -7.345 19.138 1.00 97.25 395 PHE A CA 1
ATOM 3205 C C . PHE A 1 395 ? -3.665 -6.562 19.892 1.00 97.25 395 PHE A C 1
ATOM 3207 O O . PHE A 1 395 ? -3.616 -5.340 19.786 1.00 97.25 395 PHE A O 1
ATOM 3214 N N . TRP A 1 396 ? -2.742 -7.230 20.586 1.00 96.44 396 TRP A N 1
ATOM 3215 C CA . TRP A 1 396 ? -1.652 -6.551 21.290 1.00 96.44 396 TRP A CA 1
ATOM 3216 C C . TRP A 1 396 ? -0.764 -5.725 20.353 1.00 96.44 396 TRP A C 1
ATOM 3218 O O . TRP A 1 396 ? -0.417 -4.595 20.691 1.00 96.44 396 TRP A O 1
ATOM 3228 N N . ALA A 1 397 ? -0.456 -6.230 19.156 1.00 98.25 397 ALA A N 1
ATOM 3229 C CA . ALA A 1 397 ? 0.283 -5.475 18.149 1.00 98.25 397 ALA A CA 1
ATOM 3230 C C . ALA A 1 397 ? -0.464 -4.210 17.706 1.00 98.25 397 ALA A C 1
ATOM 3232 O O . ALA A 1 397 ? 0.148 -3.149 17.582 1.00 98.25 397 ALA A O 1
ATOM 3233 N N . SER A 1 398 ? -1.789 -4.276 17.549 1.00 98.12 398 SER A N 1
ATOM 3234 C CA . SER A 1 398 ? -2.596 -3.102 17.196 1.00 98.12 398 SER A CA 1
ATOM 3235 C C . SER A 1 398 ? -2.539 -1.988 18.251 1.00 98.12 398 SER A C 1
ATOM 3237 O O . SER A 1 398 ? -2.677 -0.818 17.915 1.00 98.12 398 SER A O 1
ATOM 3239 N N . LEU A 1 399 ? -2.249 -2.319 19.513 1.00 97.19 399 LEU A N 1
ATOM 3240 C CA . LEU A 1 399 ? -2.226 -1.374 20.634 1.00 97.19 399 LEU A CA 1
ATOM 3241 C C . LEU A 1 399 ? -0.893 -0.636 20.831 1.00 97.19 399 LEU A C 1
ATOM 3243 O O . LEU A 1 399 ? -0.833 0.282 21.652 1.00 97.19 399 LEU A O 1
ATOM 3247 N N . HIS A 1 400 ? 0.171 -1.011 20.114 1.00 96.69 400 HIS A N 1
ATOM 3248 C CA . HIS A 1 400 ? 1.530 -0.482 20.324 1.00 96.69 400 HIS A CA 1
ATOM 3249 C C . HIS A 1 400 ? 1.589 1.058 20.348 1.00 96.69 400 HIS A C 1
ATOM 3251 O O . HIS A 1 400 ? 2.294 1.660 21.165 1.00 96.69 400 HIS A O 1
ATOM 3257 N N . ASP A 1 401 ? 0.772 1.685 19.503 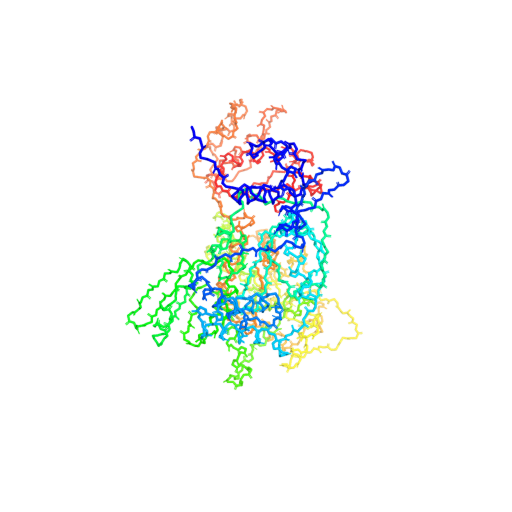1.00 97.56 401 ASP A N 1
ATOM 3258 C CA . ASP A 1 401 ? 0.748 3.117 19.241 1.00 97.56 401 ASP A CA 1
ATOM 3259 C C . ASP A 1 401 ? -0.369 3.881 19.959 1.00 97.56 401 ASP A C 1
ATOM 3261 O O . ASP A 1 401 ? -0.575 5.067 19.688 1.00 97.56 401 ASP A O 1
ATOM 3265 N N . LEU A 1 402 ? -1.076 3.253 20.906 1.00 96.94 402 LEU A N 1
ATOM 3266 C CA . LEU A 1 402 ? -2.184 3.892 21.627 1.00 96.94 402 LEU A CA 1
ATOM 3267 C C . LEU A 1 402 ? -1.780 5.242 22.255 1.00 96.94 402 LEU A C 1
ATOM 3269 O O . LEU A 1 402 ? -2.553 6.194 22.257 1.00 96.94 402 LEU A O 1
ATOM 3273 N N . GLY A 1 403 ? -0.533 5.380 22.709 1.00 96.19 403 GLY A N 1
ATOM 3274 C CA . GLY 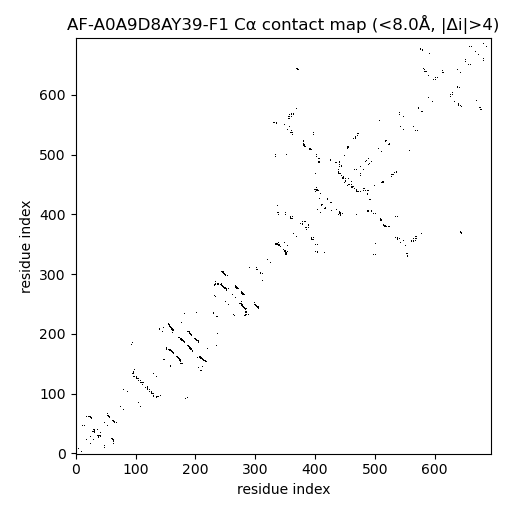A 1 403 ? 0.016 6.618 23.258 1.00 96.19 403 GLY A CA 1
ATOM 3275 C C . GLY A 1 403 ? 0.147 7.777 22.263 1.00 96.19 403 GLY A C 1
ATOM 3276 O O . GLY A 1 403 ? 0.404 8.908 22.686 1.00 96.19 403 GLY A O 1
ATOM 3277 N N . LYS A 1 404 ? -0.056 7.557 20.956 1.00 97.19 404 LYS A N 1
ATOM 3278 C CA . LYS A 1 404 ? -0.241 8.638 19.972 1.00 97.19 404 LYS A CA 1
ATOM 3279 C C . LYS A 1 404 ? -1.580 9.357 20.156 1.00 97.19 404 LYS A C 1
ATOM 3281 O O . LYS A 1 404 ? -1.682 10.525 19.776 1.00 97.19 404 LYS A O 1
ATOM 3286 N N . ALA A 1 405 ? -2.571 8.726 20.790 1.00 97.31 405 ALA A N 1
ATOM 3287 C CA . ALA A 1 405 ? -3.804 9.362 21.252 1.00 97.31 405 ALA A CA 1
ATOM 3288 C C . ALA A 1 405 ? -3.540 10.200 22.517 1.00 97.31 405 ALA A C 1
ATOM 3290 O O . ALA A 1 405 ? -4.057 9.930 23.597 1.00 97.31 405 ALA A O 1
ATOM 3291 N N . SER A 1 406 ? -2.664 11.196 22.399 1.00 95.81 406 SER A N 1
ATOM 3292 C CA . SER A 1 406 ? -2.243 12.058 23.500 1.00 95.81 406 SER A CA 1
ATOM 3293 C C . SER A 1 406 ? -1.989 13.488 23.014 1.00 95.81 406 SER A C 1
ATOM 3295 O O . SER A 1 406 ? -1.584 13.695 21.858 1.00 95.81 406 SER A O 1
ATOM 3297 N N . PRO A 1 407 ? -2.159 14.506 23.878 1.00 94.75 407 PRO A N 1
ATOM 3298 C CA . PRO A 1 407 ? -2.009 15.901 23.474 1.00 94.75 407 PRO A CA 1
ATOM 3299 C C . PRO A 1 407 ? -0.586 16.236 23.024 1.00 94.75 407 PRO A C 1
ATOM 3301 O O . PRO A 1 407 ? -0.406 17.100 22.162 1.00 94.75 407 PRO A O 1
ATOM 3304 N N . CYS A 1 408 ? 0.438 15.576 23.578 1.00 92.69 408 CYS A N 1
ATOM 3305 C CA . CYS A 1 408 ? 1.820 15.833 23.177 1.00 92.69 408 CYS A CA 1
ATOM 3306 C C . CYS A 1 408 ? 2.118 15.332 21.761 1.00 92.69 408 CYS A C 1
ATOM 3308 O O . CYS A 1 408 ? 2.965 15.910 21.075 1.00 92.69 408 CYS A O 1
ATOM 3310 N N . PHE A 1 409 ? 1.447 14.260 21.321 1.00 95.25 409 PHE A N 1
ATOM 3311 C CA . PHE A 1 409 ? 1.666 13.691 19.999 1.00 95.25 409 PHE A CA 1
ATOM 3312 C C . PHE A 1 409 ? 0.829 14.425 18.959 1.00 95.25 409 PHE A C 1
ATOM 3314 O O . PHE A 1 409 ? 1.387 14.930 17.985 1.00 95.25 409 PHE A O 1
ATOM 3321 N N . GLN A 1 410 ? -0.478 14.563 19.200 1.00 95.56 410 GLN A N 1
ATOM 3322 C CA . GLN A 1 410 ? -1.400 15.158 18.232 1.00 95.56 410 GLN A CA 1
ATOM 3323 C C . GLN A 1 410 ? -1.046 16.620 17.907 1.00 95.56 410 GLN A C 1
ATOM 3325 O O . GLN A 1 410 ? -1.145 17.027 16.751 1.00 95.56 410 GLN A O 1
ATOM 3330 N N . ARG A 1 411 ? -0.488 17.373 18.871 1.00 93.50 411 ARG A N 1
ATOM 3331 C CA . ARG A 1 411 ? 0.013 18.750 18.673 1.00 93.50 411 ARG A CA 1
ATOM 3332 C C . ARG A 1 411 ? 1.170 18.869 17.679 1.00 93.50 411 ARG A C 1
ATOM 3334 O O . ARG A 1 411 ? 1.451 19.960 17.190 1.00 93.50 411 ARG A O 1
ATOM 3341 N N . LYS A 1 412 ? 1.881 17.779 17.363 1.00 92.31 412 LYS A N 1
ATOM 3342 C CA . LYS A 1 412 ? 3.013 17.834 16.418 1.00 92.31 412 LYS A CA 1
ATOM 3343 C C . LYS A 1 412 ? 2.577 18.225 14.997 1.00 92.31 412 LYS A C 1
ATOM 3345 O O . LYS A 1 412 ? 3.443 18.596 14.200 1.00 92.31 412 LYS A O 1
ATOM 3350 N N . TYR A 1 413 ? 1.276 18.169 14.692 1.00 93.06 413 TYR A N 1
ATOM 3351 C CA . TYR A 1 413 ? 0.691 18.636 13.440 1.00 93.06 413 TYR A CA 1
ATOM 3352 C C . TYR A 1 413 ? -0.489 19.580 13.708 1.00 93.06 413 TYR A C 1
ATOM 3354 O O . TYR A 1 413 ? -1.529 19.177 14.224 1.00 93.06 413 TYR A O 1
ATOM 3362 N N . ARG A 1 414 ? -0.306 20.860 13.364 1.00 91.81 414 ARG A N 1
ATOM 3363 C CA . ARG A 1 414 ? -1.232 21.944 13.718 1.00 91.81 414 ARG A CA 1
ATOM 3364 C C . ARG A 1 414 ? -2.650 21.771 13.145 1.00 91.81 414 ARG A C 1
ATOM 3366 O O . ARG A 1 414 ? -3.576 21.920 13.931 1.00 91.81 414 ARG A O 1
ATOM 3373 N N . PRO A 1 415 ? -2.853 21.396 11.867 1.00 90.50 415 PRO A N 1
ATOM 3374 C CA . PRO A 1 415 ? -4.205 21.186 11.342 1.00 90.50 415 PRO A CA 1
ATOM 3375 C C . PRO A 1 415 ? -4.991 20.105 12.096 1.00 90.50 415 PRO A C 1
ATOM 3377 O O . PRO A 1 415 ? -6.177 20.276 12.363 1.00 90.50 415 PRO A O 1
ATOM 3380 N N . ALA A 1 416 ? -4.332 19.018 12.518 1.00 89.44 416 ALA A N 1
ATOM 3381 C CA . ALA A 1 416 ? -4.991 17.990 13.325 1.00 89.44 416 ALA A CA 1
ATOM 3382 C C . ALA A 1 416 ? -5.298 18.459 14.754 1.00 89.44 416 ALA A C 1
ATOM 3384 O O . ALA A 1 416 ? -6.351 18.126 15.293 1.00 89.44 416 ALA A O 1
ATOM 3385 N N . GLN A 1 417 ? -4.412 19.255 15.365 1.00 93.44 417 GLN A N 1
ATOM 3386 C CA . GLN A 1 417 ? -4.706 19.894 16.649 1.00 93.44 417 GLN A CA 1
ATOM 3387 C C . GLN A 1 417 ? -5.950 20.785 16.543 1.00 93.44 417 GLN A C 1
ATOM 3389 O O . GLN A 1 417 ? -6.855 20.650 17.360 1.00 93.44 417 GLN A O 1
ATOM 3394 N N . GLU A 1 418 ? -6.007 21.660 15.537 1.00 93.31 418 GLU A N 1
ATOM 3395 C CA . GLU A 1 418 ? -7.124 22.589 15.333 1.00 93.31 418 GLU A CA 1
ATOM 3396 C C . GLU A 1 418 ? -8.448 21.837 15.123 1.00 93.31 418 GLU A C 1
ATOM 3398 O O . GLU A 1 418 ? -9.461 22.218 15.705 1.00 93.31 418 GLU A O 1
ATOM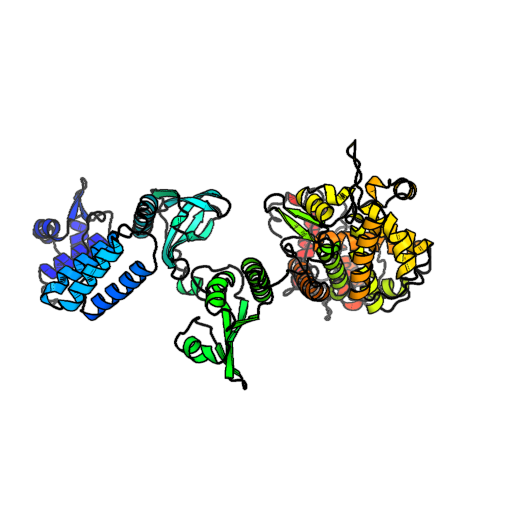 3403 N N . ALA A 1 419 ? -8.439 20.728 14.374 1.00 90.69 419 ALA A N 1
ATOM 3404 C CA . ALA A 1 419 ? -9.619 19.880 14.192 1.00 90.69 419 ALA A CA 1
ATOM 3405 C C . ALA A 1 419 ? -10.116 19.257 15.512 1.00 90.69 419 ALA A C 1
ATOM 3407 O O . ALA A 1 419 ? -11.317 19.243 15.778 1.00 90.69 419 ALA A O 1
ATOM 3408 N N . LEU A 1 420 ? -9.205 18.773 16.363 1.00 94.00 420 LEU A N 1
ATOM 3409 C CA . LEU A 1 420 ? -9.546 18.207 17.673 1.00 94.00 420 LEU A CA 1
ATOM 3410 C C . LEU A 1 420 ? -10.033 19.284 18.659 1.00 94.00 420 LEU A C 1
ATOM 3412 O O . LEU A 1 420 ? -10.988 19.045 19.394 1.00 94.00 420 LEU A O 1
ATOM 3416 N N . GLU A 1 421 ? -9.429 20.476 18.651 1.00 94.25 421 GLU A N 1
ATOM 3417 C CA . GLU A 1 421 ? -9.869 21.620 19.466 1.00 94.25 421 GLU A CA 1
ATOM 3418 C C . GLU A 1 421 ? -11.269 22.099 19.055 1.00 94.25 421 GLU A C 1
ATOM 3420 O O . GLU A 1 421 ? -12.117 22.330 19.918 1.00 94.25 421 GLU A O 1
ATOM 3425 N N . GLN A 1 422 ? -11.550 22.182 17.748 1.00 92.44 422 GLN A N 1
ATOM 3426 C CA . GLN A 1 422 ? -12.889 22.487 17.222 1.00 92.44 422 GLN A CA 1
ATOM 3427 C C . GLN A 1 422 ? -13.926 21.436 17.629 1.00 92.44 422 GLN A C 1
ATOM 3429 O O . GLN A 1 422 ? -15.092 21.765 17.836 1.00 92.44 422 GLN A O 1
ATOM 3434 N N . ALA A 1 423 ? -13.493 20.186 17.780 1.00 89.94 423 ALA A N 1
ATOM 3435 C CA . ALA A 1 423 ? -14.325 19.088 18.243 1.00 89.94 423 ALA A CA 1
ATOM 3436 C C . ALA A 1 423 ? -14.437 18.997 19.782 1.00 89.94 423 ALA A C 1
ATOM 3438 O O . ALA A 1 423 ? -15.061 18.072 20.300 1.00 89.94 423 ALA A O 1
ATOM 3439 N N . GLY A 1 424 ? -13.861 19.957 20.518 1.00 91.94 424 GLY A N 1
ATOM 3440 C CA . GLY A 1 424 ? -13.994 20.082 21.971 1.00 91.94 424 GLY A CA 1
ATOM 3441 C C . GLY A 1 424 ? -12.926 19.360 22.796 1.00 91.94 424 GLY A C 1
ATOM 3442 O O . GLY A 1 424 ? -13.056 19.294 24.018 1.00 91.94 424 GLY A O 1
ATOM 3443 N N . ILE A 1 425 ? -11.863 18.836 22.177 1.00 94.75 425 ILE A N 1
ATOM 3444 C CA . ILE A 1 425 ? -10.762 18.180 22.895 1.00 94.75 425 ILE A CA 1
ATOM 3445 C C . ILE A 1 425 ? -9.775 19.225 23.421 1.00 94.75 425 ILE A C 1
ATOM 3447 O O . ILE A 1 425 ? -9.202 20.015 22.669 1.00 94.75 425 ILE A O 1
ATOM 3451 N N . ALA A 1 426 ? -9.542 19.213 24.734 1.00 92.19 426 ALA A N 1
ATOM 3452 C CA . ALA A 1 426 ? -8.662 20.171 25.388 1.00 92.19 426 ALA A CA 1
ATOM 3453 C C . ALA A 1 426 ? -7.175 19.835 25.183 1.00 92.19 426 ALA A C 1
ATOM 3455 O O . ALA A 1 426 ? -6.723 18.711 25.414 1.00 92.19 426 ALA A O 1
ATOM 3456 N N . PHE A 1 427 ? -6.378 20.846 24.829 1.00 92.50 427 PHE A N 1
ATOM 3457 C CA . PHE A 1 427 ? -4.919 20.757 24.783 1.00 92.50 427 PHE A CA 1
ATOM 3458 C C . PHE A 1 427 ? -4.291 21.563 25.933 1.00 92.50 427 PHE A C 1
ATOM 3460 O O . PHE A 1 427 ? -4.450 22.785 25.996 1.00 92.50 427 PHE A O 1
ATOM 3467 N N . PRO A 1 428 ? -3.510 20.930 26.831 1.00 86.75 428 PRO A N 1
ATOM 3468 C CA . PRO A 1 428 ? -2.823 21.636 27.913 1.00 86.75 428 PRO A CA 1
ATOM 3469 C C . PRO A 1 428 ? -1.869 22.723 27.392 1.00 86.75 428 PRO A C 1
ATOM 3471 O O . PRO A 1 428 ? -1.128 22.506 26.430 1.00 86.75 428 PRO A O 1
ATOM 3474 N N . LYS A 1 429 ? -1.822 23.904 28.017 1.00 82.44 429 LYS A N 1
ATOM 3475 C CA . LYS A 1 429 ? -0.850 24.939 27.621 1.00 82.44 429 LYS A CA 1
ATOM 3476 C C . LYS A 1 429 ? 0.574 24.468 27.934 1.00 82.44 429 LYS A C 1
ATOM 3478 O O . LYS A 1 429 ? 0.854 24.042 29.049 1.00 82.44 429 LYS A O 1
ATOM 3483 N N . LEU A 1 430 ? 1.468 24.564 26.950 1.00 81.12 430 LEU A N 1
ATOM 3484 C CA . LEU A 1 430 ? 2.884 24.232 27.102 1.00 81.12 430 LEU A CA 1
ATOM 3485 C C . LEU A 1 430 ? 3.705 25.518 27.028 1.00 81.12 430 LEU A C 1
ATOM 3487 O O . LEU A 1 430 ? 3.656 26.222 26.023 1.00 81.12 430 LEU A O 1
ATOM 3491 N N . PHE A 1 431 ? 4.461 25.807 28.086 1.00 72.19 431 PHE A N 1
ATOM 3492 C CA . PHE A 1 431 ? 5.392 26.943 28.132 1.00 72.19 431 PHE A CA 1
ATOM 3493 C C . PHE A 1 431 ? 6.796 26.569 27.638 1.00 72.19 431 PHE A C 1
ATOM 3495 O O . PHE A 1 431 ? 7.580 27.439 27.272 1.00 72.19 431 PHE A O 1
ATOM 3502 N N . VAL A 1 432 ? 7.106 25.269 27.608 1.00 77.38 432 VAL A N 1
ATOM 3503 C CA . VAL A 1 432 ? 8.362 24.700 27.110 1.00 77.38 432 VAL A CA 1
ATOM 3504 C C . VAL A 1 432 ? 8.030 23.461 26.282 1.00 77.38 432 VAL A C 1
ATOM 3506 O O . VAL A 1 432 ? 7.032 22.783 26.531 1.00 77.38 432 VAL A O 1
ATOM 3509 N N . LYS A 1 433 ? 8.857 23.162 25.277 1.00 74.81 433 LYS A N 1
ATOM 3510 C CA . LYS A 1 433 ? 8.738 21.935 24.486 1.00 74.81 433 LYS A CA 1
ATOM 3511 C C . LYS A 1 433 ? 9.035 20.722 25.373 1.00 74.81 433 LYS A C 1
ATOM 3513 O O . LYS A 1 433 ? 10.155 20.576 25.853 1.00 74.81 433 LYS A O 1
ATOM 3518 N N . GLU A 1 434 ? 8.049 19.853 25.559 1.00 77.00 434 GLU A N 1
ATOM 3519 C CA . GLU A 1 434 ? 8.198 18.607 26.316 1.00 77.00 434 GLU A CA 1
ATOM 3520 C C . GLU A 1 434 ? 8.488 17.419 25.379 1.00 77.00 434 GLU A C 1
ATOM 3522 O O . GLU A 1 434 ? 8.003 17.394 24.239 1.00 77.00 434 GLU A O 1
ATOM 3527 N N . PRO A 1 435 ? 9.277 16.422 25.823 1.00 83.06 435 PRO A N 1
ATOM 3528 C CA . PRO A 1 435 ? 9.415 15.170 25.096 1.00 83.06 435 PRO A CA 1
ATOM 3529 C C . PRO A 1 435 ? 8.067 14.441 25.050 1.00 83.06 435 PRO A C 1
ATOM 3531 O O . PRO A 1 435 ? 7.286 14.466 26.002 1.00 83.06 435 PRO A O 1
ATOM 3534 N N . CYS A 1 436 ? 7.807 13.762 23.935 1.00 83.75 436 CYS A N 1
ATOM 3535 C CA . CYS A 1 436 ? 6.588 12.982 23.738 1.00 83.75 436 CYS A CA 1
ATOM 3536 C C . CYS A 1 436 ? 6.946 11.531 23.385 1.00 83.75 436 CYS A C 1
ATOM 3538 O O . CYS A 1 436 ? 6.932 11.167 22.198 1.00 83.75 436 CYS A O 1
ATOM 3540 N N . PRO A 1 437 ? 7.331 10.730 24.396 1.00 88.44 437 PRO A N 1
ATOM 3541 C CA . PRO A 1 437 ? 7.639 9.318 24.229 1.00 88.44 437 PRO A CA 1
ATOM 3542 C C . PRO A 1 437 ? 6.329 8.524 24.152 1.00 88.44 437 PRO A C 1
ATOM 3544 O O . PRO A 1 437 ? 5.838 8.000 25.147 1.00 88.44 437 PRO A O 1
ATOM 3547 N N . HIS A 1 438 ? 5.721 8.481 22.966 1.00 93.69 438 HIS A N 1
ATOM 3548 C CA . HIS A 1 438 ? 4.422 7.828 22.776 1.00 93.69 438 HIS A CA 1
ATOM 3549 C C . HIS A 1 438 ? 4.429 6.349 23.197 1.00 93.69 438 HIS A C 1
ATOM 3551 O O . HIS A 1 438 ? 3.447 5.922 23.781 1.00 93.69 438 HIS A O 1
ATOM 3557 N N . GLY A 1 439 ? 5.539 5.614 23.045 1.00 94.19 439 GLY A N 1
ATOM 3558 C CA . GLY A 1 439 ? 5.679 4.256 23.593 1.00 94.19 439 GLY A CA 1
ATOM 3559 C C . GLY A 1 439 ? 5.539 4.185 25.123 1.00 94.19 439 GLY A C 1
ATOM 3560 O O . GLY A 1 439 ? 4.780 3.369 25.644 1.00 94.19 439 GLY A O 1
ATOM 3561 N N . THR A 1 440 ? 6.173 5.099 25.866 1.00 95.19 440 THR A N 1
ATOM 3562 C CA . THR A 1 440 ? 6.001 5.225 27.329 1.00 95.19 440 THR A CA 1
ATOM 3563 C C . THR A 1 440 ? 4.565 5.609 27.698 1.00 95.19 440 THR A C 1
ATOM 3565 O O . THR A 1 440 ? 4.036 5.130 28.699 1.00 95.19 440 THR A O 1
ATOM 3568 N N . ILE A 1 441 ? 3.910 6.448 26.888 1.00 95.12 441 ILE A N 1
ATOM 3569 C CA . ILE A 1 441 ? 2.500 6.821 27.084 1.00 95.12 441 ILE A CA 1
ATOM 3570 C C . ILE A 1 441 ? 1.582 5.618 26.820 1.00 95.12 441 ILE A C 1
ATOM 3572 O O . ILE A 1 441 ? 0.695 5.373 27.635 1.00 95.12 441 ILE A O 1
ATOM 3576 N N . SER A 1 442 ? 1.833 4.828 25.766 1.00 96.06 442 SER A N 1
ATOM 3577 C CA . SER A 1 442 ? 1.140 3.558 25.508 1.00 96.06 442 SER A CA 1
ATOM 3578 C C . SER A 1 442 ? 1.269 2.638 26.721 1.00 96.06 442 SER A C 1
ATOM 3580 O O . SER A 1 442 ? 0.261 2.175 27.242 1.00 96.06 442 SER A O 1
ATOM 3582 N N . ALA A 1 443 ? 2.487 2.437 27.238 1.00 95.50 443 ALA A N 1
ATOM 3583 C CA . ALA A 1 443 ? 2.721 1.593 28.411 1.00 95.50 443 ALA A CA 1
ATOM 3584 C C . ALA A 1 443 ? 1.960 2.077 29.660 1.00 95.50 443 ALA A C 1
ATOM 3586 O O . ALA A 1 443 ? 1.477 1.264 30.448 1.00 95.50 443 ALA A O 1
ATOM 3587 N N . ALA A 1 444 ? 1.834 3.395 29.841 1.00 93.56 444 ALA A N 1
ATOM 3588 C CA . ALA A 1 444 ? 1.098 3.975 30.957 1.00 93.56 444 ALA A CA 1
ATOM 3589 C C . ALA A 1 444 ? -0.420 3.763 30.853 1.00 93.56 444 ALA A C 1
ATOM 3591 O O . ALA A 1 444 ? -1.045 3.427 31.855 1.00 93.56 444 ALA A O 1
ATOM 3592 N N . ALA A 1 445 ? -0.998 3.975 29.667 1.00 93.12 445 ALA A N 1
ATOM 3593 C CA . ALA A 1 445 ? -2.437 3.846 29.434 1.00 93.12 445 ALA A CA 1
ATOM 3594 C C . ALA A 1 445 ? -2.880 2.372 29.424 1.00 93.12 445 ALA A C 1
ATOM 3596 O O . ALA A 1 445 ? -3.829 1.985 30.108 1.00 93.12 445 ALA A O 1
ATOM 3597 N N . LEU A 1 446 ? -2.127 1.526 28.715 1.00 93.94 446 LEU A N 1
ATOM 3598 C CA . LEU A 1 446 ? -2.463 0.118 28.510 1.00 93.94 446 LEU A CA 1
ATOM 3599 C C . LEU A 1 446 ? -2.465 -0.703 29.799 1.00 93.94 446 LEU A C 1
ATOM 3601 O O . LEU A 1 446 ? -3.224 -1.661 29.895 1.00 93.94 446 LEU A O 1
ATOM 3605 N N . GLY A 1 447 ? -1.649 -0.342 30.795 1.00 89.06 447 GLY A N 1
ATOM 3606 C CA . GLY A 1 447 ? -1.547 -1.106 32.039 1.00 89.06 447 GLY A CA 1
ATOM 3607 C C . GLY A 1 447 ? -2.891 -1.277 32.757 1.00 89.06 447 GLY A C 1
ATOM 3608 O O . GLY A 1 447 ? -3.222 -2.390 33.151 1.00 89.06 447 GLY A O 1
ATOM 3609 N N . SER A 1 448 ? -3.673 -0.201 32.896 1.00 87.00 448 SER A N 1
ATOM 3610 C CA . SER A 1 448 ? -5.015 -0.251 33.499 1.00 87.00 448 SER A CA 1
ATOM 3611 C C . SER A 1 448 ? -6.089 -0.718 32.519 1.00 87.00 448 SER A C 1
ATOM 3613 O O . SER A 1 448 ? -7.032 -1.395 32.915 1.00 87.00 448 SER A O 1
ATOM 3615 N N . MET A 1 449 ? -5.948 -0.378 31.238 1.00 89.94 449 MET A N 1
ATOM 3616 C CA . MET A 1 449 ? -6.913 -0.745 30.198 1.00 89.94 449 MET A CA 1
ATOM 3617 C C . MET A 1 449 ? -6.962 -2.257 29.952 1.00 89.94 449 MET A C 1
ATOM 3619 O O . MET A 1 449 ? -8.043 -2.836 29.899 1.00 89.94 449 MET A O 1
ATOM 3623 N N . LEU A 1 450 ? -5.800 -2.913 29.864 1.00 88.44 450 LEU A N 1
ATOM 3624 C CA . LEU A 1 450 ? -5.707 -4.365 29.683 1.00 88.44 450 LEU A CA 1
ATOM 3625 C C . LEU A 1 450 ? -6.211 -5.137 30.913 1.00 88.44 450 LEU A C 1
ATOM 3627 O O . LEU A 1 450 ? -6.765 -6.224 30.761 1.00 88.44 450 LEU A O 1
ATOM 3631 N N . GLU A 1 451 ? -6.045 -4.576 32.115 1.00 87.44 451 GLU A N 1
ATOM 3632 C CA . GLU A 1 451 ? -6.630 -5.126 33.345 1.00 87.44 451 GLU A CA 1
ATOM 3633 C C . GLU A 1 451 ? -8.165 -5.043 33.305 1.00 87.44 451 GLU A C 1
ATOM 3635 O O . GLU A 1 451 ? -8.840 -6.034 33.573 1.00 87.44 451 GLU A O 1
ATOM 3640 N N . ALA A 1 452 ? -8.717 -3.888 32.919 1.00 80.25 452 ALA A N 1
ATOM 3641 C CA . ALA A 1 452 ? -10.159 -3.644 32.920 1.00 80.25 452 ALA A CA 1
ATOM 3642 C C . ALA A 1 452 ? -10.925 -4.384 31.807 1.00 80.25 452 ALA A C 1
ATOM 3644 O O . ALA A 1 452 ? -12.017 -4.884 32.061 1.00 80.25 452 ALA A O 1
ATOM 3645 N N . GLN A 1 453 ? -10.377 -4.449 30.588 1.00 70.06 453 GLN A N 1
ATOM 3646 C CA . GLN A 1 453 ? -11.085 -4.971 29.407 1.00 70.06 453 GLN A CA 1
ATOM 3647 C C . GLN A 1 453 ? -10.788 -6.446 29.110 1.00 70.06 453 GLN A C 1
ATOM 3649 O O . GLN A 1 453 ? -11.675 -7.186 28.694 1.00 70.06 453 GLN A O 1
ATOM 3654 N N . ASN A 1 454 ? -9.552 -6.904 29.342 1.00 67.12 454 ASN A N 1
ATOM 3655 C CA . ASN A 1 454 ? -9.100 -8.237 28.922 1.00 67.12 454 ASN A CA 1
ATOM 3656 C C . ASN A 1 454 ? -8.908 -9.215 30.088 1.00 67.12 454 ASN A C 1
ATOM 3658 O O . ASN A 1 454 ? -8.427 -10.325 29.864 1.00 67.12 454 ASN A O 1
ATOM 3662 N N . GLY A 1 455 ? -9.235 -8.815 31.323 1.00 70.62 455 GLY A N 1
ATOM 3663 C CA . GLY A 1 455 ? -9.119 -9.665 32.513 1.00 70.62 455 GLY A CA 1
ATOM 3664 C C . GLY A 1 455 ? -7.686 -10.098 32.843 1.00 70.62 455 GLY A C 1
ATOM 3665 O O . GLY A 1 455 ? -7.494 -11.007 33.651 1.00 70.62 455 GLY A O 1
ATOM 3666 N N . LEU A 1 456 ? -6.675 -9.470 32.228 1.00 81.62 456 LEU A N 1
ATOM 3667 C CA . LEU A 1 456 ? -5.270 -9.760 32.497 1.00 81.62 456 LEU A CA 1
ATOM 3668 C C . LEU A 1 456 ? -4.955 -9.410 33.957 1.00 81.62 456 LEU A C 1
ATOM 3670 O O . LEU A 1 456 ? -5.226 -8.283 34.384 1.00 81.62 456 LEU A O 1
ATOM 3674 N N . PRO A 1 457 ? -4.306 -10.309 34.721 1.00 88.00 457 PRO A N 1
ATOM 3675 C CA . PRO A 1 457 ? -3.819 -9.974 36.049 1.00 88.00 457 PRO A CA 1
ATOM 3676 C C . PRO A 1 457 ? -2.973 -8.701 36.000 1.00 88.00 457 PRO A C 1
ATOM 3678 O O . PRO A 1 457 ? -2.067 -8.595 35.174 1.00 88.00 457 PRO A O 1
ATOM 3681 N N . ARG A 1 458 ? -3.218 -7.753 36.912 1.00 89.81 458 ARG A N 1
ATOM 3682 C CA . ARG A 1 458 ? -2.579 -6.422 36.936 1.00 89.81 458 ARG A CA 1
ATOM 3683 C C . ARG A 1 458 ? -1.074 -6.429 36.653 1.00 89.81 458 ARG A C 1
ATOM 3685 O O . ARG A 1 458 ? -0.563 -5.599 35.905 1.00 89.81 458 ARG A O 1
ATOM 3692 N N . ARG A 1 459 ? -0.348 -7.383 37.247 1.00 90.06 459 ARG A N 1
ATOM 3693 C CA . ARG A 1 459 ? 1.098 -7.548 37.037 1.00 90.06 459 ARG A CA 1
ATOM 3694 C C . ARG A 1 459 ? 1.433 -7.907 35.585 1.00 90.06 459 ARG A C 1
ATOM 3696 O O . ARG A 1 459 ? 2.375 -7.344 35.036 1.00 90.06 459 ARG A O 1
ATOM 3703 N N . LEU A 1 460 ? 0.684 -8.824 34.975 1.00 89.31 460 LEU A N 1
ATOM 3704 C CA . LEU A 1 460 ? 0.869 -9.223 33.579 1.00 89.31 460 LEU A CA 1
ATOM 3705 C C . LEU A 1 460 ? 0.456 -8.094 32.632 1.00 89.31 460 LEU A C 1
ATOM 3707 O O . LEU A 1 460 ? 1.222 -7.765 31.732 1.00 89.31 460 LEU A O 1
ATOM 3711 N N . ALA A 1 461 ? -0.673 -7.425 32.895 1.00 92.44 461 ALA A N 1
ATOM 3712 C CA . ALA A 1 461 ? -1.125 -6.264 32.125 1.00 92.44 461 ALA A CA 1
ATOM 3713 C C . ALA A 1 461 ? -0.039 -5.175 32.041 1.00 92.44 461 ALA A C 1
ATOM 3715 O O . ALA A 1 461 ? 0.291 -4.700 30.956 1.00 92.44 461 ALA A O 1
ATOM 3716 N N . GLN A 1 462 ? 0.603 -4.844 33.167 1.00 92.69 462 GLN A N 1
ATOM 3717 C CA . GLN A 1 462 ? 1.717 -3.888 33.205 1.00 92.69 462 GLN A CA 1
ATOM 3718 C C . GLN A 1 462 ? 2.944 -4.355 32.411 1.00 92.69 462 GLN A C 1
ATOM 3720 O O . GLN A 1 462 ? 3.621 -3.539 31.785 1.00 92.69 462 GLN A O 1
ATOM 3725 N N . ARG A 1 463 ? 3.262 -5.654 32.430 1.00 93.19 463 ARG A N 1
ATOM 3726 C CA . ARG A 1 463 ? 4.411 -6.202 31.692 1.00 93.19 463 ARG A CA 1
ATOM 3727 C C . ARG A 1 463 ? 4.165 -6.229 30.188 1.00 93.19 463 ARG A C 1
ATOM 3729 O O . ARG A 1 463 ? 5.046 -5.805 29.445 1.00 93.19 463 ARG A O 1
ATOM 3736 N N . VAL A 1 464 ? 2.971 -6.635 29.755 1.00 94.31 464 VAL A N 1
ATOM 3737 C CA . VAL A 1 464 ? 2.546 -6.557 28.348 1.00 94.31 464 VAL A CA 1
ATOM 3738 C C . VAL A 1 464 ? 2.563 -5.103 27.882 1.00 94.31 464 VAL A C 1
ATOM 3740 O O . VAL A 1 464 ? 3.195 -4.797 26.877 1.00 94.31 464 VAL A O 1
ATOM 3743 N N . ALA A 1 465 ? 1.976 -4.182 28.651 1.00 95.44 465 ALA A N 1
ATOM 3744 C CA . ALA A 1 465 ? 1.968 -2.757 28.325 1.00 95.44 465 ALA A CA 1
ATOM 3745 C C . ALA A 1 465 ? 3.385 -2.185 28.131 1.00 95.44 465 ALA A C 1
ATOM 3747 O O . ALA A 1 465 ? 3.630 -1.444 27.179 1.00 95.44 465 ALA A O 1
ATOM 3748 N N . ARG A 1 466 ? 4.346 -2.563 28.986 1.00 95.50 466 ARG A N 1
ATOM 3749 C CA . ARG A 1 466 ? 5.757 -2.166 28.835 1.00 95.50 466 ARG A CA 1
ATOM 3750 C C . ARG A 1 466 ? 6.422 -2.789 27.607 1.00 95.50 466 ARG A C 1
ATOM 3752 O O . ARG A 1 466 ? 7.148 -2.084 26.914 1.00 95.50 466 ARG A O 1
ATOM 3759 N N . ALA A 1 467 ? 6.157 -4.064 27.318 1.00 95.50 467 ALA A N 1
ATOM 3760 C CA . ALA A 1 467 ? 6.685 -4.731 26.128 1.00 95.50 467 ALA A CA 1
ATOM 3761 C C . ALA A 1 467 ? 6.165 -4.082 24.831 1.00 95.50 467 ALA A C 1
ATOM 3763 O O . ALA A 1 467 ? 6.942 -3.860 23.901 1.00 95.50 467 ALA A O 1
ATOM 3764 N N . LEU A 1 468 ? 4.882 -3.707 24.790 1.00 96.00 468 LEU A N 1
ATOM 3765 C CA . LEU A 1 468 ? 4.273 -2.985 23.666 1.00 96.00 468 LEU A CA 1
ATOM 3766 C C . LEU A 1 468 ? 4.789 -1.548 23.548 1.00 96.00 468 LEU A C 1
ATOM 3768 O O . LEU A 1 468 ? 5.076 -1.078 22.449 1.00 96.00 468 LEU A O 1
ATOM 3772 N N . GLY A 1 469 ? 4.972 -0.855 24.674 1.00 94.25 469 GLY A N 1
ATOM 3773 C CA . GLY A 1 469 ? 5.575 0.479 24.703 1.00 94.25 469 GLY A CA 1
ATOM 3774 C C . GLY A 1 469 ? 7.036 0.510 24.244 1.00 94.25 469 GLY A C 1
ATOM 3775 O O . GLY A 1 469 ? 7.528 1.568 23.860 1.00 94.25 469 GLY A O 1
ATOM 3776 N N . GLY A 1 470 ? 7.715 -0.641 24.248 1.00 92.56 470 GLY A N 1
ATOM 3777 C CA . GLY A 1 470 ? 9.108 -0.788 23.839 1.00 92.56 470 GLY A CA 1
ATOM 3778 C C . GLY A 1 470 ? 9.348 -1.063 22.354 1.00 92.56 470 GLY A C 1
ATOM 3779 O O . GLY A 1 470 ? 10.469 -1.404 21.981 1.00 92.56 470 GLY A O 1
ATOM 3780 N N . HIS A 1 471 ? 8.334 -0.921 21.494 1.00 90.19 471 HIS A N 1
ATOM 3781 C CA . HIS A 1 471 ? 8.431 -1.246 20.064 1.00 90.19 471 HIS A CA 1
ATOM 3782 C C . HIS A 1 471 ? 9.445 -0.389 19.271 1.00 90.19 471 HIS A C 1
ATOM 3784 O O . HIS A 1 471 ? 9.822 -0.768 18.164 1.00 90.19 471 HIS A O 1
ATOM 3790 N N . HIS A 1 472 ? 9.951 0.717 19.833 1.00 88.81 472 HIS A N 1
ATOM 3791 C CA . HIS A 1 472 ? 11.055 1.511 19.256 1.00 88.81 472 HIS A CA 1
ATOM 3792 C C . HIS A 1 472 ? 12.459 1.030 19.663 1.00 88.81 472 HIS A C 1
ATOM 3794 O O . HIS A 1 472 ? 13.447 1.692 19.353 1.00 88.81 472 HIS A O 1
ATOM 3800 N N . GLY A 1 473 ? 12.564 -0.119 20.338 1.00 88.06 473 GLY A N 1
ATOM 3801 C CA . GLY A 1 473 ? 13.835 -0.776 20.662 1.00 88.06 473 GLY A CA 1
ATOM 3802 C C . GLY A 1 473 ? 14.292 -0.648 22.118 1.00 88.06 473 GLY A C 1
ATOM 3803 O O . GLY A 1 473 ? 15.300 -1.250 22.479 1.00 88.06 473 GLY A O 1
ATOM 3804 N N . GLU A 1 474 ? 13.557 0.075 22.965 1.00 91.38 474 GLU A N 1
ATOM 3805 C CA . GLU A 1 474 ? 13.865 0.234 24.390 1.00 91.38 474 GLU A CA 1
ATOM 3806 C C . GLU A 1 474 ? 12.588 0.176 25.233 1.00 91.38 474 GLU A C 1
ATOM 3808 O O . GLU A 1 474 ? 11.615 0.872 24.951 1.00 91.38 474 GLU A O 1
ATOM 3813 N N . TRP A 1 475 ? 12.574 -0.672 26.265 1.00 94.00 475 TRP A N 1
ATOM 3814 C CA . TRP A 1 475 ? 11.418 -0.826 27.148 1.00 94.00 475 TRP A CA 1
ATOM 3815 C C . TRP A 1 475 ? 11.346 0.322 28.157 1.00 94.00 475 TRP A C 1
ATOM 3817 O O . TRP A 1 475 ? 12.308 0.499 28.906 1.00 94.00 475 TRP A O 1
ATOM 3827 N N . PRO A 1 476 ? 10.197 1.013 28.286 1.00 93.44 476 PRO A N 1
ATOM 3828 C CA . PRO A 1 476 ? 10.050 2.081 29.263 1.00 93.44 476 PRO A CA 1
ATOM 3829 C C . PRO A 1 476 ? 10.347 1.603 30.685 1.00 93.44 476 PRO A C 1
ATOM 3831 O O . PRO A 1 476 ? 9.830 0.563 31.138 1.00 93.44 476 PRO A O 1
ATOM 3834 N N . ALA A 1 477 ? 11.164 2.362 31.407 1.00 92.06 477 ALA A N 1
ATOM 3835 C CA . ALA A 1 477 ? 11.439 2.103 32.808 1.00 92.06 477 ALA A CA 1
ATOM 3836 C C . ALA A 1 477 ? 10.217 2.485 33.675 1.00 92.06 477 ALA A C 1
ATOM 3838 O O . ALA A 1 477 ? 9.427 3.361 33.304 1.00 92.06 477 ALA A O 1
ATOM 3839 N N . PRO A 1 478 ? 9.979 1.811 34.818 1.00 88.69 478 PRO A N 1
ATOM 3840 C CA . PRO A 1 478 ? 8.798 2.081 35.642 1.00 88.69 478 PRO A CA 1
ATOM 3841 C C . PRO A 1 478 ? 8.691 3.536 36.125 1.00 88.69 478 PRO A C 1
ATOM 3843 O O . PRO A 1 478 ? 7.589 4.078 36.196 1.00 88.69 478 PRO A O 1
ATOM 3846 N N . ASP A 1 479 ? 9.819 4.169 36.433 1.00 91.69 479 ASP A N 1
ATOM 3847 C CA . ASP A 1 479 ? 9.929 5.567 36.850 1.00 91.69 479 ASP A CA 1
ATOM 3848 C C . ASP A 1 479 ? 9.610 6.545 35.712 1.00 91.69 479 ASP A C 1
ATOM 3850 O O . ASP A 1 479 ? 8.947 7.553 35.951 1.00 91.69 479 ASP A O 1
ATOM 3854 N N . GLU A 1 480 ? 9.962 6.221 34.465 1.00 91.12 480 GLU A N 1
ATOM 3855 C CA . GLU A 1 480 ? 9.560 7.013 33.295 1.00 91.12 480 GLU A CA 1
ATOM 3856 C C . GLU A 1 480 ? 8.039 6.997 33.102 1.00 91.12 480 GLU A C 1
ATOM 3858 O O . GLU A 1 480 ? 7.421 8.037 32.875 1.00 91.12 480 GLU A O 1
ATOM 3863 N N . VAL A 1 481 ? 7.415 5.822 33.242 1.00 90.38 481 VAL A N 1
ATOM 3864 C CA . VAL A 1 481 ? 5.956 5.644 33.119 1.00 90.38 481 VAL A CA 1
ATOM 3865 C C . VAL A 1 481 ? 5.206 6.407 34.222 1.00 90.38 481 VAL A C 1
ATOM 3867 O O . VAL A 1 481 ? 4.184 7.062 33.958 1.00 90.38 481 VAL A O 1
ATOM 3870 N N . GLN A 1 482 ? 5.717 6.339 35.456 1.00 87.94 482 GLN A N 1
ATOM 3871 C CA . GLN A 1 482 ? 5.165 7.043 36.618 1.00 87.94 482 GLN A CA 1
ATOM 3872 C C . GLN A 1 482 ? 5.407 8.558 36.555 1.00 87.94 482 GLN A C 1
ATOM 3874 O O . GLN A 1 482 ? 4.545 9.325 36.980 1.00 87.94 482 GLN A O 1
ATOM 3879 N N . GLY A 1 483 ? 6.537 8.993 35.992 1.00 89.06 483 GLY A N 1
ATOM 3880 C CA . GLY A 1 483 ? 6.947 10.398 35.898 1.00 89.06 483 GLY A CA 1
ATOM 3881 C C . GLY A 1 483 ? 6.266 11.210 34.790 1.00 89.06 483 GLY A C 1
ATOM 3882 O O . GLY A 1 483 ? 6.432 12.430 34.734 1.00 89.06 483 GLY A O 1
ATOM 3883 N N . LEU A 1 484 ? 5.495 10.567 33.909 1.00 90.06 484 LEU A N 1
ATOM 3884 C CA . LEU A 1 484 ? 4.741 11.246 32.856 1.00 90.06 484 LEU A CA 1
ATOM 3885 C C . LEU A 1 484 ? 3.693 12.220 33.425 1.00 90.06 484 LEU A C 1
ATOM 3887 O O . LEU A 1 484 ? 2.849 11.855 34.249 1.00 90.06 484 LEU A O 1
ATOM 3891 N N . ARG A 1 485 ? 3.687 13.440 32.888 1.00 89.62 485 ARG A N 1
ATOM 3892 C CA . ARG A 1 485 ? 2.808 14.544 33.297 1.00 89.62 485 ARG A CA 1
ATOM 3893 C C . ARG A 1 485 ? 1.433 14.476 32.630 1.00 89.62 485 ARG A C 1
ATOM 3895 O O . ARG A 1 485 ? 1.276 13.907 31.548 1.00 89.62 485 ARG A O 1
ATOM 3902 N N . SER A 1 486 ? 0.447 15.155 33.218 1.00 85.50 486 SER A N 1
ATOM 3903 C CA . SER A 1 486 ? -0.883 15.335 32.610 1.00 85.50 486 SER A CA 1
ATOM 3904 C C . SER A 1 486 ? -0.826 16.092 31.278 1.00 85.50 486 SER A C 1
ATOM 3906 O O . SER A 1 486 ? -1.583 15.785 30.364 1.00 85.50 486 SER A O 1
ATOM 3908 N N . SER A 1 487 ? 0.129 17.014 31.111 1.00 86.44 487 SER A N 1
ATOM 3909 C CA . SER A 1 487 ? 0.400 17.693 29.835 1.00 86.44 487 SER A CA 1
ATOM 3910 C C . SER A 1 487 ? 0.819 16.740 28.711 1.00 86.44 487 SER A C 1
ATOM 3912 O O . SER A 1 487 ? 0.622 17.060 27.538 1.00 86.44 487 SER A O 1
ATOM 3914 N N . GLN A 1 488 ? 1.382 15.578 29.063 1.00 90.38 488 GLN A N 1
ATOM 3915 C CA . GLN A 1 488 ? 1.821 14.550 28.123 1.00 90.38 488 GLN A CA 1
ATOM 3916 C C . GLN A 1 488 ? 0.724 13.515 27.870 1.00 90.38 488 GLN A C 1
ATOM 3918 O O . GLN A 1 488 ? 0.455 13.217 26.713 1.00 90.38 488 GLN A O 1
ATOM 3923 N N . LYS A 1 489 ? 0.087 12.991 28.928 1.00 86.88 489 LYS A N 1
ATOM 3924 C CA . LYS A 1 489 ? -0.944 11.939 28.830 1.00 86.88 489 LYS A CA 1
ATOM 3925 C C . LYS A 1 489 ? -2.311 12.456 28.373 1.00 86.88 489 LYS A C 1
ATOM 3927 O O . LYS A 1 489 ? -3.030 11.723 27.706 1.00 86.88 489 LYS A O 1
ATOM 3932 N N . GLY A 1 490 ? -2.638 13.705 28.697 1.00 88.81 490 GLY A N 1
ATOM 3933 C CA . GLY A 1 490 ? -3.988 14.246 28.563 1.00 88.81 490 GLY A CA 1
ATOM 3934 C C . GLY A 1 490 ? -4.820 14.092 29.834 1.00 88.81 490 GLY A C 1
ATOM 3935 O O . GLY A 1 490 ? -4.345 13.596 30.858 1.00 88.81 490 GLY A O 1
ATOM 3936 N N . ASP A 1 491 ? -6.046 14.598 29.767 1.00 90.00 491 ASP A N 1
ATOM 3937 C CA . ASP A 1 491 ? -7.074 14.501 30.802 1.00 90.00 491 ASP A CA 1
ATOM 3938 C C . ASP A 1 491 ? -8.080 13.379 30.475 1.00 90.00 491 ASP A C 1
ATOM 3940 O O . ASP A 1 491 ? -7.829 12.525 29.624 1.00 90.00 491 ASP A O 1
ATOM 3944 N N . SER A 1 492 ? -9.240 13.385 31.136 1.00 90.44 492 SER A N 1
ATOM 3945 C CA . SER A 1 492 ? -10.301 12.401 30.909 1.00 90.44 492 SER A CA 1
ATOM 3946 C C . SER A 1 492 ? -10.836 12.382 29.474 1.00 90.44 492 SER A C 1
ATOM 3948 O O . SER A 1 492 ? -11.306 11.339 29.033 1.00 90.44 492 SER A O 1
ATOM 3950 N N . GLY A 1 493 ? -10.770 13.498 28.737 1.00 93.00 493 GLY A N 1
ATOM 3951 C CA . GLY A 1 493 ? -11.182 13.533 27.332 1.00 93.00 493 GLY A CA 1
ATOM 3952 C C . GLY A 1 493 ? -10.249 12.699 26.455 1.00 93.00 493 GLY A C 1
ATOM 3953 O O . GLY A 1 493 ? -10.702 11.974 25.576 1.00 93.00 493 GLY A O 1
ATOM 3954 N N . TRP A 1 494 ? -8.948 12.730 26.746 1.00 95.25 494 TRP A N 1
ATOM 3955 C CA . TRP A 1 494 ? -7.961 11.885 26.073 1.00 95.25 494 TRP A CA 1
ATOM 3956 C C . TRP A 1 494 ? -8.070 10.417 26.480 1.00 95.25 494 TRP A C 1
ATOM 3958 O O . TRP A 1 494 ? -7.947 9.550 25.619 1.00 95.25 494 TRP A O 1
ATOM 3968 N N . THR A 1 495 ? -8.347 10.134 27.757 1.00 93.38 495 THR A N 1
ATOM 3969 C CA . THR A 1 495 ? -8.637 8.764 28.211 1.00 93.38 495 THR A CA 1
ATOM 3970 C C . THR A 1 495 ? -9.851 8.188 27.484 1.00 93.38 495 THR A C 1
ATOM 3972 O O . THR A 1 495 ? -9.755 7.085 26.963 1.00 93.38 495 THR A O 1
ATOM 3975 N N . ALA A 1 496 ? -10.937 8.955 27.335 1.00 94.12 496 ALA A N 1
ATOM 3976 C CA . ALA A 1 496 ? -12.124 8.505 26.605 1.00 94.12 496 ALA A CA 1
ATOM 3977 C C . ALA A 1 496 ? -11.822 8.164 25.134 1.00 94.12 496 ALA A C 1
ATOM 3979 O O . ALA A 1 496 ? -12.283 7.147 24.631 1.00 94.12 496 ALA A O 1
ATOM 3980 N N . LEU A 1 497 ? -10.987 8.959 24.452 1.00 96.31 497 LEU A N 1
ATOM 3981 C CA . LEU A 1 497 ? -10.558 8.641 23.083 1.00 96.31 497 LEU A CA 1
ATOM 3982 C C . LEU A 1 497 ? -9.712 7.362 23.007 1.00 96.31 497 LEU A C 1
ATOM 3984 O O . LEU A 1 497 ? -9.806 6.620 22.031 1.00 96.31 497 LEU A O 1
ATOM 3988 N N . GLN A 1 498 ? -8.862 7.113 24.006 1.00 96.19 498 GLN A N 1
ATOM 3989 C CA . GLN A 1 498 ? -8.084 5.875 24.097 1.00 96.19 498 GLN A CA 1
ATOM 3990 C C . GLN A 1 498 ? -8.993 4.665 24.358 1.00 96.19 498 GLN A C 1
ATOM 3992 O O . GLN A 1 498 ? -8.781 3.620 23.744 1.00 96.19 498 GLN A O 1
ATOM 3997 N N . ASP A 1 499 ? -10.013 4.817 25.206 1.00 94.81 499 ASP A N 1
ATOM 3998 C CA . ASP A 1 499 ? -11.018 3.784 25.475 1.00 94.81 499 ASP A CA 1
ATOM 3999 C C . ASP A 1 499 ? -11.857 3.477 24.222 1.00 94.81 499 ASP A C 1
ATOM 4001 O O . ASP A 1 499 ? -12.068 2.307 23.905 1.00 94.81 499 ASP A O 1
ATOM 4005 N N . ASP A 1 500 ? -12.257 4.496 23.452 1.00 95.69 500 ASP A N 1
ATOM 4006 C CA . ASP A 1 500 ? -12.961 4.317 22.176 1.00 95.69 500 ASP A CA 1
ATOM 4007 C C . ASP A 1 500 ? -12.112 3.525 21.164 1.00 95.69 500 ASP A C 1
ATOM 4009 O O . ASP A 1 500 ? -12.604 2.588 20.530 1.00 95.69 500 ASP A O 1
ATOM 4013 N N . LEU A 1 501 ? -10.822 3.868 21.020 1.00 97.25 501 LEU A N 1
ATOM 4014 C CA . LEU A 1 501 ? -9.889 3.123 20.163 1.00 97.25 501 LEU A CA 1
ATOM 4015 C C . LEU A 1 501 ? -9.760 1.668 20.616 1.00 97.25 501 LEU A C 1
ATOM 4017 O O . LEU A 1 501 ? -9.813 0.753 19.792 1.00 97.25 501 LEU A O 1
ATOM 4021 N N . LEU A 1 502 ? -9.586 1.459 21.921 1.00 95.50 502 LEU A N 1
ATOM 4022 C CA . LEU A 1 502 ? -9.469 0.134 22.509 1.00 95.50 502 LEU A CA 1
ATOM 4023 C C . LEU A 1 502 ? -10.722 -0.698 22.239 1.00 95.50 502 LEU A C 1
ATOM 4025 O O . LEU A 1 502 ? -10.589 -1.837 21.801 1.00 95.50 502 LEU A O 1
ATOM 4029 N N . GLN A 1 503 ? -11.915 -0.134 22.435 1.00 94.50 503 GLN A N 1
ATOM 4030 C CA . GLN A 1 503 ? -13.174 -0.844 22.223 1.00 94.50 503 GLN A CA 1
ATOM 4031 C C . GLN A 1 503 ? -13.332 -1.298 20.769 1.00 94.50 503 GLN A C 1
ATOM 4033 O O . GLN A 1 503 ? -13.670 -2.455 20.526 1.00 94.50 503 GLN A O 1
ATOM 4038 N N . VAL A 1 504 ? -13.004 -0.436 19.798 1.00 96.38 504 VAL A N 1
ATOM 4039 C CA . VAL A 1 504 ? -13.023 -0.807 18.371 1.00 96.38 504 VAL A CA 1
ATOM 4040 C C . VAL A 1 504 ? -12.111 -2.007 18.101 1.00 96.38 504 VAL A C 1
ATOM 4042 O O . VAL A 1 504 ? -12.485 -2.918 17.364 1.00 96.38 504 VAL A O 1
ATOM 4045 N N . LEU A 1 505 ? -10.919 -2.032 18.700 1.00 96.81 505 LEU A N 1
ATOM 4046 C CA . LEU A 1 505 ? -9.951 -3.114 18.508 1.00 96.81 505 LEU A CA 1
ATOM 4047 C C . LEU A 1 505 ? -10.356 -4.393 19.258 1.00 96.81 505 LEU A C 1
ATOM 4049 O O . LEU A 1 505 ? -10.152 -5.488 18.735 1.00 96.81 505 LEU A O 1
ATOM 4053 N N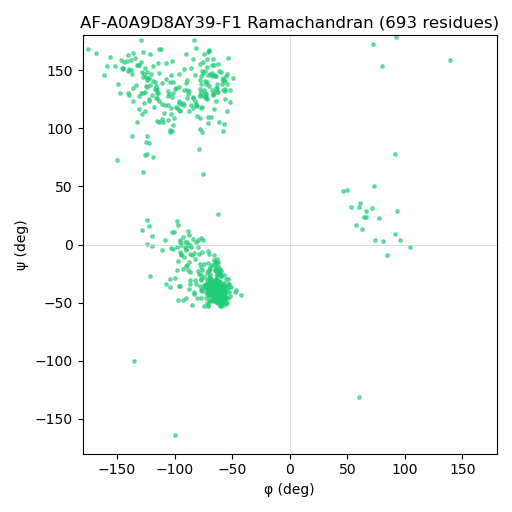 . VAL A 1 506 ? -10.971 -4.275 20.437 1.00 94.19 506 VAL A N 1
ATOM 4054 C CA . VAL A 1 506 ? -11.562 -5.406 21.170 1.00 94.19 506 VAL A CA 1
ATOM 4055 C C . VAL A 1 506 ? -12.661 -6.061 20.332 1.00 94.19 506 VAL A C 1
ATOM 4057 O O . VAL A 1 506 ? -12.634 -7.278 20.143 1.00 94.19 506 VAL A O 1
ATOM 4060 N N . ASP A 1 507 ? -13.572 -5.270 19.764 1.00 94.44 507 ASP A N 1
ATOM 4061 C CA . ASP A 1 507 ? -14.676 -5.771 18.938 1.00 94.44 507 ASP A CA 1
ATOM 4062 C C . ASP A 1 507 ? -14.182 -6.409 17.634 1.00 94.44 507 ASP A C 1
ATOM 4064 O O . ASP A 1 507 ? -14.746 -7.406 17.168 1.00 94.44 507 ASP A O 1
ATOM 4068 N N . LEU A 1 508 ? -13.114 -5.847 17.057 1.00 96.50 508 LEU A N 1
ATOM 4069 C CA . LEU A 1 508 ? -12.515 -6.323 15.816 1.00 96.50 508 LEU A CA 1
ATOM 4070 C C . LEU A 1 508 ? -11.787 -7.658 16.002 1.00 96.50 508 LEU A C 1
ATOM 4072 O O . LEU A 1 508 ? -12.041 -8.607 15.261 1.00 96.50 508 LEU A O 1
ATOM 4076 N N . TYR A 1 509 ? -10.880 -7.738 16.978 1.00 95.56 509 TYR A N 1
ATOM 4077 C CA . TYR A 1 509 ? -10.028 -8.914 17.165 1.00 95.56 509 TYR A CA 1
ATOM 4078 C C . TYR A 1 509 ? -10.657 -9.980 18.053 1.00 95.56 509 TYR A C 1
ATOM 4080 O O . TYR A 1 509 ? -10.249 -11.135 17.964 1.00 95.56 509 TYR A O 1
ATOM 4088 N N . LYS A 1 510 ? -11.623 -9.631 18.914 1.00 93.69 510 LYS A N 1
ATOM 4089 C CA . LYS A 1 510 ? -12.281 -10.565 19.847 1.00 93.69 510 LYS A CA 1
ATOM 4090 C C . LYS A 1 510 ? -11.263 -11.454 20.573 1.00 93.69 510 LYS A C 1
ATOM 4092 O O . LYS A 1 510 ? -11.392 -12.683 20.613 1.00 93.69 510 LYS A O 1
ATOM 4097 N N . ALA A 1 511 ? -10.194 -10.825 21.064 1.00 91.31 511 ALA A N 1
ATOM 4098 C CA . ALA A 1 511 ? -9.118 -11.513 21.760 1.00 91.31 511 ALA A CA 1
ATOM 4099 C C . ALA A 1 511 ? -9.652 -12.081 23.089 1.00 91.31 511 ALA A C 1
ATOM 4101 O O . ALA A 1 511 ? -10.283 -11.340 23.846 1.00 91.31 511 ALA A O 1
ATOM 4102 N N . PRO A 1 512 ? -9.439 -13.375 23.381 1.00 91.06 512 PRO A N 1
ATOM 4103 C CA . PRO A 1 512 ? -9.881 -13.956 24.641 1.00 91.06 512 PRO A CA 1
ATOM 4104 C C . PRO A 1 512 ? -9.060 -13.436 25.827 1.00 91.06 512 PRO A C 1
ATOM 4106 O O . PRO A 1 512 ? -7.992 -12.838 25.674 1.00 91.06 512 PRO A O 1
ATOM 4109 N N . VAL A 1 513 ? -9.566 -13.707 27.029 1.00 87.06 513 VAL A N 1
ATOM 4110 C CA . VAL A 1 513 ? -8.852 -13.450 28.284 1.00 87.06 513 VAL A CA 1
ATOM 4111 C C . VAL A 1 513 ? -7.601 -14.326 28.348 1.00 87.06 513 VAL A C 1
ATOM 4113 O O . VAL A 1 513 ? -7.651 -15.519 28.054 1.00 87.06 513 VAL A O 1
ATOM 4116 N N . VAL A 1 514 ? -6.481 -13.725 28.751 1.00 88.75 514 VAL A N 1
ATOM 4117 C CA . VAL A 1 514 ? -5.203 -14.415 28.965 1.00 88.75 514 VAL A CA 1
ATOM 4118 C C . VAL A 1 514 ? -4.925 -14.472 30.460 1.00 88.75 514 VAL A C 1
ATOM 4120 O O . VAL A 1 514 ? -4.685 -13.445 31.095 1.00 88.75 514 VAL A O 1
ATOM 4123 N N . GLU A 1 515 ? -4.933 -15.678 31.022 1.00 86.44 515 GLU A N 1
ATOM 4124 C CA . GLU A 1 515 ? -4.743 -15.885 32.464 1.00 86.44 515 GLU A CA 1
ATOM 4125 C C . GLU A 1 515 ? -3.262 -15.991 32.859 1.00 86.44 515 GLU A C 1
ATOM 4127 O O . GLU A 1 515 ? -2.898 -15.711 34.004 1.00 86.44 515 GLU A O 1
ATOM 4132 N N . ARG A 1 516 ? -2.391 -16.376 31.914 1.00 87.12 516 ARG A N 1
ATOM 4133 C CA . ARG A 1 516 ? -0.961 -16.624 32.147 1.00 87.12 516 ARG A CA 1
ATOM 4134 C C . ARG A 1 516 ? -0.086 -16.255 30.950 1.00 87.12 516 ARG A C 1
ATOM 4136 O O . ARG A 1 516 ? -0.554 -16.203 29.820 1.00 87.12 516 ARG A O 1
ATOM 4143 N N . LEU A 1 517 ? 1.201 -16.037 31.218 1.00 88.81 517 LEU A N 1
ATOM 4144 C CA . LEU A 1 517 ? 2.243 -15.812 30.217 1.00 88.81 517 LEU A CA 1
ATOM 4145 C C . LEU A 1 517 ? 3.455 -16.682 30.552 1.00 88.81 517 LEU A C 1
ATOM 4147 O O . LEU A 1 517 ? 4.187 -16.379 31.489 1.00 88.81 517 LEU A O 1
ATOM 4151 N N . GLY A 1 518 ? 3.656 -17.753 29.791 1.00 89.00 518 GLY A N 1
ATOM 4152 C CA . GLY A 1 518 ? 4.649 -18.781 30.088 1.00 89.00 518 GLY A CA 1
ATOM 4153 C C . GLY A 1 518 ? 4.257 -19.672 31.272 1.00 89.00 518 GLY A C 1
ATOM 4154 O O . GLY A 1 518 ? 3.258 -19.450 31.963 1.00 89.00 518 GLY A O 1
ATOM 4155 N N . HIS A 1 519 ? 5.053 -20.713 31.493 1.00 87.94 519 HIS A N 1
ATOM 4156 C CA . HIS A 1 519 ? 5.006 -21.575 32.679 1.00 87.94 519 HIS A CA 1
ATOM 4157 C C . HIS A 1 519 ? 6.063 -21.166 33.713 1.00 87.94 519 HIS A C 1
ATOM 4159 O O . HIS A 1 519 ? 5.921 -21.452 34.902 1.00 87.94 519 HIS A O 1
ATOM 4165 N N . THR A 1 520 ? 7.114 -20.471 33.270 1.00 92.06 520 THR A N 1
ATOM 4166 C CA . THR A 1 520 ? 8.221 -19.969 34.097 1.00 92.06 520 THR A CA 1
ATOM 4167 C C . THR A 1 520 ? 8.445 -18.470 33.887 1.00 92.06 520 THR A C 1
ATOM 4169 O O . THR A 1 520 ? 7.957 -17.875 32.926 1.00 92.06 520 THR A O 1
ATOM 4172 N N . THR A 1 521 ? 9.210 -17.835 34.781 1.00 90.44 521 THR A N 1
ATOM 4173 C CA . THR A 1 521 ? 9.544 -16.404 34.635 1.00 90.44 521 THR A CA 1
ATOM 4174 C C . THR A 1 521 ? 10.450 -16.165 33.421 1.00 90.44 521 THR A C 1
ATOM 4176 O O . THR A 1 521 ? 10.365 -15.122 32.773 1.00 90.44 521 THR A O 1
ATOM 4179 N N . GLU A 1 522 ? 11.310 -17.127 33.100 1.00 93.44 522 GLU A N 1
ATOM 4180 C CA . GLU A 1 522 ? 12.198 -17.132 31.942 1.00 93.44 522 GLU A CA 1
ATOM 4181 C C . GLU A 1 522 ? 11.407 -17.201 30.634 1.00 93.44 522 GLU A C 1
ATOM 4183 O O . GLU A 1 522 ? 11.657 -16.404 29.730 1.00 93.44 522 GLU A O 1
ATOM 4188 N N . GLU A 1 523 ? 10.419 -18.094 30.555 1.00 91.75 523 GLU A N 1
ATOM 4189 C CA . GLU A 1 523 ? 9.506 -18.177 29.411 1.00 91.75 523 GLU A CA 1
ATOM 4190 C C . GLU A 1 523 ? 8.670 -16.909 29.260 1.00 91.75 523 GLU A C 1
ATOM 4192 O O . GLU A 1 523 ? 8.527 -16.404 28.149 1.00 91.75 523 GLU A O 1
ATOM 4197 N N . GLU A 1 524 ? 8.172 -16.347 30.366 1.00 92.81 524 GLU A N 1
ATOM 4198 C CA . GLU A 1 524 ? 7.454 -15.072 30.347 1.00 92.81 524 GLU A CA 1
ATOM 4199 C C . GLU A 1 524 ? 8.332 -13.949 29.771 1.00 92.81 524 GLU A C 1
ATOM 4201 O O . GLU A 1 524 ? 7.900 -13.193 28.901 1.00 92.81 524 GLU A O 1
ATOM 4206 N N . ASN A 1 525 ? 9.587 -13.845 30.225 1.00 93.50 525 ASN A N 1
ATOM 4207 C CA . ASN A 1 525 ? 10.542 -12.864 29.707 1.00 93.50 525 ASN A CA 1
ATOM 4208 C C . ASN A 1 525 ? 10.799 -13.065 28.210 1.00 93.50 525 ASN A C 1
ATOM 4210 O O . ASN A 1 525 ? 10.737 -12.100 27.449 1.00 93.50 525 ASN A O 1
ATOM 4214 N N . ALA A 1 526 ? 11.051 -14.306 27.788 1.00 93.44 526 ALA A N 1
ATOM 4215 C CA . ALA A 1 526 ? 11.292 -14.637 26.389 1.00 93.44 526 ALA A CA 1
ATOM 4216 C C . ALA A 1 526 ? 10.084 -14.288 25.509 1.00 93.44 526 ALA A C 1
ATOM 4218 O O . ALA A 1 526 ? 10.250 -13.660 24.463 1.00 93.44 526 ALA A O 1
ATOM 4219 N N . LEU A 1 527 ? 8.869 -14.620 25.956 1.00 93.50 527 LEU A N 1
ATOM 4220 C CA . LEU A 1 527 ? 7.626 -14.307 25.254 1.00 93.50 527 LEU A CA 1
ATOM 4221 C C . LEU A 1 527 ? 7.440 -12.797 25.084 1.00 93.50 527 LEU A C 1
ATOM 4223 O O . LEU A 1 527 ? 7.136 -12.339 23.986 1.00 93.50 527 LEU A O 1
ATOM 4227 N N . LEU A 1 528 ? 7.666 -12.012 26.141 1.00 94.25 528 LEU A N 1
ATOM 4228 C CA . LEU A 1 528 ? 7.558 -10.553 26.082 1.00 94.25 528 LEU A CA 1
ATOM 4229 C C . LEU A 1 528 ? 8.607 -9.937 25.142 1.00 94.25 528 LEU A C 1
ATOM 4231 O O . LEU A 1 528 ? 8.288 -9.016 24.393 1.00 94.25 528 LEU A O 1
ATOM 4235 N N . THR A 1 529 ? 9.842 -10.452 25.131 1.00 94.12 529 THR A N 1
ATOM 4236 C CA . THR A 1 529 ? 10.886 -10.008 24.191 1.00 94.12 529 THR A CA 1
ATOM 4237 C C . THR A 1 529 ? 10.530 -10.341 22.742 1.00 94.12 529 THR A C 1
ATOM 4239 O O . THR A 1 529 ? 10.666 -9.484 21.866 1.00 94.12 529 THR A O 1
ATOM 4242 N N . LEU A 1 530 ? 10.037 -11.555 22.482 1.00 93.19 530 LEU A N 1
ATOM 4243 C CA . LEU A 1 530 ? 9.571 -11.960 21.154 1.00 93.19 530 LEU A CA 1
ATOM 4244 C C . LEU A 1 530 ? 8.376 -11.120 20.698 1.00 93.19 530 LEU A C 1
ATOM 4246 O O . LEU A 1 530 ? 8.343 -10.700 19.543 1.00 93.19 530 LEU A O 1
ATOM 4250 N N . LEU A 1 531 ? 7.437 -10.827 21.603 1.00 93.38 531 LEU A N 1
ATOM 4251 C CA . LEU A 1 531 ? 6.298 -9.959 21.331 1.00 93.38 531 LEU A CA 1
ATOM 4252 C C . LEU A 1 531 ? 6.767 -8.566 20.905 1.00 93.38 531 LEU A C 1
ATOM 4254 O O . LEU A 1 531 ? 6.340 -8.099 19.856 1.00 93.38 531 LEU A O 1
ATOM 4258 N N . SER A 1 532 ? 7.680 -7.927 21.645 1.00 94.81 532 SER A N 1
ATOM 4259 C CA . SER A 1 532 ? 8.229 -6.625 21.241 1.00 94.81 532 SER A CA 1
ATOM 4260 C C . SER A 1 532 ? 8.855 -6.679 19.846 1.00 94.81 532 SER A C 1
ATOM 4262 O O . SER A 1 532 ? 8.556 -5.822 19.022 1.00 94.81 532 SER A O 1
ATOM 4264 N N . GLY A 1 533 ? 9.670 -7.700 19.551 1.00 95.38 533 GLY A N 1
ATOM 4265 C CA . GLY A 1 533 ? 10.294 -7.855 18.234 1.00 95.38 533 GLY A CA 1
ATOM 4266 C C . GLY A 1 533 ? 9.281 -8.053 17.101 1.00 95.38 533 GLY A C 1
ATOM 4267 O O . GLY A 1 533 ? 9.421 -7.450 16.037 1.00 95.38 533 GLY A O 1
ATOM 4268 N N . LEU A 1 534 ? 8.236 -8.853 17.338 1.00 95.25 534 LEU A N 1
ATOM 4269 C CA . LEU A 1 534 ? 7.147 -9.067 16.384 1.00 95.25 534 LEU A CA 1
ATOM 4270 C C . LEU A 1 534 ? 6.359 -7.778 16.144 1.00 95.25 534 LEU A C 1
ATOM 4272 O O . LEU A 1 534 ? 6.085 -7.444 14.995 1.00 95.25 534 LEU A O 1
ATOM 4276 N N . VAL A 1 535 ? 6.032 -7.041 17.206 1.00 96.88 535 VAL A N 1
ATOM 4277 C CA . VAL A 1 535 ? 5.308 -5.768 17.120 1.00 96.88 535 VAL A CA 1
ATOM 4278 C C . VAL A 1 535 ? 6.132 -4.718 16.379 1.00 96.88 535 VAL A C 1
ATOM 4280 O O . VAL A 1 535 ? 5.595 -4.063 15.495 1.00 96.88 535 VAL A O 1
ATOM 4283 N N . SER A 1 536 ? 7.436 -4.606 16.651 1.00 96.88 536 SER A N 1
ATOM 4284 C CA . SER A 1 536 ? 8.334 -3.723 15.894 1.00 96.88 536 SER A CA 1
ATOM 4285 C C . SER A 1 536 ? 8.374 -4.082 14.407 1.00 96.88 536 SER A C 1
ATOM 4287 O O . SER A 1 536 ? 8.266 -3.203 13.555 1.00 96.88 536 SER A O 1
ATOM 4289 N N . ALA A 1 537 ? 8.496 -5.371 14.073 1.00 96.31 537 ALA A N 1
ATOM 4290 C CA . ALA A 1 537 ? 8.491 -5.817 12.682 1.00 96.31 537 ALA A CA 1
ATOM 4291 C C . ALA A 1 537 ? 7.144 -5.534 11.994 1.00 96.31 537 ALA A C 1
ATOM 4293 O O . ALA A 1 537 ? 7.120 -5.095 10.842 1.00 96.31 537 ALA A O 1
ATOM 4294 N N . ALA A 1 538 ? 6.033 -5.755 12.702 1.00 97.88 538 ALA A N 1
ATOM 4295 C CA . ALA A 1 538 ? 4.695 -5.473 12.206 1.00 97.88 538 ALA A CA 1
ATOM 4296 C C . ALA A 1 538 ? 4.467 -3.969 11.989 1.00 97.88 538 ALA A C 1
ATOM 4298 O O . ALA A 1 538 ? 3.920 -3.599 10.953 1.00 97.88 538 ALA A O 1
ATOM 4299 N N . ASP A 1 539 ? 4.946 -3.110 12.895 1.00 98.00 539 ASP A N 1
ATOM 4300 C CA . ASP A 1 539 ? 4.918 -1.654 12.721 1.00 98.00 539 ASP A CA 1
ATOM 4301 C C . ASP A 1 539 ? 5.733 -1.228 11.497 1.00 98.00 539 ASP A C 1
ATOM 4303 O O . ASP A 1 539 ? 5.216 -0.530 10.629 1.00 98.00 539 ASP A O 1
ATOM 4307 N N . TRP A 1 540 ? 6.967 -1.715 11.331 1.00 96.88 540 TRP A N 1
ATOM 4308 C CA . TRP A 1 540 ? 7.785 -1.373 10.160 1.00 96.88 540 TRP A CA 1
ATOM 4309 C C . TRP A 1 540 ? 7.123 -1.753 8.830 1.00 96.88 540 TRP A C 1
ATOM 4311 O O . TRP A 1 540 ? 7.198 -0.992 7.863 1.00 96.88 540 TRP A O 1
ATOM 4321 N N . LEU A 1 541 ? 6.458 -2.908 8.780 1.00 96.56 541 LEU A N 1
ATOM 4322 C CA . LEU A 1 541 ? 5.719 -3.391 7.612 1.00 96.56 541 LEU A CA 1
ATOM 4323 C C . LEU A 1 541 ? 4.421 -2.603 7.377 1.00 96.56 541 LEU A C 1
ATOM 4325 O O . LEU A 1 541 ? 4.216 -2.099 6.272 1.00 96.56 541 LEU A O 1
ATOM 4329 N N . GLY A 1 542 ? 3.592 -2.434 8.413 1.00 96.06 542 GLY A N 1
ATOM 4330 C CA . GLY A 1 542 ? 2.380 -1.600 8.392 1.00 96.06 542 GLY A CA 1
ATOM 4331 C C . GLY A 1 542 ? 2.689 -0.124 8.138 1.00 96.06 542 GLY A C 1
ATOM 4332 O O . GLY A 1 542 ? 1.830 0.666 7.758 1.00 96.06 542 GLY A O 1
ATOM 4333 N N . SER A 1 543 ? 3.957 0.254 8.290 1.00 94.12 543 SER A N 1
ATOM 4334 C CA . SER A 1 543 ? 4.442 1.591 8.039 1.00 94.12 543 SER A CA 1
ATOM 4335 C C . SER A 1 543 ? 4.798 1.894 6.580 1.00 94.12 543 SER A C 1
ATOM 4337 O O . SER A 1 543 ? 5.046 3.063 6.266 1.00 94.12 543 SER A O 1
ATOM 4339 N N . MET A 1 544 ? 4.822 0.895 5.695 1.00 93.56 544 MET A N 1
ATOM 4340 C CA . MET A 1 544 ? 5.206 1.061 4.292 1.00 93.56 544 MET A CA 1
ATOM 4341 C C . MET A 1 544 ? 4.071 1.677 3.457 1.00 93.56 544 MET A C 1
ATOM 4343 O O . MET A 1 544 ? 3.203 0.962 2.965 1.00 93.56 544 MET A O 1
ATOM 4347 N N . GLU A 1 545 ? 4.132 2.988 3.203 1.00 89.62 545 GLU A N 1
ATOM 4348 C CA . GLU A 1 545 ? 3.097 3.751 2.468 1.00 89.62 545 GLU A CA 1
ATOM 4349 C C . GLU A 1 545 ? 2.746 3.175 1.087 1.00 89.62 545 GLU A C 1
ATOM 4351 O O . GLU A 1 545 ? 1.609 3.277 0.638 1.00 89.62 545 GLU A O 1
ATOM 4356 N N . ARG A 1 546 ? 3.703 2.511 0.422 1.00 89.50 546 ARG A N 1
ATOM 4357 C CA . ARG A 1 546 ? 3.470 1.835 -0.867 1.00 89.50 546 ARG A CA 1
ATOM 4358 C C . ARG A 1 546 ? 2.455 0.685 -0.790 1.00 89.50 546 ARG A C 1
ATOM 4360 O O . ARG A 1 546 ? 1.914 0.301 -1.819 1.00 89.50 546 ARG A O 1
ATOM 4367 N N . PHE A 1 547 ? 2.265 0.102 0.394 1.00 92.25 547 PHE A N 1
ATOM 4368 C CA . PHE A 1 547 ? 1.322 -0.989 0.655 1.00 92.25 547 PHE A CA 1
ATOM 4369 C C . PHE A 1 547 ? 0.113 -0.512 1.464 1.00 92.25 547 PHE A C 1
ATOM 4371 O O . PHE A 1 547 ? -0.998 -0.980 1.229 1.00 92.25 547 PHE A O 1
ATOM 4378 N N . PHE A 1 548 ? 0.328 0.453 2.360 1.00 94.25 548 PHE A N 1
ATOM 4379 C CA . PHE A 1 548 ? -0.687 1.041 3.232 1.00 94.25 548 PHE A CA 1
ATOM 4380 C C . PHE A 1 548 ? -0.828 2.546 2.934 1.00 94.25 548 PHE A C 1
ATOM 4382 O O . PHE A 1 548 ? -0.287 3.382 3.664 1.00 94.25 548 PHE A O 1
ATOM 4389 N N . PRO A 1 549 ? -1.485 2.923 1.819 1.00 91.06 549 PRO A N 1
ATOM 4390 C CA . PRO A 1 549 ? -1.735 4.321 1.489 1.00 91.06 549 PRO A CA 1
ATOM 4391 C C . PRO A 1 549 ? -2.721 4.952 2.478 1.00 91.06 549 PRO A C 1
ATOM 4393 O O . PRO A 1 549 ? -3.569 4.275 3.063 1.00 91.06 549 PRO A O 1
ATOM 4396 N N . TYR A 1 550 ? -2.640 6.272 2.640 1.00 91.12 550 TYR A N 1
ATOM 4397 C CA . TYR A 1 550 ? -3.412 6.971 3.662 1.00 91.12 550 TYR A CA 1
ATOM 4398 C C . TYR A 1 550 ? -4.929 6.884 3.423 1.00 91.12 550 TYR A C 1
ATOM 4400 O O . TYR A 1 550 ? -5.439 7.282 2.377 1.00 91.12 550 TYR A O 1
ATOM 4408 N N . ALA A 1 551 ? -5.656 6.377 4.421 1.00 88.06 551 ALA A N 1
ATOM 4409 C CA . ALA A 1 551 ? -7.114 6.298 4.420 1.00 88.06 551 ALA A CA 1
ATOM 4410 C C . ALA A 1 551 ? -7.804 7.667 4.566 1.00 88.06 551 ALA A C 1
ATOM 4412 O O . ALA A 1 551 ? -7.352 8.535 5.312 1.00 88.06 551 ALA A O 1
ATOM 4413 N N . THR A 1 552 ? -8.955 7.826 3.908 1.00 83.06 552 THR A N 1
ATOM 4414 C CA . THR A 1 552 ? -9.821 9.009 4.018 1.00 83.06 552 THR A CA 1
ATOM 4415 C C . THR A 1 552 ? -10.999 8.756 4.956 1.00 83.06 552 THR A C 1
ATOM 4417 O O . THR A 1 552 ? -11.682 7.742 4.826 1.00 83.06 552 THR A O 1
ATOM 4420 N N . LEU A 1 553 ? -11.280 9.700 5.854 1.00 83.94 553 LEU A N 1
ATOM 4421 C CA . LEU A 1 553 ? -12.385 9.614 6.813 1.00 83.94 553 LEU A CA 1
ATOM 4422 C C . LEU A 1 553 ? -13.764 9.924 6.186 1.00 83.94 553 LEU A C 1
ATOM 4424 O O . LEU A 1 553 ? -13.833 10.692 5.222 1.00 83.94 553 LEU A O 1
ATOM 4428 N N . PRO A 1 554 ? -14.872 9.409 6.761 1.00 88.50 554 PRO A N 1
ATOM 4429 C CA . PRO A 1 554 ? -14.930 8.416 7.839 1.00 88.50 554 PRO A CA 1
ATOM 4430 C C . PRO A 1 554 ? -14.628 7.001 7.332 1.00 88.50 554 PRO A C 1
ATOM 4432 O O . PRO A 1 554 ? -14.975 6.648 6.200 1.00 88.50 554 PRO A O 1
ATOM 4435 N N . VAL A 1 555 ? -14.043 6.183 8.207 1.00 87.62 555 VAL A N 1
ATOM 4436 C CA . VAL A 1 555 ? -13.677 4.790 7.923 1.00 87.62 555 VAL A CA 1
ATOM 4437 C C . VAL A 1 555 ? -14.561 3.838 8.730 1.00 87.62 555 VAL A C 1
ATOM 4439 O O . VAL A 1 555 ? -14.848 4.088 9.900 1.00 87.62 555 VAL A O 1
ATOM 4442 N N . ASP A 1 556 ? -14.990 2.744 8.101 1.00 90.56 556 ASP A N 1
ATOM 4443 C CA . ASP A 1 556 ? -15.580 1.587 8.780 1.00 90.56 556 ASP A CA 1
ATOM 4444 C C . ASP A 1 556 ? -14.438 0.642 9.201 1.00 90.56 556 ASP A C 1
ATOM 4446 O O . ASP A 1 556 ? -13.751 0.121 8.316 1.00 90.56 556 ASP A O 1
ATOM 4450 N N . PRO A 1 557 ? -14.195 0.427 10.509 1.00 93.06 557 PRO A N 1
ATOM 4451 C CA . PRO A 1 557 ? -13.073 -0.386 10.978 1.00 93.06 557 PRO A CA 1
ATOM 4452 C C . PRO A 1 557 ? -13.080 -1.830 10.467 1.00 93.06 557 PRO A C 1
ATOM 4454 O O . PRO A 1 557 ? -12.012 -2.380 10.204 1.00 93.06 557 PRO A O 1
ATOM 4457 N N . VAL A 1 558 ? -14.257 -2.442 10.291 1.00 92.56 558 VAL A N 1
ATOM 4458 C CA . VAL A 1 558 ? -14.372 -3.836 9.837 1.00 92.56 558 VAL A CA 1
ATOM 4459 C C . VAL A 1 558 ? -13.971 -3.925 8.372 1.00 92.56 558 VAL A C 1
ATOM 4461 O O . VAL A 1 558 ? -13.056 -4.674 8.036 1.00 92.56 558 VAL A O 1
ATOM 4464 N N . ARG A 1 559 ? -14.562 -3.089 7.510 1.00 89.88 559 ARG A N 1
ATOM 4465 C CA . ARG A 1 559 ? -14.198 -3.058 6.081 1.00 89.88 559 ARG A CA 1
ATOM 4466 C C . ARG A 1 559 ? -12.736 -2.680 5.872 1.00 89.88 559 ARG A C 1
ATOM 4468 O O . ARG A 1 559 ? -12.047 -3.262 5.037 1.00 89.88 559 ARG A O 1
ATOM 4475 N N . TYR A 1 560 ? -12.242 -1.727 6.660 1.00 94.81 560 TYR A N 1
ATOM 4476 C CA . TYR A 1 560 ? -10.841 -1.334 6.606 1.00 94.81 560 TYR A CA 1
ATOM 4477 C C . TYR A 1 560 ? -9.911 -2.484 6.999 1.00 94.81 560 TYR A C 1
ATOM 4479 O O . TYR A 1 560 ? -8.889 -2.682 6.350 1.00 94.81 560 TYR A O 1
ATOM 4487 N N . SER A 1 561 ? -10.278 -3.283 8.005 1.00 96.62 561 SER A N 1
ATOM 4488 C CA . SER A 1 561 ? -9.486 -4.449 8.402 1.00 96.62 561 SER A CA 1
ATOM 4489 C C . SER A 1 561 ? -9.357 -5.481 7.281 1.00 96.62 561 SER A C 1
ATOM 4491 O O . SER A 1 561 ? -8.251 -5.945 7.027 1.00 96.62 561 SER A O 1
ATOM 4493 N N . GLU A 1 562 ? -10.436 -5.762 6.542 1.00 93.94 562 GLU A N 1
ATOM 4494 C CA . GLU A 1 562 ? -10.427 -6.700 5.411 1.00 93.94 562 GLU A CA 1
ATOM 4495 C C . GLU A 1 562 ? -9.485 -6.224 4.298 1.00 93.94 562 GLU A C 1
ATOM 4497 O O . GLU A 1 562 ? -8.731 -7.010 3.710 1.00 93.94 562 GLU A O 1
ATOM 4502 N N . ARG A 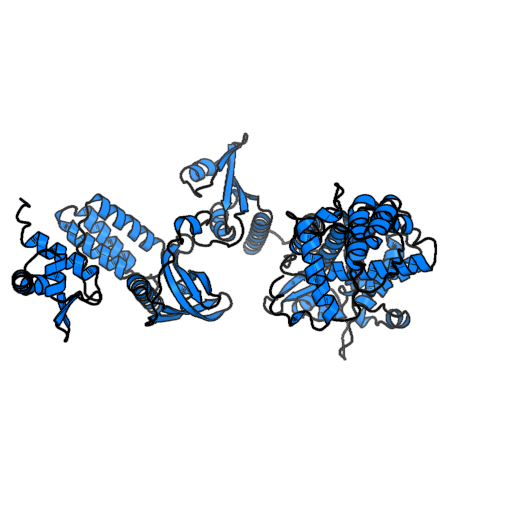1 563 ? -9.494 -4.914 4.026 1.00 93.38 563 ARG A N 1
ATOM 4503 C CA . ARG A 1 563 ? -8.557 -4.271 3.102 1.00 93.38 563 ARG A CA 1
ATOM 4504 C C . ARG A 1 563 ? -7.116 -4.378 3.609 1.00 93.38 563 ARG A C 1
ATOM 4506 O O . ARG A 1 563 ? -6.243 -4.805 2.851 1.00 93.38 563 ARG A O 1
ATOM 4513 N N . ALA A 1 564 ? -6.869 -4.044 4.873 1.00 96.50 564 ALA A N 1
ATOM 4514 C CA . ALA A 1 564 ? -5.546 -4.103 5.484 1.00 96.50 564 ALA A CA 1
ATOM 4515 C C . ALA A 1 564 ? -4.979 -5.535 5.507 1.00 96.50 564 ALA A C 1
ATOM 4517 O O . ALA A 1 564 ? -3.787 -5.716 5.269 1.00 96.50 564 ALA A O 1
ATOM 4518 N N . THR A 1 565 ? -5.811 -6.574 5.673 1.00 97.25 565 THR A N 1
ATOM 4519 C CA . THR A 1 565 ? -5.384 -7.979 5.531 1.00 97.25 565 THR A CA 1
ATOM 4520 C C . THR A 1 565 ? -4.852 -8.266 4.124 1.00 97.25 565 THR A C 1
ATOM 4522 O O . THR A 1 565 ? -3.788 -8.871 3.966 1.00 97.25 565 THR A O 1
ATOM 4525 N N . LYS A 1 566 ? -5.558 -7.815 3.075 1.00 95.88 566 LYS A N 1
ATOM 4526 C CA . LYS A 1 566 ? -5.113 -7.994 1.679 1.00 95.88 566 LYS A CA 1
ATOM 4527 C C . LYS A 1 566 ? -3.792 -7.260 1.422 1.00 95.88 566 LYS A C 1
ATOM 4529 O O . LYS A 1 566 ? -2.887 -7.830 0.811 1.00 95.88 566 LYS A O 1
ATOM 4534 N N . GLN A 1 567 ? -3.663 -6.034 1.927 1.00 96.06 567 GLN A N 1
ATOM 4535 C CA . GLN A 1 567 ? -2.445 -5.224 1.814 1.00 96.06 567 GLN A CA 1
ATOM 4536 C C . GLN A 1 567 ? -1.261 -5.856 2.559 1.00 96.06 567 GLN A C 1
ATOM 4538 O O . GLN A 1 567 ? -0.170 -5.952 1.998 1.00 96.06 567 GLN A O 1
ATOM 4543 N N . ALA A 1 568 ? -1.478 -6.367 3.773 1.00 97.88 568 ALA A N 1
ATOM 4544 C CA . ALA A 1 568 ? -0.468 -7.083 4.546 1.00 97.88 568 ALA A CA 1
ATOM 4545 C C . ALA A 1 568 ? 0.041 -8.321 3.800 1.00 97.88 568 ALA A C 1
ATOM 4547 O O . ALA A 1 568 ? 1.254 -8.487 3.642 1.00 97.88 568 ALA A O 1
ATOM 4548 N N . ARG A 1 569 ? -0.866 -9.148 3.261 1.00 96.75 569 ARG A N 1
ATOM 4549 C CA . ARG A 1 569 ? -0.495 -10.313 2.442 1.00 96.75 569 ARG A CA 1
ATOM 4550 C C . ARG A 1 569 ? 0.300 -9.897 1.207 1.00 96.75 569 ARG A C 1
ATOM 4552 O O . ARG A 1 569 ? 1.331 -10.499 0.913 1.00 96.75 569 ARG A O 1
ATOM 4559 N N . GLN A 1 570 ? -0.123 -8.844 0.508 1.00 94.69 570 GLN A N 1
ATOM 4560 C CA . GLN A 1 570 ? 0.609 -8.327 -0.648 1.00 94.69 570 GLN A CA 1
ATOM 4561 C C . GLN A 1 570 ? 2.022 -7.857 -0.265 1.00 94.69 570 GLN A C 1
ATOM 4563 O O . GLN A 1 570 ? 2.983 -8.185 -0.963 1.00 94.69 570 GLN A O 1
ATOM 4568 N N . ALA A 1 571 ? 2.161 -7.126 0.844 1.00 95.00 571 ALA A N 1
ATOM 4569 C CA . ALA A 1 571 ? 3.444 -6.645 1.344 1.00 95.00 571 ALA A CA 1
ATOM 4570 C C . ALA A 1 571 ? 4.390 -7.808 1.670 1.00 95.00 571 ALA A C 1
ATOM 4572 O O . ALA A 1 571 ? 5.513 -7.856 1.168 1.00 95.00 571 ALA A O 1
ATOM 4573 N N . LEU A 1 572 ? 3.912 -8.779 2.450 1.00 94.44 572 LEU A N 1
ATOM 4574 C CA . LEU A 1 572 ? 4.671 -9.965 2.850 1.00 94.44 572 LEU A CA 1
ATOM 4575 C C . LEU A 1 572 ? 5.068 -10.827 1.645 1.00 94.44 572 LEU A C 1
ATOM 4577 O O . LEU A 1 572 ? 6.191 -11.329 1.600 1.00 94.44 572 LEU A O 1
ATOM 4581 N N . HIS A 1 573 ? 4.181 -10.973 0.656 1.00 92.38 573 HIS A N 1
ATOM 4582 C CA . HIS A 1 573 ? 4.467 -11.727 -0.563 1.00 92.38 573 HIS A CA 1
ATOM 4583 C C . HIS A 1 573 ? 5.523 -11.026 -1.419 1.00 92.38 573 HIS A C 1
ATOM 4585 O O . HIS A 1 573 ? 6.499 -11.653 -1.823 1.00 92.38 573 HIS A O 1
ATOM 4591 N N . LYS A 1 574 ? 5.386 -9.713 -1.660 1.00 90.19 574 LYS A N 1
ATOM 4592 C CA . LYS A 1 574 ? 6.386 -8.949 -2.429 1.00 90.19 574 LYS A CA 1
ATOM 4593 C C . LYS A 1 574 ? 7.747 -8.909 -1.739 1.00 90.19 574 LYS A C 1
ATOM 4595 O O . LYS A 1 574 ? 8.766 -8.895 -2.415 1.00 90.19 574 LYS A O 1
ATOM 4600 N N . LEU A 1 575 ? 7.768 -8.910 -0.408 1.00 88.81 575 LEU A N 1
ATOM 4601 C CA . LEU A 1 575 ? 8.998 -9.010 0.372 1.00 88.81 575 LEU A CA 1
ATOM 4602 C C . LEU A 1 575 ? 9.520 -10.452 0.478 1.00 88.81 575 LEU A C 1
ATOM 4604 O O . LEU A 1 575 ? 10.550 -10.658 1.107 1.00 88.81 575 LEU A O 1
ATOM 4608 N N . GLY A 1 576 ? 8.841 -11.460 -0.078 1.00 88.38 576 GLY A N 1
ATOM 4609 C CA . GLY A 1 576 ? 9.259 -12.866 -0.029 1.00 88.38 576 GLY A CA 1
ATOM 4610 C C . GLY A 1 576 ? 9.290 -13.478 1.379 1.00 88.38 576 GLY A C 1
ATOM 4611 O O . GLY A 1 576 ? 10.029 -14.432 1.626 1.00 88.38 576 GLY A O 1
ATOM 4612 N N . TRP A 1 577 ? 8.522 -12.921 2.322 1.00 89.56 577 TRP A N 1
ATOM 4613 C CA . TRP A 1 577 ? 8.315 -13.507 3.657 1.00 89.56 577 TRP A CA 1
ATOM 4614 C C . TRP A 1 577 ? 7.299 -14.654 3.608 1.00 89.56 577 TRP A C 1
ATOM 4616 O O . TRP A 1 577 ? 7.343 -15.560 4.437 1.00 89.56 577 TRP A O 1
ATOM 4626 N N . ILE A 1 578 ? 6.409 -14.621 2.614 1.00 90.00 578 ILE A N 1
ATOM 4627 C CA . ILE A 1 578 ? 5.452 -15.679 2.269 1.00 90.00 578 ILE A CA 1
ATOM 4628 C C . ILE A 1 578 ? 5.564 -15.998 0.768 1.00 90.00 578 ILE A C 1
ATOM 4630 O O . ILE A 1 578 ? 6.312 -15.340 0.048 1.00 90.00 578 ILE A O 1
ATOM 4634 N N . GLY A 1 579 ? 4.822 -16.999 0.285 1.00 83.25 579 GLY A N 1
ATOM 4635 C CA . GLY A 1 579 ? 4.849 -17.417 -1.129 1.00 83.25 579 GLY A CA 1
ATOM 4636 C C . GLY A 1 579 ? 5.791 -18.590 -1.429 1.00 83.25 579 GLY A C 1
ATOM 4637 O O . GLY A 1 579 ? 5.912 -19.017 -2.574 1.00 83.25 579 GLY A O 1
ATOM 4638 N N . TRP A 1 580 ? 6.417 -19.164 -0.402 1.00 84.94 580 TRP A N 1
ATOM 4639 C CA . TRP A 1 580 ? 7.154 -20.422 -0.485 1.00 84.94 580 TRP A CA 1
ATOM 4640 C C . TRP A 1 580 ? 6.763 -21.335 0.679 1.00 84.94 580 TRP A C 1
ATOM 4642 O O . TRP A 1 580 ? 6.290 -20.884 1.723 1.00 84.94 580 TRP A O 1
ATOM 4652 N N . SER A 1 581 ? 6.910 -22.644 0.485 1.00 84.38 581 SER A N 1
ATOM 4653 C CA . SER A 1 581 ? 6.570 -23.651 1.492 1.00 84.38 581 SER A CA 1
ATOM 4654 C C . SER A 1 581 ? 7.755 -24.573 1.749 1.00 84.38 581 SER A C 1
ATOM 4656 O O . SER A 1 581 ? 8.494 -24.868 0.808 1.00 84.38 581 SER A O 1
ATOM 4658 N N . PRO A 1 582 ? 7.931 -25.066 2.989 1.00 87.38 582 PRO A N 1
ATOM 4659 C CA . PRO A 1 582 ? 8.938 -26.070 3.276 1.00 87.38 582 PRO A CA 1
ATOM 4660 C C . PRO A 1 582 ? 8.756 -27.300 2.380 1.00 87.38 582 PRO A C 1
ATOM 4662 O O . PRO A 1 582 ? 7.619 -27.682 2.075 1.00 87.38 582 PRO A O 1
ATOM 4665 N N . PRO A 1 583 ? 9.852 -27.943 1.965 1.00 87.69 583 PRO A N 1
ATOM 4666 C CA . PRO A 1 583 ? 9.794 -29.017 0.999 1.00 87.69 583 PRO A CA 1
ATOM 4667 C C . PRO A 1 583 ? 9.060 -30.231 1.567 1.00 87.69 583 PRO A C 1
ATOM 4669 O O . PRO A 1 583 ? 9.146 -30.562 2.750 1.00 87.69 583 PRO A O 1
ATOM 4672 N N . THR A 1 584 ? 8.342 -30.937 0.699 1.00 87.06 584 THR A N 1
ATOM 4673 C CA . THR A 1 584 ? 7.686 -32.207 1.039 1.00 87.06 584 THR A CA 1
ATOM 4674 C C . THR A 1 584 ? 8.551 -33.404 0.656 1.00 87.06 584 THR A C 1
ATOM 4676 O O . THR A 1 584 ? 8.601 -34.393 1.383 1.00 87.06 584 THR A O 1
ATOM 4679 N N . GLN A 1 585 ? 9.284 -33.294 -0.453 1.00 89.00 585 GLN A N 1
ATOM 4680 C CA . GLN A 1 585 ? 10.129 -34.356 -0.989 1.00 89.00 585 GLN A CA 1
ATOM 4681 C C . GLN A 1 585 ? 11.552 -34.276 -0.435 1.00 89.00 585 GLN A C 1
ATOM 4683 O O . GLN A 1 585 ? 12.136 -33.191 -0.331 1.00 89.00 585 GLN A O 1
ATOM 4688 N N . ALA A 1 586 ? 12.126 -35.433 -0.106 1.00 88.06 586 ALA A N 1
ATOM 4689 C CA . ALA A 1 586 ? 13.547 -35.539 0.200 1.00 88.06 586 ALA A CA 1
ATOM 4690 C C . ALA A 1 586 ? 14.383 -35.275 -1.061 1.00 88.06 586 ALA A C 1
ATOM 4692 O O . ALA A 1 586 ? 13.954 -35.590 -2.169 1.00 88.06 586 ALA A O 1
ATOM 4693 N N . ARG A 1 587 ? 15.568 -34.695 -0.875 1.00 90.00 587 ARG A N 1
ATOM 4694 C CA . ARG A 1 587 ? 16.608 -34.593 -1.899 1.00 90.00 587 ARG A CA 1
ATOM 4695 C C . ARG A 1 587 ? 17.849 -35.285 -1.366 1.00 90.00 587 ARG A C 1
ATOM 4697 O O . ARG A 1 587 ? 18.189 -35.142 -0.193 1.00 90.00 587 ARG A O 1
ATOM 4704 N N . SER A 1 588 ? 18.501 -36.052 -2.220 1.00 91.50 588 SER A N 1
ATOM 4705 C CA . SER A 1 588 ? 19.820 -36.595 -1.940 1.00 91.50 588 SER A CA 1
ATOM 4706 C C . SER A 1 588 ? 20.853 -35.469 -1.863 1.00 91.50 588 SER A C 1
ATOM 4708 O O . SER A 1 588 ? 20.661 -34.373 -2.396 1.00 91.50 588 SER A O 1
ATOM 4710 N N . PHE A 1 589 ? 21.984 -35.752 -1.220 1.00 93.62 589 PHE A N 1
ATOM 4711 C CA . PHE A 1 589 ? 23.084 -34.799 -1.119 1.00 93.62 589 PHE A CA 1
ATOM 4712 C C . PHE A 1 589 ? 23.542 -34.305 -2.500 1.00 93.62 589 PHE A C 1
ATOM 4714 O O . PHE A 1 589 ? 23.676 -33.101 -2.710 1.00 93.62 589 PHE A O 1
ATOM 4721 N N . SER A 1 590 ? 23.697 -35.219 -3.462 1.00 91.62 590 SER A N 1
ATOM 4722 C CA . SER A 1 590 ? 24.176 -34.893 -4.809 1.00 91.62 590 SER A CA 1
ATOM 4723 C C . SER A 1 590 ? 23.187 -34.082 -5.655 1.00 91.62 590 SER A C 1
ATOM 4725 O O . SER A 1 590 ? 23.593 -33.431 -6.615 1.00 91.62 590 SER A O 1
ATOM 4727 N N . GLU A 1 591 ? 21.896 -34.078 -5.305 1.00 90.56 591 GLU A N 1
ATOM 4728 C CA . GLU A 1 591 ? 20.912 -33.188 -5.935 1.00 90.56 591 GLU A CA 1
ATOM 4729 C C . GLU A 1 591 ? 21.006 -31.746 -5.414 1.00 90.56 591 GLU A C 1
ATOM 4731 O O . GLU A 1 591 ? 20.698 -30.808 -6.149 1.00 90.56 591 GLU A O 1
ATOM 4736 N N . LEU A 1 592 ? 21.431 -31.552 -4.160 1.00 91.75 592 LEU A N 1
ATOM 4737 C CA . LEU A 1 592 ? 21.622 -30.222 -3.567 1.00 91.75 592 LEU A CA 1
ATOM 4738 C C . LEU A 1 592 ? 22.992 -29.634 -3.936 1.00 91.75 592 LEU A C 1
ATOM 4740 O O . LEU A 1 592 ? 23.107 -28.458 -4.294 1.00 91.75 592 LEU A O 1
ATOM 4744 N N . PHE A 1 593 ? 24.034 -30.461 -3.897 1.00 91.81 593 PHE A N 1
ATOM 4745 C CA . PHE A 1 593 ? 25.418 -30.085 -4.157 1.00 91.81 593 PHE A CA 1
ATOM 4746 C C . PHE A 1 593 ? 25.936 -31.016 -5.247 1.00 91.81 593 PHE A C 1
ATOM 4748 O O . PHE A 1 593 ? 26.008 -32.209 -5.012 1.00 91.81 593 PHE A O 1
ATOM 4755 N N . THR A 1 594 ? 26.273 -30.509 -6.432 1.00 88.50 594 THR A N 1
ATOM 4756 C CA . THR A 1 594 ? 26.586 -31.248 -7.681 1.00 88.50 594 THR A CA 1
ATOM 4757 C C . THR A 1 594 ? 27.814 -32.182 -7.645 1.00 88.50 594 THR A C 1
ATOM 4759 O O . THR A 1 594 ? 28.444 -32.441 -8.669 1.00 88.50 594 THR A O 1
ATOM 4762 N N . PHE A 1 595 ? 28.182 -32.696 -6.475 1.00 90.88 595 PHE A N 1
ATOM 4763 C CA . PHE A 1 595 ? 29.279 -33.614 -6.221 1.00 90.88 595 PHE A CA 1
ATOM 4764 C C . PHE A 1 595 ? 28.849 -34.742 -5.263 1.00 90.88 595 PHE A C 1
ATOM 4766 O O . PHE A 1 595 ? 27.810 -34.686 -4.601 1.00 90.88 595 PHE A O 1
ATOM 4773 N N . SER A 1 596 ? 29.653 -35.802 -5.196 1.00 91.81 596 SER A N 1
ATOM 4774 C CA . SER A 1 596 ? 29.404 -36.934 -4.294 1.00 91.81 596 SER A CA 1
ATOM 4775 C C . SER A 1 596 ? 29.817 -36.609 -2.853 1.00 91.81 596 SER A C 1
ATOM 4777 O O . SER A 1 596 ? 30.857 -35.969 -2.661 1.00 91.81 596 SER A O 1
ATOM 4779 N N . PRO A 1 597 ? 29.056 -37.058 -1.838 1.00 94.38 597 PRO A N 1
ATOM 4780 C CA . PRO A 1 597 ? 29.392 -36.801 -0.444 1.00 94.38 597 PRO A CA 1
ATOM 4781 C C . PRO A 1 597 ? 30.760 -37.387 -0.074 1.00 94.38 597 PRO A C 1
ATOM 4783 O O . PRO A 1 597 ? 31.228 -38.383 -0.625 1.00 94.38 597 PRO A O 1
ATOM 4786 N N . ARG A 1 598 ? 31.434 -36.712 0.854 1.00 94.00 598 ARG A N 1
ATOM 4787 C CA . ARG A 1 598 ? 32.690 -37.153 1.472 1.00 94.00 598 ARG A CA 1
ATOM 4788 C C . ARG A 1 598 ? 32.393 -37.980 2.727 1.00 94.00 598 ARG A C 1
ATOM 4790 O O . ARG A 1 598 ? 31.338 -37.771 3.318 1.00 94.00 598 ARG A O 1
ATOM 4797 N N . PRO A 1 599 ? 33.357 -38.756 3.265 1.00 93.25 599 PRO A N 1
ATOM 4798 C CA . PRO A 1 599 ? 33.111 -39.605 4.437 1.00 93.25 599 PRO A CA 1
ATOM 4799 C C . PRO A 1 599 ? 32.494 -38.877 5.646 1.00 93.25 599 PRO A C 1
ATOM 4801 O O . PRO A 1 599 ? 31.569 -39.380 6.272 1.00 93.25 599 PRO A O 1
ATOM 4804 N N . ALA A 1 600 ? 32.945 -37.651 5.946 1.00 91.56 600 ALA A N 1
ATOM 4805 C CA . ALA A 1 600 ? 32.369 -36.846 7.031 1.00 91.56 600 ALA A CA 1
ATOM 4806 C C . ALA A 1 600 ? 30.933 -36.361 6.737 1.00 91.56 600 ALA A C 1
ATOM 4808 O O . ALA A 1 600 ? 30.145 -36.162 7.657 1.00 91.56 600 ALA A O 1
ATOM 4809 N N . GLN A 1 601 ? 30.588 -36.153 5.463 1.00 95.56 601 GLN A N 1
ATOM 4810 C CA . GLN A 1 601 ? 29.238 -35.788 5.032 1.00 95.56 601 GLN A CA 1
ATOM 4811 C C . GLN A 1 601 ? 28.309 -37.005 5.061 1.00 95.56 601 GLN A C 1
ATOM 4813 O O . GLN A 1 601 ? 27.180 -36.854 5.513 1.00 95.56 601 GLN A O 1
ATOM 4818 N N . ASP A 1 602 ? 28.788 -38.198 4.690 1.00 95.19 602 ASP A N 1
ATOM 4819 C CA . ASP A 1 602 ? 28.026 -39.453 4.796 1.00 95.19 602 ASP A CA 1
ATOM 4820 C C . ASP A 1 602 ? 27.580 -39.724 6.234 1.00 95.19 602 ASP A C 1
ATOM 4822 O O . ASP A 1 602 ? 26.403 -39.983 6.480 1.00 95.19 602 ASP A O 1
ATOM 4826 N N . THR A 1 603 ? 28.475 -39.538 7.211 1.00 94.25 603 THR A N 1
ATOM 4827 C CA . THR A 1 603 ? 28.114 -39.659 8.635 1.00 94.25 603 THR A CA 1
ATOM 4828 C C . THR A 1 603 ? 26.990 -38.695 9.031 1.00 94.25 603 THR A C 1
ATOM 4830 O O . THR A 1 603 ? 26.106 -39.051 9.809 1.00 94.25 603 THR A O 1
ATOM 4833 N N . VAL A 1 604 ? 26.987 -37.473 8.486 1.00 94.62 604 VAL A N 1
ATOM 4834 C CA . VAL A 1 604 ? 25.927 -36.486 8.749 1.00 94.62 604 VAL A CA 1
ATOM 4835 C C . VAL A 1 604 ? 24.625 -36.855 8.037 1.00 94.62 604 VAL A C 1
ATOM 4837 O O . VAL A 1 604 ? 23.556 -36.666 8.612 1.00 94.62 604 VAL A O 1
ATOM 4840 N N . ILE A 1 605 ? 24.692 -37.405 6.823 1.00 94.94 605 ILE A N 1
ATOM 4841 C CA . ILE A 1 605 ? 23.523 -37.889 6.078 1.00 94.94 605 ILE A CA 1
ATOM 4842 C C . ILE A 1 605 ? 22.835 -39.024 6.845 1.00 94.94 605 ILE A C 1
ATOM 4844 O O . ILE A 1 605 ? 21.613 -39.004 6.998 1.00 94.94 605 ILE A O 1
ATOM 4848 N N . GLU A 1 606 ? 23.607 -39.974 7.376 1.00 94.44 606 GLU A N 1
ATOM 4849 C CA . GLU A 1 606 ? 23.098 -41.060 8.221 1.00 94.44 606 GLU A CA 1
ATOM 4850 C C . GLU A 1 606 ? 22.517 -40.540 9.542 1.00 94.44 606 GLU A C 1
ATOM 4852 O O . GLU A 1 606 ? 21.443 -40.974 9.964 1.00 94.44 606 GLU A O 1
ATOM 4857 N N . LEU A 1 607 ? 23.195 -39.581 10.185 1.00 93.81 607 LEU A N 1
ATOM 4858 C CA . LEU A 1 607 ? 22.711 -38.951 11.413 1.00 93.81 607 LEU A CA 1
ATOM 4859 C C . LEU A 1 607 ? 21.382 -38.224 11.182 1.00 93.81 607 LEU A C 1
ATOM 4861 O O . LEU A 1 607 ? 20.466 -38.377 11.985 1.00 93.81 607 LEU A O 1
ATOM 4865 N N . ALA A 1 608 ? 21.256 -37.472 10.084 1.00 92.56 608 ALA A N 1
ATOM 4866 C CA . ALA A 1 608 ? 20.060 -36.697 9.759 1.00 92.56 608 ALA A CA 1
ATOM 4867 C C . ALA A 1 608 ? 18.798 -37.569 9.759 1.00 92.56 608 ALA A C 1
ATOM 4869 O O . ALA A 1 608 ? 17.768 -37.160 10.285 1.00 92.56 608 ALA A O 1
ATOM 4870 N N . GLN A 1 609 ? 18.881 -38.809 9.266 1.00 89.44 609 GLN A N 1
ATOM 4871 C CA . GLN A 1 609 ? 17.747 -39.742 9.246 1.00 89.44 609 GLN A CA 1
ATOM 4872 C C . GLN A 1 609 ? 17.188 -40.067 10.640 1.00 89.44 609 GLN A C 1
ATOM 4874 O O . GLN A 1 609 ? 16.036 -40.479 10.747 1.00 89.44 609 GLN A O 1
ATOM 4879 N N . ARG A 1 610 ? 17.981 -39.866 11.699 1.00 90.44 610 ARG A N 1
ATOM 4880 C CA . ARG A 1 610 ? 17.600 -40.092 13.101 1.00 90.44 610 ARG A CA 1
ATOM 4881 C C . ARG A 1 610 ? 17.176 -38.812 13.827 1.00 90.44 610 ARG A C 1
ATOM 4883 O O . ARG A 1 610 ? 16.837 -38.882 15.001 1.00 90.44 610 ARG A O 1
ATOM 4890 N N . LEU A 1 611 ? 17.230 -37.657 13.160 1.00 89.75 611 LEU A N 1
ATOM 4891 C CA . LEU A 1 611 ? 16.879 -36.354 13.724 1.00 89.75 611 LEU A CA 1
ATOM 4892 C C . LEU A 1 611 ? 15.506 -35.917 13.200 1.00 89.75 611 LEU A C 1
ATOM 4894 O O . LEU A 1 611 ? 15.386 -35.366 12.103 1.00 89.75 611 LEU A O 1
ATOM 4898 N N . ASP A 1 612 ? 14.467 -36.161 13.989 1.00 81.88 612 ASP A N 1
ATOM 4899 C CA . ASP A 1 612 ? 13.073 -35.789 13.718 1.00 81.88 612 ASP A CA 1
ATOM 4900 C C . ASP A 1 612 ? 12.601 -34.565 14.525 1.00 81.88 612 ASP A C 1
ATOM 4902 O O . ASP A 1 612 ? 11.492 -34.077 14.316 1.00 81.88 612 ASP A O 1
ATOM 4906 N N . GLN A 1 613 ? 13.458 -34.031 15.401 1.00 80.81 613 GLN A N 1
ATOM 4907 C CA . GLN A 1 613 ? 13.181 -32.869 16.244 1.00 80.81 613 GLN A CA 1
ATOM 4908 C C . GLN A 1 613 ? 14.292 -31.807 16.146 1.00 80.81 613 GLN A C 1
ATOM 4910 O O . GLN A 1 613 ? 15.438 -32.135 15.801 1.00 80.81 613 GLN A O 1
ATOM 4915 N N . PRO A 1 614 ? 13.995 -30.527 16.460 1.00 73.75 614 PRO A N 1
ATOM 4916 C CA . PRO A 1 614 ? 15.012 -29.484 16.573 1.00 73.75 614 PRO A CA 1
ATOM 4917 C C . PRO A 1 614 ? 16.140 -29.917 17.516 1.00 73.75 614 PRO A C 1
ATOM 4919 O O . PRO A 1 614 ? 15.895 -30.251 18.670 1.00 73.75 614 PRO A O 1
ATOM 4922 N N . SER A 1 615 ? 17.374 -29.931 17.014 1.00 89.56 615 SER A N 1
ATOM 4923 C CA . SER A 1 615 ? 18.528 -30.477 17.734 1.00 89.56 615 SER A CA 1
ATOM 4924 C C . SER A 1 615 ? 19.746 -29.572 17.581 1.00 89.56 615 SER A C 1
ATOM 4926 O O . SER A 1 615 ? 19.958 -28.977 16.524 1.00 89.56 615 SER A O 1
ATOM 4928 N N . LEU A 1 616 ? 20.587 -29.509 18.614 1.00 93.62 616 LEU A N 1
ATOM 4929 C CA . LEU A 1 616 ? 21.922 -28.926 18.503 1.00 93.62 616 LEU A CA 1
ATOM 4930 C C . LEU A 1 616 ? 22.885 -29.989 17.965 1.00 93.62 616 LEU A C 1
ATOM 4932 O O . LEU A 1 616 ? 23.118 -31.002 18.621 1.00 93.62 616 LEU A O 1
ATOM 4936 N N . VAL A 1 617 ? 23.460 -29.749 16.787 1.00 94.19 617 VAL A N 1
ATOM 4937 C CA . VAL A 1 617 ? 24.451 -30.644 16.172 1.00 94.19 617 VAL A CA 1
ATOM 4938 C C . VAL A 1 617 ? 25.802 -29.940 16.119 1.00 94.19 617 VAL A C 1
ATOM 4940 O O . VAL A 1 617 ? 25.925 -28.864 15.535 1.00 94.19 617 VAL A O 1
ATOM 4943 N N . ILE A 1 618 ? 26.823 -30.559 16.711 1.00 95.56 618 ILE A N 1
ATOM 4944 C CA . ILE A 1 618 ? 28.204 -30.066 16.697 1.00 95.56 618 ILE A CA 1
ATOM 4945 C C . ILE A 1 618 ? 29.009 -30.933 15.723 1.00 95.56 618 ILE A C 1
ATOM 4947 O O . ILE A 1 618 ? 29.092 -32.146 15.897 1.00 95.56 618 ILE A O 1
ATOM 4951 N N . ILE A 1 619 ? 29.582 -30.314 14.684 1.00 93.88 619 ILE A N 1
ATOM 4952 C CA . ILE A 1 619 ? 30.364 -31.004 13.646 1.00 93.88 619 ILE A CA 1
ATOM 4953 C C . ILE A 1 619 ? 31.840 -30.624 13.781 1.00 93.88 619 ILE A C 1
ATOM 4955 O O . ILE A 1 619 ? 32.259 -29.542 13.360 1.00 93.88 619 ILE A O 1
ATOM 4959 N N . GLU A 1 620 ? 32.643 -31.544 14.305 1.00 94.75 620 GLU A N 1
ATOM 4960 C CA . GLU A 1 620 ? 34.091 -31.384 14.437 1.00 94.75 620 GLU A CA 1
ATOM 4961 C C . GLU A 1 620 ? 34.815 -32.145 13.320 1.00 94.75 620 GLU A C 1
ATOM 4963 O O . GLU A 1 620 ? 34.844 -33.371 13.285 1.00 94.75 620 GLU A O 1
ATOM 4968 N N . ALA A 1 621 ? 35.396 -31.408 12.371 1.00 91.81 621 ALA A N 1
ATOM 4969 C CA . ALA A 1 621 ? 36.170 -31.984 11.271 1.00 91.81 621 ALA A CA 1
ATOM 4970 C C . ALA A 1 621 ? 37.252 -31.004 10.778 1.00 91.81 621 ALA A C 1
ATOM 4972 O O . ALA A 1 621 ? 37.045 -29.783 10.864 1.00 91.81 621 ALA A O 1
ATOM 4973 N N . PRO A 1 622 ? 38.368 -31.485 10.188 1.00 92.25 622 PRO A N 1
ATOM 4974 C CA . PRO A 1 622 ? 39.404 -30.631 9.595 1.00 92.25 622 PRO A CA 1
ATOM 4975 C C . PRO A 1 622 ? 38.868 -29.620 8.566 1.00 92.25 622 PRO A C 1
ATOM 4977 O O . PRO A 1 622 ? 37.758 -29.751 8.036 1.00 92.25 622 PRO A O 1
ATOM 4980 N N . THR A 1 623 ? 39.628 -28.563 8.273 1.00 88.81 623 THR A N 1
ATOM 4981 C CA . THR A 1 623 ? 39.279 -27.609 7.205 1.00 88.81 623 THR A CA 1
ATOM 4982 C C . THR A 1 623 ? 39.231 -28.309 5.845 1.00 88.81 623 THR A C 1
ATOM 4984 O O . THR A 1 623 ? 39.891 -29.316 5.619 1.00 88.81 623 THR A O 1
ATOM 4987 N N . GLY A 1 624 ? 38.371 -27.826 4.945 1.00 85.81 624 GLY A N 1
ATOM 4988 C CA . GLY A 1 624 ? 38.238 -28.411 3.608 1.00 85.81 624 GLY A CA 1
ATOM 4989 C C . GLY A 1 624 ? 37.499 -29.752 3.534 1.00 85.81 624 GLY A C 1
ATOM 4990 O O . GLY A 1 624 ? 37.376 -30.274 2.437 1.00 85.81 624 GLY A O 1
ATOM 4991 N N . THR A 1 625 ? 36.945 -30.286 4.630 1.00 89.75 625 THR A N 1
ATOM 4992 C CA . THR A 1 625 ? 36.179 -31.557 4.649 1.00 89.75 625 THR A CA 1
ATOM 4993 C C . THR A 1 625 ? 34.705 -31.430 4.253 1.00 89.75 625 THR A C 1
ATOM 4995 O O . THR A 1 625 ? 34.057 -32.444 4.026 1.00 89.75 625 THR A O 1
ATOM 4998 N N . GLY A 1 626 ? 34.188 -30.207 4.070 1.00 90.44 626 GLY A N 1
ATOM 4999 C CA . GLY A 1 626 ? 32.812 -29.970 3.602 1.00 90.44 626 GLY A CA 1
ATOM 5000 C C . GLY A 1 626 ? 31.764 -29.780 4.707 1.00 90.44 626 GLY A C 1
ATOM 5001 O O . GLY A 1 626 ? 30.592 -30.081 4.499 1.00 90.44 626 GLY A O 1
ATOM 5002 N N . LYS A 1 627 ? 32.178 -29.258 5.876 1.00 93.56 627 LYS A N 1
ATOM 5003 C CA . LYS A 1 627 ? 31.294 -28.951 7.022 1.00 93.56 627 LYS A CA 1
ATOM 5004 C C . LYS A 1 627 ? 30.104 -28.054 6.668 1.00 93.56 627 LYS A C 1
ATOM 5006 O O . LYS A 1 627 ? 29.037 -28.188 7.252 1.00 93.56 627 LYS A O 1
ATOM 5011 N N . THR A 1 628 ? 30.294 -27.122 5.736 1.00 92.12 628 THR A N 1
ATOM 5012 C CA . THR A 1 628 ? 29.231 -26.212 5.298 1.00 92.12 628 THR A CA 1
ATOM 5013 C C . THR A 1 628 ? 28.084 -26.979 4.652 1.00 92.12 628 THR A C 1
ATOM 5015 O O . THR A 1 628 ? 26.937 -26.787 5.034 1.00 92.12 628 THR A O 1
ATOM 5018 N N . GLU A 1 629 ? 28.381 -27.864 3.704 1.00 94.50 629 GLU A N 1
ATOM 5019 C CA . GLU A 1 629 ? 27.362 -28.662 3.027 1.00 94.50 629 GLU A CA 1
ATOM 5020 C C . GLU A 1 629 ? 26.684 -29.643 3.978 1.00 94.50 629 GLU A C 1
ATOM 5022 O O . GLU A 1 629 ? 25.479 -29.833 3.874 1.00 94.50 629 GLU A O 1
ATOM 5027 N N . SER A 1 630 ? 27.408 -30.188 4.961 1.00 94.94 630 SER A N 1
ATOM 5028 C CA . SER A 1 630 ? 26.798 -30.959 6.050 1.00 94.94 630 SER A CA 1
ATOM 5029 C C . SER A 1 630 ? 25.744 -30.144 6.812 1.00 94.94 630 SER A C 1
ATOM 5031 O O . SER A 1 630 ? 24.640 -30.631 7.043 1.00 94.94 630 SER A O 1
ATOM 5033 N N . ALA A 1 631 ? 26.058 -28.896 7.178 1.00 94.50 631 ALA A N 1
ATOM 5034 C CA . ALA A 1 631 ? 25.127 -28.023 7.894 1.00 94.50 631 ALA A CA 1
ATOM 5035 C C . ALA A 1 631 ? 23.917 -27.620 7.032 1.00 94.50 631 ALA A C 1
ATOM 5037 O O . ALA A 1 631 ? 22.787 -27.629 7.514 1.00 94.50 631 ALA A O 1
ATOM 5038 N N . LEU A 1 632 ? 24.134 -27.311 5.750 1.00 94.56 632 LEU A N 1
ATOM 5039 C CA . LEU A 1 632 ? 23.054 -26.977 4.815 1.00 94.56 632 LEU A CA 1
ATOM 5040 C C . LEU A 1 632 ? 22.162 -28.188 4.500 1.00 94.56 632 LEU A C 1
ATOM 5042 O O . LEU A 1 632 ? 20.951 -28.028 4.376 1.00 94.56 632 LEU A O 1
ATOM 5046 N N . TYR A 1 633 ? 22.730 -29.394 4.431 1.00 94.31 633 TYR A N 1
ATOM 5047 C CA . TYR A 1 633 ? 21.963 -30.633 4.289 1.00 94.31 633 TYR A CA 1
ATOM 5048 C C . TYR A 1 633 ? 21.068 -30.887 5.511 1.00 94.31 633 TYR A C 1
ATOM 5050 O O . TYR A 1 633 ? 19.893 -31.211 5.355 1.00 94.31 633 TYR A O 1
ATOM 5058 N N . LEU A 1 634 ? 21.587 -30.686 6.730 1.00 93.38 634 LEU A N 1
ATOM 5059 C CA . LEU A 1 634 ? 20.780 -30.772 7.954 1.00 93.38 634 LEU A CA 1
ATOM 5060 C C . LEU A 1 634 ? 19.649 -29.736 7.967 1.00 93.38 634 LEU A C 1
ATOM 5062 O O . LEU A 1 634 ? 18.518 -30.074 8.313 1.00 93.38 634 LEU A O 1
ATOM 5066 N N . ALA A 1 635 ? 19.931 -28.500 7.541 1.00 92.50 635 ALA A N 1
ATOM 5067 C CA . ALA A 1 635 ? 18.916 -27.457 7.424 1.00 92.50 635 ALA A CA 1
ATOM 5068 C C . ALA A 1 635 ? 17.811 -27.831 6.419 1.00 92.50 635 ALA A C 1
ATOM 5070 O O . ALA A 1 635 ? 16.634 -27.653 6.727 1.00 92.50 635 ALA A O 1
ATOM 5071 N N . ASP A 1 636 ? 18.155 -28.399 5.256 1.00 92.31 636 ASP A N 1
ATOM 5072 C CA . ASP A 1 636 ? 17.157 -28.905 4.299 1.00 92.31 636 ASP A CA 1
ATOM 5073 C C . ASP A 1 636 ? 16.326 -30.052 4.887 1.00 92.31 636 ASP A C 1
ATOM 5075 O O . ASP A 1 636 ? 15.098 -30.088 4.752 1.00 92.31 636 ASP A O 1
ATOM 5079 N N . HIS A 1 637 ? 16.989 -30.976 5.587 1.00 91.62 637 HIS A N 1
ATOM 5080 C CA . HIS A 1 637 ? 16.316 -32.089 6.240 1.00 91.62 637 HIS A CA 1
ATOM 5081 C C . HIS A 1 637 ? 15.293 -31.593 7.266 1.00 91.62 637 HIS A C 1
ATOM 5083 O O . HIS A 1 637 ? 14.145 -32.028 7.203 1.00 91.62 637 HIS A O 1
ATOM 5089 N N . TRP A 1 638 ? 15.643 -30.634 8.130 1.00 90.69 638 TRP A N 1
ATOM 5090 C CA . TRP A 1 638 ? 14.700 -30.047 9.091 1.00 90.69 638 TRP A CA 1
ATOM 5091 C C . TRP A 1 638 ? 13.646 -29.140 8.456 1.00 90.69 638 TRP A C 1
ATOM 5093 O O . TRP A 1 638 ? 12.512 -29.100 8.940 1.00 90.69 638 TRP A O 1
ATOM 5103 N N . ALA A 1 639 ? 13.950 -28.454 7.352 1.00 90.12 639 ALA A N 1
ATOM 5104 C CA . ALA A 1 639 ? 12.924 -27.767 6.573 1.00 90.12 639 ALA A CA 1
ATOM 5105 C C . ALA A 1 639 ? 11.843 -28.769 6.129 1.00 90.12 639 ALA A C 1
ATOM 5107 O O . ALA A 1 639 ? 10.648 -28.500 6.244 1.00 90.12 639 ALA A O 1
ATOM 5108 N N . ARG A 1 640 ? 12.239 -29.979 5.719 1.00 90.38 640 ARG A N 1
ATOM 5109 C CA . ARG A 1 640 ? 11.305 -31.040 5.324 1.00 90.38 640 ARG A CA 1
ATOM 5110 C C . ARG A 1 640 ? 10.579 -31.698 6.502 1.00 90.38 640 ARG A C 1
ATOM 5112 O O . ARG A 1 640 ? 9.349 -31.829 6.446 1.00 90.38 640 ARG A O 1
ATOM 5119 N N . THR A 1 641 ? 11.320 -32.169 7.510 1.00 89.31 641 THR A N 1
ATOM 5120 C CA . THR A 1 641 ? 10.794 -32.993 8.618 1.00 89.31 641 THR A CA 1
ATOM 5121 C C . THR A 1 641 ? 10.114 -32.158 9.690 1.00 89.31 641 THR A C 1
ATOM 5123 O O . THR A 1 641 ? 8.993 -32.468 10.073 1.00 89.31 641 THR A O 1
ATOM 5126 N N . CYS A 1 642 ? 10.742 -31.057 10.099 1.00 87.12 642 CYS A N 1
ATOM 5127 C CA . CYS A 1 642 ? 10.255 -30.167 11.152 1.00 87.12 642 CYS A CA 1
ATOM 5128 C C . CYS A 1 642 ? 9.457 -28.971 10.605 1.00 87.12 642 CYS A C 1
ATOM 5130 O O . CYS A 1 642 ? 9.092 -28.080 11.370 1.00 87.12 642 CYS A O 1
ATOM 5132 N N . LYS A 1 643 ? 9.226 -28.908 9.283 1.00 88.31 643 LYS A N 1
ATOM 5133 C CA . LYS A 1 643 ? 8.538 -27.795 8.600 1.00 88.31 643 LYS A CA 1
ATOM 5134 C C . LYS A 1 643 ? 9.150 -26.424 8.908 1.00 88.31 643 LYS A C 1
ATOM 5136 O O . LYS A 1 643 ? 8.440 -25.417 8.936 1.00 88.31 643 LYS A O 1
ATOM 5141 N N . GLN A 1 644 ? 10.465 -26.378 9.133 1.00 86.12 644 GLN A N 1
ATOM 5142 C CA . GLN A 1 644 ? 11.166 -25.128 9.417 1.00 86.12 644 GLN A CA 1
ATOM 5143 C C . GLN A 1 644 ? 11.083 -24.165 8.229 1.00 86.12 644 GLN A C 1
ATOM 5145 O O . GLN A 1 644 ? 11.224 -24.560 7.070 1.00 86.12 644 GLN A O 1
ATOM 5150 N N . ARG A 1 645 ? 10.862 -22.884 8.539 1.00 85.56 645 ARG A N 1
ATOM 5151 C CA . ARG A 1 645 ? 10.786 -21.787 7.571 1.00 85.56 645 ARG A CA 1
ATOM 5152 C C . ARG A 1 645 ? 11.828 -20.728 7.913 1.00 85.56 645 ARG A C 1
ATOM 5154 O O . ARG A 1 645 ? 11.544 -19.791 8.649 1.00 85.56 645 ARG A O 1
ATOM 5161 N N . GLY A 1 646 ? 13.040 -20.908 7.398 1.00 87.62 646 GLY A N 1
ATOM 5162 C CA . GLY A 1 646 ? 14.125 -19.935 7.512 1.00 87.62 646 GLY A CA 1
ATOM 5163 C C . GLY A 1 646 ? 15.476 -20.583 7.789 1.00 87.62 646 GLY A C 1
ATOM 5164 O O . GLY A 1 646 ? 15.557 -21.711 8.269 1.00 87.62 646 GLY A O 1
ATOM 5165 N N . LEU A 1 647 ? 16.543 -19.853 7.476 1.00 90.44 647 LEU A N 1
ATOM 5166 C CA . LEU A 1 647 ? 17.925 -20.243 7.732 1.00 90.44 647 LEU A CA 1
ATOM 5167 C C . LEU A 1 647 ? 18.742 -18.981 8.016 1.00 90.44 647 LEU A C 1
ATOM 5169 O O . LEU A 1 647 ? 18.711 -18.035 7.232 1.00 90.44 647 LEU A O 1
ATOM 5173 N N . TYR A 1 648 ? 19.511 -18.990 9.102 1.00 93.94 648 TYR A N 1
ATOM 5174 C CA . TYR A 1 648 ? 20.512 -17.966 9.385 1.00 93.94 648 TYR A CA 1
ATOM 5175 C C . TYR A 1 648 ? 21.895 -18.612 9.438 1.00 93.94 648 TYR A C 1
ATOM 5177 O O . TYR A 1 648 ? 22.148 -19.484 10.268 1.00 93.94 648 TYR A O 1
ATOM 5185 N N . VAL A 1 649 ? 22.792 -18.189 8.545 1.00 94.38 649 VAL A N 1
ATOM 5186 C CA . VAL A 1 649 ? 24.168 -18.697 8.490 1.00 94.38 649 VAL A CA 1
ATOM 5187 C C . VAL A 1 649 ? 25.108 -17.660 9.091 1.00 94.38 649 VAL A C 1
ATOM 5189 O O . VAL A 1 649 ? 25.497 -16.692 8.439 1.00 94.38 649 VAL A O 1
ATOM 5192 N N . ALA A 1 650 ? 25.472 -17.869 10.355 1.00 95.25 650 ALA A N 1
ATOM 5193 C CA . ALA A 1 650 ? 26.396 -17.000 11.070 1.00 95.25 650 ALA A CA 1
ATOM 5194 C C . ALA A 1 650 ? 27.843 -17.274 10.634 1.00 95.25 650 ALA A C 1
ATOM 5196 O O . ALA A 1 650 ? 28.369 -18.366 10.843 1.00 95.25 650 ALA A O 1
ATOM 5197 N N . MET A 1 651 ? 28.498 -16.268 10.053 1.00 94.12 651 MET A N 1
ATOM 5198 C CA . MET A 1 651 ? 29.895 -16.350 9.621 1.00 94.12 651 MET A CA 1
ATOM 5199 C C . MET A 1 651 ? 30.780 -15.417 10.460 1.00 94.12 651 MET A C 1
ATOM 5201 O O . MET A 1 651 ? 30.326 -14.347 10.861 1.00 94.12 651 MET A O 1
ATOM 5205 N N . PRO A 1 652 ? 32.056 -15.774 10.705 1.00 93.00 652 PRO A N 1
ATOM 5206 C CA . PRO A 1 652 ? 32.931 -15.011 11.598 1.00 93.00 652 PRO A CA 1
ATOM 5207 C C . PRO A 1 652 ? 33.378 -13.663 11.017 1.00 93.00 652 PRO A C 1
ATOM 5209 O O . PRO A 1 652 ? 33.745 -12.763 11.765 1.00 93.00 652 PRO A O 1
ATOM 5212 N N . THR A 1 653 ? 33.390 -13.512 9.687 1.00 92.19 653 THR A N 1
ATOM 5213 C CA . THR A 1 653 ? 33.853 -12.289 9.011 1.00 92.19 653 THR A CA 1
ATOM 5214 C C . THR A 1 653 ? 32.990 -11.941 7.801 1.00 92.19 653 THR A C 1
ATOM 5216 O O . THR A 1 653 ? 32.401 -12.826 7.177 1.00 92.19 653 THR A O 1
ATOM 5219 N N . MET A 1 654 ? 33.005 -10.667 7.393 1.00 90.12 654 MET A N 1
ATOM 5220 C CA . MET A 1 654 ? 32.297 -10.186 6.194 1.00 90.12 654 MET A CA 1
ATOM 5221 C C . MET A 1 654 ? 32.743 -10.916 4.918 1.00 90.12 654 MET A C 1
ATOM 5223 O O . MET A 1 654 ? 31.914 -11.294 4.096 1.00 90.12 654 MET A O 1
ATOM 5227 N N . ALA A 1 655 ? 34.050 -11.167 4.764 1.00 87.00 655 ALA A N 1
ATOM 5228 C CA . ALA A 1 655 ? 34.594 -11.873 3.603 1.00 87.00 655 ALA A CA 1
ATOM 5229 C C . ALA A 1 655 ? 34.038 -13.301 3.501 1.00 87.00 655 ALA A C 1
ATOM 5231 O O . ALA A 1 655 ? 33.622 -13.740 2.428 1.00 87.00 655 ALA A O 1
ATOM 5232 N N . THR A 1 656 ? 33.964 -14.002 4.634 1.00 89.38 656 THR A N 1
ATOM 5233 C CA . THR A 1 656 ? 33.372 -15.341 4.687 1.00 89.38 656 THR A CA 1
ATOM 5234 C C . THR A 1 656 ? 31.855 -15.321 4.494 1.00 89.38 656 THR A C 1
ATOM 5236 O O . THR A 1 656 ? 31.337 -16.223 3.843 1.00 89.38 656 THR A O 1
ATOM 5239 N N . SER A 1 657 ? 31.145 -14.286 4.967 1.00 92.44 657 SER A N 1
ATOM 5240 C CA . SER A 1 657 ? 29.715 -14.093 4.676 1.00 92.44 657 SER A CA 1
ATOM 5241 C C . SER A 1 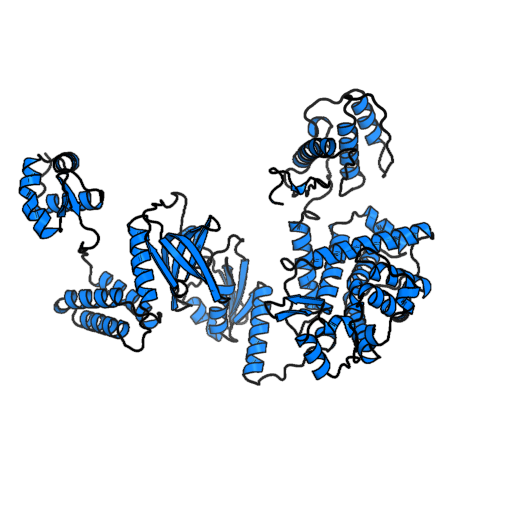657 ? 29.462 -13.917 3.182 1.00 92.44 657 SER A C 1
ATOM 5243 O O . SER A 1 657 ? 28.551 -14.538 2.650 1.00 92.44 657 SER A O 1
ATOM 5245 N N . ASN A 1 658 ? 30.294 -13.132 2.487 1.00 88.75 658 ASN A N 1
ATOM 5246 C CA . ASN A 1 658 ? 30.163 -12.914 1.045 1.00 88.75 658 ASN A CA 1
ATOM 5247 C C . ASN A 1 658 ? 30.255 -14.219 0.249 1.00 88.75 658 ASN A C 1
ATOM 5249 O O . ASN A 1 658 ? 29.396 -14.494 -0.586 1.00 88.75 658 ASN A O 1
ATOM 5253 N N . GLN A 1 659 ? 31.278 -15.028 0.531 1.00 87.25 659 GLN A N 1
ATOM 5254 C CA . GLN A 1 659 ? 31.457 -16.328 -0.119 1.00 87.25 659 GLN A CA 1
ATOM 5255 C C . GLN A 1 659 ? 30.330 -17.301 0.240 1.00 87.25 659 GLN A C 1
ATOM 5257 O O . GLN A 1 659 ? 29.860 -18.051 -0.613 1.00 87.25 659 GLN A O 1
ATOM 5262 N N . MET A 1 660 ? 29.887 -17.291 1.501 1.00 92.38 660 MET A N 1
ATOM 5263 C CA . MET A 1 660 ? 28.813 -18.165 1.962 1.00 92.38 660 MET A CA 1
ATOM 5264 C C . MET A 1 660 ? 27.471 -17.820 1.321 1.00 92.38 660 MET A C 1
ATOM 5266 O O . MET A 1 660 ? 26.712 -18.717 0.973 1.00 92.38 660 MET A O 1
ATOM 5270 N N . PHE A 1 661 ? 27.197 -16.533 1.121 1.00 92.00 661 PHE A N 1
ATOM 5271 C CA . PHE A 1 661 ? 25.948 -16.060 0.539 1.00 92.00 661 PHE A CA 1
ATOM 5272 C C . PHE A 1 661 ? 25.709 -16.630 -0.862 1.00 92.00 661 PHE A C 1
ATOM 5274 O O . PHE A 1 661 ? 24.652 -17.205 -1.101 1.00 92.00 661 PHE A O 1
ATOM 5281 N N . ALA A 1 662 ? 26.719 -16.590 -1.739 1.00 88.19 662 ALA A N 1
ATOM 5282 C CA . ALA A 1 662 ? 26.621 -17.174 -3.081 1.00 88.19 662 ALA A CA 1
ATOM 5283 C C . ALA A 1 662 ? 26.321 -18.685 -3.038 1.00 88.19 662 ALA A C 1
ATOM 5285 O O . ALA A 1 662 ? 25.481 -19.183 -3.783 1.00 88.19 662 ALA A O 1
ATOM 5286 N N . ARG A 1 663 ? 26.958 -19.412 -2.110 1.00 90.06 663 ARG A N 1
ATOM 5287 C CA . ARG A 1 663 ? 26.742 -20.858 -1.933 1.00 90.06 663 ARG A CA 1
ATOM 5288 C C . ARG A 1 663 ? 25.335 -21.172 -1.430 1.00 90.06 663 ARG A C 1
ATOM 5290 O O . ARG A 1 663 ? 24.718 -22.123 -1.894 1.00 90.06 663 ARG A O 1
ATOM 5297 N N . VAL A 1 664 ? 24.813 -20.376 -0.496 1.00 92.56 664 VAL A N 1
ATOM 5298 C CA . VAL A 1 664 ? 23.437 -20.524 0.002 1.00 92.56 664 VAL A CA 1
ATOM 5299 C C . VAL A 1 664 ? 22.428 -20.233 -1.110 1.00 92.56 664 VAL A C 1
ATOM 5301 O O . VAL A 1 664 ? 21.483 -21.000 -1.270 1.00 92.56 664 VAL A O 1
ATOM 5304 N N . GLN A 1 665 ? 22.648 -19.189 -1.915 1.00 90.75 665 GLN A N 1
ATOM 5305 C CA . GLN A 1 665 ? 21.788 -18.874 -3.060 1.00 90.75 665 GLN A CA 1
ATOM 5306 C C . GLN A 1 665 ? 21.738 -20.020 -4.077 1.00 90.75 665 GLN A C 1
ATOM 5308 O O . GLN A 1 665 ? 20.653 -20.383 -4.521 1.00 90.75 665 GLN A O 1
ATOM 5313 N N . GLU A 1 666 ? 22.875 -20.642 -4.396 1.00 89.94 666 GLU A N 1
ATOM 5314 C CA . GLU A 1 666 ? 22.933 -21.789 -5.313 1.00 89.94 666 GLU A CA 1
ATOM 5315 C C . GLU A 1 666 ? 22.103 -22.982 -4.805 1.00 89.94 666 GLU A C 1
ATOM 5317 O O . GLU A 1 666 ? 21.333 -23.583 -5.558 1.00 89.94 666 GLU A O 1
ATOM 5322 N N . VAL A 1 667 ? 22.214 -23.300 -3.512 1.00 91.56 667 VAL A N 1
ATOM 5323 C CA . VAL A 1 667 ? 21.459 -24.397 -2.884 1.00 91.56 667 VAL A CA 1
ATOM 5324 C C . VAL A 1 667 ? 19.964 -24.088 -2.854 1.00 91.56 667 VAL A C 1
ATOM 5326 O O . VAL A 1 667 ? 19.152 -24.943 -3.207 1.00 91.56 667 VAL A O 1
ATOM 5329 N N . LEU A 1 668 ? 19.588 -22.864 -2.475 1.00 90.31 668 LEU A N 1
ATOM 5330 C CA . LEU A 1 668 ? 18.188 -22.442 -2.441 1.00 90.31 668 LEU A CA 1
ATOM 5331 C C . LEU A 1 668 ? 17.571 -22.408 -3.843 1.00 90.31 668 LEU A C 1
ATOM 5333 O O . LEU A 1 668 ? 16.445 -22.869 -3.997 1.00 90.31 668 LEU A O 1
ATOM 5337 N N . ALA A 1 669 ? 18.305 -21.963 -4.867 1.00 88.94 669 ALA A N 1
ATOM 5338 C CA . ALA A 1 669 ? 17.839 -21.964 -6.255 1.00 88.94 669 ALA A CA 1
ATOM 5339 C C . ALA A 1 669 ? 17.578 -23.386 -6.779 1.00 88.94 669 ALA A C 1
ATOM 5341 O O . ALA A 1 669 ? 16.582 -23.627 -7.458 1.00 88.94 669 ALA A O 1
ATOM 5342 N N . ARG A 1 670 ? 18.429 -24.358 -6.418 1.00 88.50 670 ARG A N 1
ATOM 5343 C CA . ARG A 1 670 ? 18.188 -25.779 -6.732 1.00 88.50 670 ARG A CA 1
ATOM 5344 C C . ARG A 1 670 ? 16.999 -26.348 -5.971 1.00 88.50 670 ARG A C 1
ATOM 5346 O O . ARG A 1 670 ? 16.265 -27.181 -6.503 1.00 88.50 670 ARG A O 1
ATOM 5353 N N . ARG A 1 671 ? 16.824 -25.934 -4.715 1.00 89.50 671 ARG A N 1
ATOM 5354 C CA . ARG A 1 671 ? 15.780 -26.476 -3.847 1.00 89.50 671 ARG A CA 1
ATOM 5355 C C . ARG A 1 671 ? 14.396 -25.901 -4.141 1.00 89.50 671 ARG A C 1
ATOM 5357 O O . ARG A 1 671 ? 13.417 -26.644 -4.079 1.00 89.50 671 ARG A O 1
ATOM 5364 N N . TYR A 1 672 ? 14.326 -24.625 -4.497 1.00 87.88 672 TYR A N 1
ATOM 5365 C CA . TYR A 1 672 ? 13.096 -23.869 -4.721 1.00 87.88 672 TYR A CA 1
ATOM 5366 C C . TYR A 1 672 ? 13.108 -23.176 -6.099 1.00 87.88 672 TYR A C 1
ATOM 5368 O O . TYR A 1 672 ? 13.037 -21.951 -6.172 1.00 87.88 672 TYR A O 1
ATOM 5376 N N . PRO A 1 673 ? 13.172 -23.930 -7.213 1.00 83.31 673 PRO A N 1
ATOM 5377 C CA . PRO A 1 673 ? 13.368 -23.362 -8.554 1.00 83.31 673 PRO A CA 1
ATOM 5378 C C . PRO A 1 673 ? 12.201 -22.494 -9.053 1.00 83.31 673 PRO A C 1
ATOM 5380 O O . PRO A 1 673 ? 12.362 -21.734 -10.002 1.00 83.31 673 PRO A O 1
ATOM 5383 N N . HIS A 1 674 ? 11.023 -22.614 -8.435 1.00 83.62 674 HIS A N 1
ATOM 5384 C CA . HIS A 1 674 ? 9.797 -21.910 -8.829 1.00 83.62 674 HIS A CA 1
ATOM 5385 C C . HIS A 1 674 ? 9.221 -21.044 -7.702 1.00 83.62 674 HIS A C 1
ATOM 5387 O O . HIS A 1 674 ? 8.046 -20.687 -7.746 1.00 83.62 674 HIS A O 1
ATOM 5393 N N . SER A 1 675 ? 10.000 -20.749 -6.659 1.00 81.88 675 SER A N 1
ATOM 5394 C CA . SER A 1 675 ? 9.528 -19.947 -5.526 1.00 81.88 675 SER A CA 1
ATOM 5395 C C . SER A 1 675 ? 10.395 -18.714 -5.332 1.00 81.88 675 SER A C 1
ATOM 5397 O O . SER A 1 675 ? 11.614 -18.764 -5.482 1.00 81.88 675 SER A O 1
ATOM 5399 N N . LEU A 1 676 ? 9.762 -17.609 -4.941 1.00 76.38 676 LEU A N 1
ATOM 5400 C CA . LEU A 1 676 ? 10.468 -16.404 -4.528 1.00 76.38 676 LEU A CA 1
ATOM 5401 C C . LEU A 1 676 ? 11.031 -16.618 -3.117 1.00 76.38 676 LEU A C 1
ATOM 5403 O O . LEU A 1 676 ? 10.319 -16.465 -2.125 1.00 76.38 676 LEU A O 1
ATOM 5407 N N . VAL A 1 677 ? 12.305 -17.001 -3.023 1.00 79.50 677 VAL A N 1
ATOM 5408 C CA . VAL A 1 677 ? 13.007 -17.123 -1.739 1.00 79.50 677 VAL A CA 1
ATOM 5409 C C . VAL A 1 677 ? 13.786 -15.843 -1.478 1.00 79.50 677 VAL A C 1
ATOM 5411 O O . VAL A 1 677 ? 14.723 -15.521 -2.206 1.00 79.50 677 VAL A O 1
ATOM 5414 N N . ASN A 1 678 ? 13.415 -15.115 -0.425 1.00 83.38 678 ASN A N 1
ATOM 5415 C CA . ASN A 1 678 ? 14.130 -13.902 -0.052 1.00 83.38 678 ASN A CA 1
ATOM 5416 C C . ASN A 1 678 ? 15.459 -14.235 0.647 1.00 83.38 678 ASN A C 1
ATOM 5418 O O . ASN A 1 678 ? 15.470 -14.845 1.718 1.00 83.38 678 ASN A O 1
ATOM 5422 N N . THR A 1 679 ? 16.580 -13.813 0.061 1.00 87.12 679 THR A N 1
ATOM 5423 C CA . THR A 1 679 ? 17.924 -14.017 0.619 1.00 87.12 679 THR A CA 1
ATOM 5424 C C . THR A 1 679 ? 18.584 -12.687 0.951 1.00 87.12 679 THR A C 1
ATOM 5426 O O . THR A 1 679 ? 18.761 -11.855 0.066 1.00 87.12 679 THR A O 1
ATOM 5429 N N . HIS A 1 680 ? 19.041 -12.527 2.197 1.00 88.31 680 HIS A N 1
ATOM 5430 C CA . HIS A 1 680 ? 19.741 -11.324 2.661 1.00 88.31 680 HIS A CA 1
ATOM 5431 C C . HIS A 1 680 ? 21.183 -11.615 3.061 1.00 88.31 680 HIS A C 1
ATOM 5433 O O . HIS A 1 680 ? 21.460 -12.571 3.787 1.00 88.31 680 HIS A O 1
ATOM 5439 N N . LEU A 1 681 ? 22.099 -10.740 2.651 1.00 90.19 681 LEU A N 1
ATOM 5440 C CA . LEU A 1 681 ? 23.454 -10.677 3.189 1.00 90.19 681 LEU A CA 1
ATOM 5441 C C . LEU A 1 681 ? 23.521 -9.567 4.236 1.00 90.19 681 LEU A C 1
ATOM 5443 O O . LEU A 1 681 ? 23.352 -8.391 3.917 1.00 90.19 681 LEU A O 1
ATOM 5447 N N . ILE A 1 682 ? 23.830 -9.932 5.478 1.00 90.00 682 ILE A N 1
ATOM 5448 C CA . ILE A 1 682 ? 23.786 -9.001 6.607 1.00 90.00 682 ILE A CA 1
ATOM 5449 C C . ILE A 1 682 ? 25.197 -8.801 7.171 1.00 90.00 682 ILE A C 1
ATOM 5451 O O . ILE A 1 682 ? 25.754 -9.679 7.823 1.00 90.00 682 ILE A O 1
ATOM 5455 N N . HIS A 1 683 ? 25.778 -7.629 6.905 1.00 90.00 683 HIS A N 1
ATOM 5456 C CA . HIS A 1 683 ? 26.938 -7.053 7.598 1.00 90.00 683 HIS A CA 1
ATOM 5457 C C . HIS A 1 683 ? 27.107 -5.578 7.193 1.00 90.00 683 HIS A C 1
ATOM 5459 O O . HIS A 1 683 ? 26.570 -5.147 6.173 1.00 90.00 683 HIS A O 1
ATOM 5465 N N . SER A 1 684 ? 27.906 -4.799 7.931 1.00 89.38 684 SER A N 1
ATOM 5466 C CA . SER A 1 684 ? 28.018 -3.338 7.738 1.00 89.38 684 SER A CA 1
ATOM 5467 C C . SER A 1 684 ? 28.431 -2.889 6.325 1.00 89.38 684 SER A C 1
ATOM 5469 O O . SER A 1 684 ? 28.069 -1.793 5.909 1.00 89.38 684 SER A O 1
ATOM 5471 N N . GLN A 1 685 ? 29.145 -3.731 5.568 1.00 88.06 685 GLN A N 1
ATOM 5472 C CA . GLN A 1 685 ? 29.582 -3.437 4.193 1.00 88.06 685 GLN A CA 1
ATOM 5473 C C . GLN A 1 685 ? 28.660 -3.971 3.074 1.00 88.06 685 GLN A C 1
ATOM 5475 O O . GLN A 1 685 ? 28.984 -3.814 1.901 1.00 88.06 685 GLN A O 1
ATOM 5480 N N . ALA A 1 686 ? 27.528 -4.619 3.390 1.00 85.69 686 ALA A N 1
ATOM 5481 C CA . ALA A 1 686 ? 26.722 -5.338 2.390 1.00 85.69 686 ALA A CA 1
ATOM 5482 C C . ALA A 1 686 ? 26.136 -4.412 1.307 1.00 85.69 686 ALA A C 1
ATOM 5484 O O . ALA A 1 686 ? 26.133 -4.761 0.131 1.00 85.69 686 ALA A O 1
ATOM 5485 N N . ARG A 1 687 ? 25.728 -3.195 1.690 1.00 79.38 687 ARG A N 1
ATOM 5486 C CA . ARG A 1 687 ? 25.121 -2.187 0.801 1.00 79.38 687 ARG A CA 1
ATOM 5487 C C . ARG A 1 687 ? 26.050 -1.677 -0.312 1.00 79.38 687 ARG A C 1
ATOM 5489 O O . ARG A 1 687 ? 25.571 -1.148 -1.307 1.00 79.38 687 ARG A O 1
ATOM 5496 N N . TRP A 1 688 ? 27.368 -1.792 -0.146 1.00 78.75 688 TRP A N 1
ATOM 5497 C CA . TRP A 1 688 ? 28.350 -1.230 -1.085 1.00 78.75 688 TRP A CA 1
ATOM 5498 C C . TRP A 1 688 ? 28.768 -2.206 -2.189 1.00 78.75 688 TRP A C 1
ATOM 5500 O O . TRP A 1 688 ? 29.610 -1.873 -3.025 1.00 78.75 688 TRP A O 1
ATOM 5510 N N . ARG A 1 689 ? 28.185 -3.409 -2.209 1.00 73.19 689 ARG A N 1
ATOM 5511 C CA . ARG A 1 689 ? 28.370 -4.359 -3.303 1.00 73.19 689 ARG A CA 1
ATOM 5512 C C . ARG A 1 689 ? 27.571 -3.923 -4.533 1.00 73.19 689 ARG A C 1
ATOM 5514 O O . ARG A 1 689 ? 26.372 -3.682 -4.446 1.00 73.19 689 ARG A O 1
ATOM 5521 N N . LYS A 1 690 ? 28.241 -3.850 -5.686 1.00 56.22 690 LYS A N 1
ATOM 5522 C CA . LYS A 1 690 ? 27.625 -3.484 -6.976 1.00 56.22 690 LYS A CA 1
ATOM 5523 C C . LYS A 1 690 ? 26.686 -4.568 -7.514 1.00 56.22 690 LYS A C 1
ATOM 5525 O O . LYS A 1 690 ? 25.741 -4.261 -8.219 1.00 56.22 690 LYS A O 1
ATOM 5530 N N . ASP A 1 691 ? 26.948 -5.815 -7.152 1.00 62.31 691 ASP A N 1
ATOM 5531 C CA . ASP A 1 691 ? 26.189 -7.029 -7.470 1.00 62.31 691 ASP A CA 1
ATOM 5532 C C . ASP A 1 691 ? 24.940 -7.225 -6.589 1.00 62.31 691 ASP A C 1
ATOM 5534 O O . ASP A 1 691 ? 24.270 -8.243 -6.701 1.00 62.31 691 ASP A O 1
ATOM 5538 N N . MET A 1 692 ? 24.627 -6.264 -5.713 1.00 53.88 692 MET A N 1
ATOM 5539 C CA . MET A 1 692 ? 23.488 -6.300 -4.783 1.00 53.88 692 MET A CA 1
ATOM 5540 C C . MET A 1 692 ? 22.556 -5.083 -4.945 1.00 53.88 692 MET A C 1
ATOM 5542 O O . MET A 1 692 ? 21.844 -4.723 -4.008 1.00 53.88 692 MET A O 1
ATOM 5546 N N . GLN A 1 693 ? 22.585 -4.407 -6.097 1.00 38.91 693 GLN A N 1
ATOM 5547 C CA . GLN A 1 693 ? 21.644 -3.324 -6.384 1.00 38.91 693 GLN A CA 1
ATOM 5548 C C . GLN A 1 693 ? 20.352 -3.914 -6.962 1.00 38.91 693 GLN A C 1
ATOM 5550 O O . GLN A 1 693 ? 20.391 -4.568 -7.998 1.00 38.91 693 GLN A O 1
ATOM 5555 N N . ASP A 1 694 ? 19.256 -3.657 -6.245 1.00 38.69 694 ASP A N 1
ATOM 5556 C CA . ASP A 1 694 ? 17.849 -3.960 -6.545 1.00 38.69 694 ASP A CA 1
ATOM 5557 C C . ASP A 1 694 ? 17.308 -5.313 -6.033 1.00 38.69 694 ASP A C 1
ATOM 5559 O O . ASP A 1 694 ? 17.100 -6.264 -6.784 1.00 38.69 694 ASP A O 1
ATOM 5563 N N . ILE A 1 695 ? 17.007 -5.352 -4.724 1.00 36.94 695 ILE A N 1
ATOM 5564 C CA . ILE A 1 695 ? 15.874 -6.107 -4.144 1.00 36.94 695 ILE A CA 1
ATOM 5565 C C . ILE A 1 695 ? 15.022 -5.135 -3.326 1.00 36.94 695 ILE A C 1
ATOM 5567 O O . ILE A 1 695 ? 15.612 -4.398 -2.498 1.00 36.94 695 ILE A O 1
#

Nearest PDB structures (foldseek):
  4qqy-assembly1_A  TM=8.029E-01  e=8.081E-14  Thermobifida fusca YX
  4qqz-assembly5_A  TM=7.945E-01  e=6.477E-14  Thermobifida fusca YX
  8tp8-assembly1_A  TM=6.255E-01  e=1.876E-14  Caulobacter vibrioides NA1000
  7u02-assembly1_M  TM=8.585E-01  e=2.547E-10  Caulobacter vibrioides CB15
  8tp8-assembly2_C  TM=5.848E-01  e=6.197E-14  Caulobacter vibrioides NA1000